Protein AF-A0AAU5PHR9-F1 (afdb_monomer_lite)

Sequence (501 aa):
MTDQPFQPVAAPGARDQDAPATDAELRQAVRATLTLKANAIPLWARATAKPASLDGHLQHVPEGPRRALWRGLVKSWLEARAAELIAALRPQFDSSTEAAMGCFVDVKHGLVHQDLLPVLTEDALERLEQFVYDTDFAKNAVACLASLKVDFLAYCSRAAELEAYLEERRDSLVQAHAELKTAMQQASAQKQRVTQAGLTLFLEPRVQALDGLLTAAQKVVIDQTPDLLITQVDTAWTQAPTATAADQKAAITSSLGSAAAHCDIARGNLKLPVLRIGDPVLVQFQPLSALPANDAGKIGCTAMRKAFGEPWIRALSALPQPKLSRIVSLCGLKMVRDTLVKRLTAERIHEMDAAVALLTAPGDADVACGKVASMGYTRIALPSGVTAAGWQIIGQWLLPNSFADGNYETDEACLKHLHQELHPQVSKATVEAYFADLVTACRRARTAWGHQANKTVPLDHPAVTLTHGAQWNISIKAYLSTSLVFHVDGGYEKSPWHAIQ

Radius of gyration: 54.16 Å; chains: 1; bounding box: 101×78×160 Å

Foldseek 3Di:
DDDDDDDDDDDDDDDDQQAADDLVLLLVVLLVLLVVLLVVLVVVLVVCLDLVNVCVLQVLFDPDPLSVLLSLLLSVQSNVLSVVLSVVLVVQRVVLSVQLSVVCVVVVLSDGNNCSPPDNDPVSSVSSCVSSCPGPSSVSSVVSSVVSVVVSSVSSVLSNVLVVLLVVLLVLLVVLLVLLVVLLVLLVVLLVVCVVLQNCLQCVVLNVLLVVLSVVSVCLSVVQHSVVLVVVLSVVCSVCSPDDSVVSSVSSCVRSVVSSVSSVVSSVSSVVSSVCSDDVNSLLQSQVSPADPDPLLSQLSNLVCVLQNPLLSNLLSPDHNVLNNQLSNLSSDPLLVVLQSVQCDPVNSVCNNVLSVLSSDDDDSVSSSLSSNCPQAAEQDAPPQKDAPAWDDAQSHIYRLWIDGPAETEDSAACVCVNLLADNDDDSVLVNLVNVQVVVVVVVVSVVLVPDPDNADFDQDPFPCDPQRFRKRWGWHDDPPHIYGYYIDSPSVPGSNNVDD

Secondary structure (DSSP, 8-state):
----PPPPPPPPPPPPTTSBPPHHHHHHHHHHHHHHHHHHHHHHHHHHTSHHHHHHHTTTSPTTHHHHHHHHHHHHHHHHHHHHHHHHHGGGHHHHHHHHHHHHHHTT---BGGGGSSS--HHHHHHHHHHHTTSHHHHHHHHHHHHHHHHHHHHHHHHHHHHHHHHHHHHHHHHHHHHHHHHHHHHHHHHHHHHHTT-HHHHHHHHHHHHHHHHHHHHHHHHT-HHHHHHHHHHHHHH-TT--HHHHHHHHIIIIIHHHHHHHHHHHHHHHHHHTTSHHHHHHHGGGGG----HHHHHHHHHHHHHH-HHHHHHHHTS-HHHHHHHHHHHHSHHHHHHHHHHS-GGGGGGHHHHHHHHHSSS-HHHHHHHHHTTTSEEPPPPTTEEEEEEEEETTEEEEEEEEETTEEE-TTTTTTHHHHS-TT--HHHHHHHHHHHHHHHHHHHHHHHT-SSTTS-B--S----TT----EEEEEEETTEEEEEEEE--GGG-GGGS--

pLDDT: mean 82.48, std 13.33, range [36.94, 98.0]

Structure (mmCIF, N/CA/C/O backbone):
data_AF-A0AAU5PHR9-F1
#
_entry.id   AF-A0AAU5PHR9-F1
#
loop_
_atom_site.group_PDB
_atom_site.id
_atom_site.type_symbol
_atom_site.label_atom_id
_atom_site.label_alt_id
_atom_site.label_comp_id
_atom_site.label_asym_id
_atom_site.label_entity_id
_atom_site.label_seq_id
_atom_site.pdbx_PDB_ins_code
_atom_site.Cartn_x
_atom_site.Cartn_y
_atom_site.Cartn_z
_atom_site.occupancy
_atom_site.B_iso_or_equiv
_atom_site.auth_seq_id
_atom_site.auth_comp_id
_atom_site.auth_asym_id
_atom_site.auth_atom_id
_atom_site.pdbx_PDB_model_num
ATOM 1 N N . MET A 1 1 ? 50.338 65.793 -75.375 1.00 43.44 1 MET A N 1
ATOM 2 C CA . MET A 1 1 ? 49.665 64.552 -75.802 1.00 43.44 1 MET A CA 1
ATOM 3 C C . MET A 1 1 ? 50.759 63.538 -76.055 1.00 43.44 1 MET A C 1
ATOM 5 O O . MET A 1 1 ? 51.460 63.653 -77.046 1.00 43.44 1 MET A O 1
ATOM 9 N N . THR A 1 2 ? 51.020 62.685 -75.071 1.00 40.81 2 THR A N 1
ATOM 10 C CA . THR A 1 2 ? 52.085 61.678 -75.100 1.00 40.81 2 THR A CA 1
ATOM 11 C C . THR A 1 2 ? 51.443 60.317 -75.302 1.00 40.81 2 THR A C 1
ATOM 13 O O . THR A 1 2 ? 50.758 59.831 -74.404 1.00 40.81 2 THR A O 1
ATOM 16 N N . ASP A 1 3 ? 51.663 59.743 -76.481 1.00 41.59 3 ASP A N 1
ATOM 17 C CA . ASP A 1 3 ? 51.389 58.345 -76.786 1.00 41.59 3 ASP A CA 1
ATOM 18 C C . ASP A 1 3 ? 52.335 57.454 -75.972 1.00 41.59 3 ASP A C 1
ATOM 20 O O . ASP A 1 3 ? 53.556 57.500 -76.140 1.00 41.59 3 ASP A O 1
ATOM 24 N N . GLN A 1 4 ? 51.768 56.635 -75.088 1.00 37.72 4 GLN A N 1
ATOM 25 C CA . GLN A 1 4 ? 52.426 55.449 -74.545 1.00 37.72 4 GLN A CA 1
ATOM 26 C C . GLN A 1 4 ? 51.693 54.207 -75.069 1.00 37.72 4 GLN A C 1
ATOM 28 O O . GLN A 1 4 ? 50.464 54.149 -74.981 1.00 37.72 4 GLN A O 1
ATOM 33 N N . PRO A 1 5 ? 52.415 53.207 -75.604 1.00 44.31 5 PRO A N 1
ATOM 34 C CA . PRO A 1 5 ? 51.816 51.958 -76.040 1.00 44.31 5 PRO A CA 1
ATOM 35 C C . PRO A 1 5 ? 51.397 51.114 -74.830 1.00 44.31 5 PRO A C 1
ATOM 37 O O . PRO A 1 5 ? 52.137 50.978 -73.854 1.00 44.31 5 PRO A O 1
ATOM 40 N N . PHE A 1 6 ? 50.205 50.526 -74.926 1.00 38.91 6 PHE A N 1
ATOM 41 C CA . PHE A 1 6 ? 49.694 49.524 -73.997 1.00 38.91 6 PHE A CA 1
ATOM 42 C C . PHE A 1 6 ? 50.675 48.348 -73.875 1.00 38.91 6 PHE A C 1
ATOM 44 O O . PHE A 1 6 ? 50.966 47.664 -74.857 1.00 38.91 6 PHE A O 1
ATOM 51 N N . GLN A 1 7 ? 51.149 48.086 -72.656 1.00 36.94 7 GLN A N 1
ATOM 52 C CA . GLN A 1 7 ? 51.731 46.796 -72.294 1.00 36.94 7 GLN A CA 1
ATOM 53 C C . GLN A 1 7 ? 50.618 45.736 -72.236 1.00 36.94 7 GLN A C 1
ATOM 55 O O . GLN A 1 7 ? 49.572 45.995 -71.632 1.00 36.94 7 GLN A O 1
ATOM 60 N N . PRO A 1 8 ? 50.818 44.533 -72.800 1.00 40.78 8 PRO A N 1
ATOM 61 C CA . PRO A 1 8 ? 49.934 43.413 -72.536 1.00 40.78 8 PRO A CA 1
ATOM 62 C C . PRO A 1 8 ? 50.141 42.920 -71.100 1.00 40.78 8 PRO A C 1
ATOM 64 O O . PRO A 1 8 ? 51.255 42.615 -70.674 1.00 40.78 8 PRO A O 1
ATOM 67 N N . VAL A 1 9 ? 49.034 42.842 -70.363 1.00 42.00 9 VAL A N 1
ATOM 68 C CA . VAL A 1 9 ? 48.931 42.173 -69.065 1.00 42.00 9 VAL A CA 1
ATOM 69 C C . VAL A 1 9 ? 49.245 40.691 -69.274 1.00 42.00 9 VAL A C 1
ATOM 71 O O . VAL A 1 9 ? 48.586 40.023 -70.070 1.00 42.00 9 VAL A O 1
ATOM 74 N N . ALA A 1 10 ? 50.261 40.180 -68.578 1.00 37.25 10 ALA A N 1
ATOM 75 C CA . ALA A 1 10 ? 50.581 38.759 -68.569 1.00 37.25 10 ALA A CA 1
ATOM 76 C C . ALA A 1 10 ? 49.385 37.958 -68.029 1.00 37.25 10 ALA A C 1
ATOM 78 O O . ALA A 1 10 ? 48.925 38.188 -66.909 1.00 37.25 10 ALA A O 1
ATOM 79 N N . ALA A 1 11 ? 48.884 37.018 -68.831 1.00 41.75 11 ALA A N 1
ATOM 80 C CA . ALA A 1 11 ? 47.954 36.001 -68.366 1.00 41.75 11 ALA A CA 1
ATOM 81 C C . ALA A 1 11 ? 48.649 35.114 -67.309 1.00 41.75 11 ALA A C 1
ATOM 83 O O . ALA A 1 11 ? 49.837 34.813 -67.466 1.00 41.75 11 ALA A O 1
ATOM 84 N N . PRO A 1 12 ? 47.952 34.683 -66.241 1.00 41.50 12 PRO A N 1
ATOM 85 C CA . PRO A 1 12 ? 48.499 33.709 -65.304 1.00 41.50 12 PRO A CA 1
ATOM 86 C C . PRO A 1 12 ? 48.815 32.420 -66.072 1.00 41.50 12 PRO A C 1
ATOM 88 O O . PRO A 1 12 ? 47.966 31.898 -66.792 1.00 41.50 12 PRO A O 1
ATOM 91 N N . GLY A 1 13 ? 50.065 31.962 -65.973 1.00 43.12 13 GLY A N 1
ATOM 92 C CA . GLY A 1 13 ? 50.589 30.853 -66.765 1.00 43.12 13 GLY A CA 1
ATOM 93 C C . GLY A 1 13 ? 49.743 29.587 -66.637 1.00 43.12 13 GLY A C 1
ATOM 94 O O . GLY A 1 13 ? 49.521 29.089 -65.533 1.00 43.12 13 GLY A O 1
ATOM 95 N N . ALA A 1 14 ? 49.300 29.057 -67.776 1.00 48.97 14 ALA A N 1
ATOM 96 C CA . ALA A 1 14 ? 48.788 27.700 -67.871 1.00 48.97 14 ALA A CA 1
ATOM 97 C C . ALA A 1 14 ? 49.941 26.735 -67.555 1.00 48.97 14 ALA A C 1
ATOM 99 O O . ALA A 1 14 ? 50.957 26.738 -68.251 1.00 48.97 14 ALA A O 1
ATOM 100 N N . ARG A 1 15 ? 49.819 25.958 -66.473 1.00 56.59 15 ARG A N 1
ATOM 101 C CA . ARG A 1 15 ? 50.734 24.841 -66.212 1.00 56.59 15 ARG A CA 1
ATOM 102 C C . ARG A 1 15 ? 50.533 23.770 -67.282 1.00 56.59 15 ARG A C 1
ATOM 104 O O . ARG A 1 15 ? 49.406 23.535 -67.716 1.00 56.59 15 ARG A O 1
ATOM 111 N N . ASP A 1 16 ? 51.634 23.145 -67.678 1.00 60.59 16 ASP A N 1
ATOM 112 C CA . ASP A 1 16 ? 51.635 21.993 -68.573 1.00 60.59 16 ASP A CA 1
ATOM 113 C C . ASP A 1 16 ? 50.898 20.825 -67.895 1.00 60.59 16 ASP A C 1
ATOM 115 O O . ASP A 1 16 ? 51.185 20.504 -66.739 1.00 60.59 16 ASP A O 1
ATOM 119 N N . GLN A 1 17 ? 49.896 20.249 -68.561 1.00 60.75 17 GLN A N 1
ATOM 120 C CA . GLN A 1 17 ? 48.996 19.251 -67.956 1.00 60.75 17 GLN A CA 1
ATOM 121 C C . GLN A 1 17 ? 49.725 17.931 -67.654 1.00 60.75 17 GLN A C 1
ATOM 123 O O . GLN A 1 17 ? 49.392 17.257 -66.679 1.00 60.75 17 GLN A O 1
ATOM 128 N N . ASP A 1 18 ? 50.789 17.652 -68.409 1.00 65.62 18 ASP A N 1
ATOM 129 C CA . ASP A 1 18 ? 51.643 16.468 -68.284 1.00 65.62 18 ASP A CA 1
ATOM 130 C C . ASP A 1 18 ? 52.830 16.673 -67.316 1.00 65.62 18 ASP A C 1
ATOM 132 O O . ASP A 1 18 ? 53.712 15.819 -67.201 1.00 65.62 18 ASP A O 1
ATOM 136 N N . ALA A 1 19 ? 52.896 17.809 -66.610 1.00 74.19 19 ALA A N 1
ATOM 137 C CA . ALA A 1 19 ? 53.944 18.051 -65.620 1.00 74.19 19 ALA A CA 1
ATOM 138 C C . ALA A 1 19 ? 53.759 17.159 -64.375 1.00 74.19 19 ALA A C 1
ATOM 140 O O . ALA A 1 19 ? 52.621 16.960 -63.944 1.00 74.19 19 ALA A O 1
ATOM 141 N N . PRO A 1 20 ? 54.844 16.677 -63.732 1.00 74.81 20 PRO A N 1
ATOM 142 C CA . PRO A 1 20 ? 54.752 15.930 -62.479 1.00 74.81 20 PRO A CA 1
ATOM 143 C C . PRO A 1 20 ? 53.965 16.697 -61.414 1.00 74.81 20 PRO A C 1
ATOM 145 O O . PRO A 1 20 ? 54.151 17.907 -61.248 1.00 74.81 20 PRO A O 1
ATOM 148 N N . ALA A 1 21 ? 53.113 15.988 -60.676 1.00 76.69 21 ALA A N 1
ATOM 149 C CA . ALA A 1 21 ? 52.377 16.575 -59.569 1.00 76.69 21 ALA A CA 1
ATOM 150 C C . ALA A 1 21 ? 53.325 17.125 -58.490 1.00 76.69 21 ALA A C 1
ATOM 152 O O . ALA A 1 21 ? 54.340 16.515 -58.151 1.00 76.69 21 ALA A O 1
ATOM 153 N N . THR A 1 22 ? 52.983 18.280 -57.925 1.00 81.44 22 THR A N 1
ATOM 154 C CA . THR A 1 22 ? 53.746 18.868 -56.817 1.00 81.44 22 THR A CA 1
ATOM 155 C C . THR A 1 22 ? 53.442 18.161 -55.493 1.00 81.44 22 THR A C 1
ATOM 157 O O . THR A 1 22 ? 52.335 17.665 -55.284 1.00 81.44 22 THR A O 1
ATOM 160 N N . ASP A 1 23 ? 54.381 18.197 -54.541 1.00 80.56 23 ASP A N 1
ATOM 161 C CA . ASP A 1 23 ? 54.189 17.638 -53.190 1.00 80.56 23 ASP A CA 1
ATOM 162 C C . ASP A 1 23 ? 52.922 18.158 -52.494 1.00 80.56 23 ASP A C 1
ATOM 164 O O . ASP A 1 23 ? 52.264 17.426 -51.754 1.00 80.56 23 ASP A O 1
ATOM 168 N N . ALA A 1 24 ? 52.561 19.424 -52.730 1.00 81.38 24 ALA A N 1
ATOM 169 C CA . ALA A 1 24 ? 51.352 20.027 -52.178 1.00 81.38 24 ALA A CA 1
ATOM 170 C C . ALA A 1 24 ? 50.074 19.419 -52.783 1.00 81.38 24 ALA A C 1
ATOM 172 O O . ALA A 1 24 ? 49.131 19.127 -52.047 1.00 81.38 24 ALA A O 1
ATOM 173 N N . GLU A 1 25 ? 50.057 19.195 -54.100 1.00 82.12 25 GLU A N 1
ATOM 174 C CA . GLU A 1 25 ? 48.932 18.576 -54.815 1.00 82.12 25 GLU A CA 1
ATOM 175 C C . GLU A 1 25 ? 48.774 17.102 -54.416 1.00 82.12 25 GLU A C 1
ATOM 177 O O . GLU A 1 25 ? 47.668 16.662 -54.099 1.00 82.12 25 GLU A O 1
ATOM 182 N N . LEU A 1 26 ? 49.881 16.360 -54.318 1.00 80.94 26 LEU A N 1
ATOM 183 C CA . LEU A 1 26 ? 49.890 14.964 -53.866 1.00 80.94 26 LEU A CA 1
ATOM 184 C C . LEU A 1 26 ? 49.411 14.831 -52.421 1.00 80.94 26 LEU A C 1
ATOM 186 O O . LEU A 1 26 ? 48.533 14.023 -52.122 1.00 80.94 26 LEU A O 1
ATOM 190 N N . ARG A 1 27 ? 49.907 15.682 -51.520 1.00 85.94 27 ARG A N 1
ATOM 191 C CA . ARG A 1 27 ? 49.468 15.712 -50.121 1.00 85.94 27 ARG A CA 1
ATOM 192 C C . ARG A 1 27 ? 47.980 16.027 -50.003 1.00 85.94 27 ARG A C 1
ATOM 194 O O . ARG A 1 27 ? 47.291 15.431 -49.175 1.00 85.94 27 ARG A O 1
ATOM 201 N N . GLN A 1 28 ? 47.467 16.944 -50.820 1.00 85.31 28 GLN A N 1
ATOM 202 C CA . GLN A 1 28 ? 46.039 17.243 -50.869 1.00 85.31 28 GLN A CA 1
ATOM 203 C C . GLN A 1 28 ? 45.224 16.036 -51.361 1.00 85.31 28 GLN A C 1
ATOM 205 O O . GLN A 1 28 ? 44.205 15.713 -50.748 1.00 85.31 28 GLN A O 1
ATOM 210 N N . ALA A 1 29 ? 45.686 15.334 -52.397 1.00 81.69 29 ALA A N 1
ATOM 211 C CA . ALA A 1 29 ? 45.031 14.142 -52.933 1.00 81.69 29 ALA A CA 1
ATOM 212 C C . ALA A 1 29 ? 45.048 12.953 -51.950 1.00 81.69 29 ALA A C 1
ATOM 214 O O . ALA A 1 29 ? 44.031 12.280 -51.762 1.00 81.69 29 ALA A O 1
ATOM 215 N N . VAL A 1 30 ? 46.157 12.742 -51.234 1.00 85.50 30 VAL A N 1
ATOM 216 C CA . VAL A 1 30 ? 46.278 11.747 -50.154 1.00 85.50 30 VAL A CA 1
ATOM 217 C C . VAL A 1 30 ? 45.317 12.058 -49.010 1.00 85.50 30 VAL A C 1
ATOM 219 O O . VAL A 1 30 ? 44.559 11.185 -48.582 1.00 85.50 30 VAL A O 1
ATOM 222 N N . ARG A 1 31 ? 45.276 13.315 -48.547 1.00 88.75 31 ARG A N 1
ATOM 223 C CA . ARG A 1 31 ? 44.325 13.752 -47.510 1.00 88.75 31 ARG A CA 1
ATOM 224 C C . ARG A 1 31 ? 42.879 13.567 -47.968 1.00 88.75 31 ARG A C 1
ATOM 226 O O . ARG A 1 31 ? 42.047 13.133 -47.171 1.00 88.75 31 ARG A O 1
ATOM 233 N N . ALA A 1 32 ? 42.567 13.863 -49.229 1.00 84.56 32 ALA A N 1
ATOM 234 C CA . ALA A 1 32 ? 41.238 13.639 -49.792 1.00 84.56 32 ALA A CA 1
ATOM 235 C C . ALA A 1 32 ? 40.875 12.144 -49.797 1.00 84.56 32 ALA A C 1
ATOM 237 O O . ALA A 1 32 ? 39.799 11.778 -49.329 1.00 84.56 32 ALA A O 1
ATOM 238 N N . THR A 1 33 ? 41.799 11.276 -50.211 1.00 85.31 33 THR A N 1
ATOM 239 C CA . THR A 1 33 ? 41.616 9.813 -50.247 1.00 85.31 33 THR A CA 1
ATOM 240 C C . THR A 1 33 ? 41.418 9.224 -48.844 1.00 85.31 33 THR A C 1
ATOM 242 O O . THR A 1 33 ? 40.462 8.486 -48.606 1.00 85.31 33 THR A O 1
ATOM 245 N N . LEU A 1 34 ? 42.243 9.619 -47.867 1.00 87.38 34 LEU A N 1
ATOM 246 C CA . LEU A 1 34 ? 42.061 9.258 -46.453 1.00 87.38 34 LEU A CA 1
ATOM 247 C C . LEU A 1 34 ? 40.702 9.741 -45.915 1.00 87.38 34 LEU A C 1
ATOM 249 O O . LEU A 1 34 ? 39.994 9.001 -45.230 1.00 87.38 34 LEU A O 1
ATOM 253 N N . THR A 1 35 ? 40.292 10.962 -46.271 1.00 88.12 35 THR A N 1
ATOM 254 C CA . THR A 1 35 ? 38.983 11.516 -45.887 1.00 88.12 35 THR A CA 1
ATOM 255 C C . THR A 1 35 ? 37.830 10.705 -46.483 1.00 88.12 35 THR A C 1
ATOM 257 O O . THR A 1 35 ? 36.849 10.444 -45.788 1.00 88.12 35 THR A O 1
ATOM 260 N N . LEU A 1 36 ? 37.945 10.247 -47.735 1.00 85.62 36 LEU A N 1
ATOM 261 C CA . LEU A 1 36 ? 36.960 9.361 -48.363 1.00 85.62 36 LEU A CA 1
ATOM 262 C C . LEU A 1 36 ? 36.830 8.029 -47.608 1.00 85.62 36 LEU A C 1
ATOM 264 O O . LEU A 1 36 ? 35.706 7.592 -47.353 1.00 85.62 36 LEU A O 1
ATOM 268 N N . LYS A 1 37 ? 37.946 7.427 -47.167 1.00 86.25 37 LYS A N 1
ATOM 269 C CA . LYS A 1 37 ? 37.915 6.198 -46.352 1.00 86.25 37 LYS A CA 1
ATOM 270 C C . LYS A 1 37 ? 37.186 6.413 -45.019 1.00 86.25 37 LYS A C 1
ATOM 272 O O . LYS A 1 37 ? 36.347 5.594 -44.650 1.00 86.25 37 LYS A O 1
ATOM 277 N N . ALA A 1 38 ? 37.420 7.532 -44.330 1.00 88.12 38 ALA A N 1
ATOM 278 C CA . ALA A 1 38 ? 36.680 7.863 -43.107 1.00 88.12 38 ALA A CA 1
ATOM 279 C C . ALA A 1 38 ? 35.194 8.173 -43.365 1.00 88.12 38 ALA A C 1
ATOM 281 O O . ALA A 1 38 ? 34.337 7.790 -42.567 1.00 88.12 38 ALA A O 1
ATOM 282 N N . ASN A 1 39 ? 34.868 8.810 -44.496 1.00 90.25 39 ASN A N 1
ATOM 283 C CA . ASN A 1 39 ? 33.494 9.138 -44.888 1.00 90.25 39 ASN A CA 1
ATOM 284 C C . ASN A 1 39 ? 32.621 7.904 -45.164 1.00 90.25 39 ASN A C 1
ATOM 286 O O . ASN A 1 39 ? 31.393 8.012 -45.116 1.00 90.25 39 ASN A O 1
ATOM 290 N N . ALA A 1 40 ? 33.212 6.725 -45.376 1.00 90.94 40 ALA A N 1
ATOM 291 C CA . ALA A 1 40 ? 32.464 5.475 -45.483 1.00 90.94 40 ALA A CA 1
ATOM 292 C C . ALA A 1 40 ? 31.632 5.173 -44.219 1.00 90.94 40 ALA A C 1
ATOM 294 O O . ALA A 1 40 ? 30.521 4.655 -44.329 1.00 90.94 40 ALA A O 1
ATOM 295 N N . ILE A 1 41 ? 32.121 5.550 -43.029 1.00 93.75 41 ILE A N 1
ATOM 296 C CA . ILE A 1 41 ? 31.431 5.357 -41.741 1.00 93.75 41 ILE A CA 1
ATOM 297 C C . ILE A 1 41 ? 30.102 6.139 -41.676 1.00 93.75 41 ILE A C 1
ATOM 299 O O . ILE A 1 41 ? 29.048 5.509 -41.542 1.00 93.75 41 ILE A O 1
ATOM 303 N N . PRO A 1 42 ? 30.081 7.483 -41.802 1.00 94.19 42 PRO A N 1
ATOM 304 C CA . PRO A 1 42 ? 28.841 8.253 -41.740 1.00 94.19 42 PRO A CA 1
ATOM 305 C C . PRO A 1 42 ? 27.928 8.009 -42.951 1.00 94.19 42 PRO A C 1
ATOM 307 O O . PRO A 1 42 ? 26.707 8.086 -42.804 1.00 94.19 42 PRO A O 1
ATOM 310 N N . LEU A 1 43 ? 28.475 7.693 -44.134 1.00 93.50 43 LEU A N 1
ATOM 311 C CA . LEU A 1 43 ? 27.668 7.314 -45.301 1.00 93.50 43 LEU A CA 1
ATOM 312 C C . LEU A 1 43 ? 26.909 6.010 -45.054 1.00 93.50 43 LEU A C 1
ATOM 314 O O . LEU A 1 43 ? 25.698 5.958 -45.280 1.00 93.50 43 LEU A O 1
ATOM 318 N N . TRP A 1 44 ? 27.597 4.987 -44.540 1.00 95.56 44 TRP A N 1
ATOM 319 C CA . TRP A 1 44 ? 26.965 3.726 -44.172 1.00 95.56 44 TRP A CA 1
ATOM 320 C C . TRP A 1 44 ? 25.912 3.936 -43.078 1.00 95.56 44 TRP A C 1
ATOM 322 O O . TRP A 1 44 ? 24.774 3.512 -43.253 1.00 95.56 44 TRP A O 1
ATOM 332 N N . ALA A 1 45 ? 26.236 4.669 -42.007 1.00 94.50 45 ALA A N 1
ATOM 333 C CA . ALA A 1 45 ? 25.295 4.936 -40.916 1.00 94.50 45 ALA A CA 1
ATOM 334 C C . ALA A 1 45 ? 24.005 5.620 -41.409 1.00 94.50 45 ALA A C 1
ATOM 336 O O . ALA A 1 45 ? 22.906 5.186 -41.067 1.00 94.50 45 ALA A O 1
ATOM 337 N N . ARG A 1 46 ? 24.114 6.639 -42.276 1.00 94.06 46 ARG A N 1
ATOM 338 C CA . ARG A 1 46 ? 22.952 7.329 -42.871 1.00 94.06 46 ARG A CA 1
ATOM 339 C C . ARG A 1 46 ? 22.132 6.430 -43.793 1.00 94.06 46 ARG A C 1
ATOM 341 O O . ARG A 1 46 ? 20.909 6.553 -43.825 1.00 94.06 46 ARG A O 1
ATOM 348 N N . ALA A 1 47 ? 22.783 5.557 -44.562 1.00 93.44 47 ALA A N 1
ATOM 349 C CA . ALA A 1 47 ? 22.093 4.608 -45.430 1.00 93.44 47 ALA A CA 1
ATOM 350 C C . ALA A 1 47 ? 21.309 3.571 -44.608 1.00 93.44 47 ALA A C 1
ATOM 352 O O . ALA A 1 47 ? 20.131 3.347 -44.885 1.00 93.44 47 ALA A O 1
ATOM 353 N N . THR A 1 48 ? 21.935 3.020 -43.566 1.00 93.19 48 THR A N 1
ATOM 354 C CA . THR A 1 48 ? 21.340 2.040 -42.646 1.00 93.19 48 THR A CA 1
ATOM 355 C C . THR A 1 48 ? 20.230 2.642 -41.782 1.00 93.19 48 THR A C 1
ATOM 357 O O . THR A 1 48 ? 19.247 1.969 -41.494 1.00 93.19 48 THR A O 1
ATOM 360 N N . ALA A 1 49 ? 20.322 3.924 -41.411 1.00 92.81 49 ALA A N 1
ATOM 361 C CA . ALA A 1 49 ? 19.310 4.608 -40.602 1.00 92.81 49 ALA A CA 1
ATOM 362 C C . ALA A 1 49 ? 17.987 4.901 -41.345 1.00 92.81 49 ALA A C 1
ATOM 364 O O . ALA A 1 49 ? 17.056 5.465 -40.762 1.00 92.81 49 ALA A O 1
ATOM 365 N N . LYS A 1 50 ? 17.879 4.554 -42.636 1.00 92.31 50 LYS A N 1
ATOM 366 C CA . LYS A 1 50 ? 16.632 4.699 -43.399 1.00 92.31 50 LYS A CA 1
ATOM 367 C C . LYS A 1 50 ? 15.562 3.735 -42.861 1.00 92.31 50 LYS A C 1
ATOM 369 O O . LYS A 1 50 ? 15.875 2.566 -42.642 1.00 92.31 50 LYS A O 1
ATOM 374 N N . PRO A 1 51 ? 14.287 4.161 -42.744 1.00 88.56 51 PRO A N 1
ATOM 375 C CA . PRO A 1 51 ? 13.216 3.329 -42.187 1.00 88.56 51 PRO A CA 1
ATOM 376 C C . PRO A 1 51 ? 13.116 1.930 -42.809 1.00 88.56 51 PRO A C 1
ATOM 378 O O . PRO A 1 51 ? 13.158 0.950 -42.078 1.00 88.56 51 PRO A O 1
ATOM 381 N N . ALA A 1 52 ? 13.115 1.837 -44.144 1.00 87.19 52 ALA A N 1
ATOM 382 C CA . ALA A 1 52 ? 13.028 0.559 -44.856 1.00 87.19 52 ALA A CA 1
ATOM 383 C C . ALA A 1 52 ? 14.189 -0.405 -44.540 1.00 87.19 52 ALA A C 1
ATOM 385 O O . ALA A 1 52 ? 13.998 -1.616 -44.546 1.00 87.19 52 ALA A O 1
ATOM 386 N N . SER A 1 53 ? 15.384 0.123 -44.245 1.00 87.94 53 SER A N 1
ATOM 387 C CA . SER A 1 53 ? 16.532 -0.692 -43.830 1.00 87.94 53 SER A CA 1
ATOM 388 C C . SER A 1 53 ? 16.367 -1.179 -42.390 1.00 87.94 53 SER A C 1
ATOM 390 O O . SER A 1 53 ? 16.672 -2.329 -42.090 1.00 87.94 53 SER A O 1
ATOM 392 N N . LEU A 1 54 ? 15.875 -0.324 -41.490 1.00 92.81 54 LEU A N 1
ATOM 393 C CA . LEU A 1 54 ? 15.697 -0.674 -40.080 1.00 92.81 54 LEU A CA 1
ATOM 394 C C . LEU A 1 54 ? 14.523 -1.630 -39.840 1.00 92.81 54 LEU A C 1
ATOM 396 O O . LEU A 1 54 ? 14.592 -2.434 -38.915 1.00 92.81 54 LEU A O 1
ATOM 400 N N . ASP A 1 55 ? 13.469 -1.577 -40.657 1.00 89.06 55 ASP A N 1
ATOM 401 C CA . ASP A 1 55 ? 12.270 -2.400 -40.460 1.00 89.06 55 ASP A CA 1
ATOM 402 C C . ASP A 1 55 ? 12.582 -3.908 -40.522 1.00 89.06 55 ASP A C 1
ATOM 404 O O . ASP A 1 55 ? 12.055 -4.670 -39.714 1.00 89.06 55 ASP A O 1
ATOM 408 N N . GLY A 1 56 ? 13.502 -4.337 -41.397 1.00 88.06 56 GLY A N 1
ATOM 409 C CA . GLY A 1 56 ? 13.958 -5.733 -41.445 1.00 88.06 56 GLY A CA 1
ATOM 410 C C . GLY A 1 56 ? 14.732 -6.159 -40.191 1.00 88.06 56 GLY A C 1
ATOM 411 O O . GLY A 1 56 ? 14.539 -7.261 -39.683 1.00 88.06 56 GLY A O 1
ATOM 412 N N . HIS A 1 57 ? 15.561 -5.268 -39.641 1.00 90.94 57 HIS A N 1
ATOM 413 C CA . HIS A 1 57 ? 16.335 -5.534 -38.422 1.00 90.94 57 HIS A CA 1
ATOM 414 C C . HIS A 1 57 ? 15.498 -5.459 -37.136 1.00 90.94 57 HIS A C 1
ATOM 416 O O . HIS A 1 57 ? 15.868 -6.056 -36.129 1.00 90.94 57 HIS A O 1
ATOM 422 N N . LEU A 1 58 ? 14.367 -4.749 -37.167 1.00 94.56 58 LEU A N 1
ATOM 423 C CA . LEU A 1 58 ? 13.458 -4.551 -36.034 1.00 94.56 58 LEU A CA 1
ATOM 424 C C . LEU A 1 58 ? 12.128 -5.303 -36.197 1.00 94.56 58 LEU A C 1
ATOM 426 O O . LEU A 1 58 ? 11.155 -4.984 -35.515 1.00 94.56 58 LEU A O 1
ATOM 430 N N . GLN A 1 59 ? 12.065 -6.311 -37.071 1.00 91.69 59 GLN A N 1
ATOM 431 C CA . GLN A 1 59 ? 10.839 -7.077 -37.337 1.00 91.69 59 GLN A CA 1
ATOM 432 C C . GLN A 1 59 ? 10.236 -7.730 -36.080 1.00 91.69 59 GLN A C 1
ATOM 434 O O . GLN A 1 59 ? 9.025 -7.920 -36.002 1.00 91.69 59 GLN A O 1
ATOM 439 N N . HIS A 1 60 ? 11.075 -8.035 -35.085 1.00 88.94 60 HIS A N 1
ATOM 440 C CA . HIS A 1 60 ? 10.677 -8.622 -33.803 1.00 88.94 60 HIS A CA 1
ATOM 441 C C . HIS A 1 60 ? 10.004 -7.617 -32.858 1.00 88.94 60 HIS A C 1
ATOM 443 O O . HIS A 1 60 ? 9.319 -8.023 -31.926 1.00 88.94 60 HIS A O 1
ATOM 449 N N . VAL A 1 61 ? 10.180 -6.313 -33.093 1.00 92.88 61 VAL A N 1
ATOM 450 C CA . VAL A 1 61 ? 9.495 -5.257 -32.343 1.00 92.88 61 VAL A CA 1
ATOM 451 C C . VAL A 1 61 ? 8.100 -5.055 -32.946 1.00 92.88 61 VAL A C 1
ATOM 453 O O . VAL A 1 61 ? 8.001 -4.917 -34.175 1.00 92.88 61 VAL A O 1
ATOM 456 N N . PRO A 1 62 ? 7.028 -4.978 -32.133 1.00 89.94 62 PRO A N 1
ATOM 457 C CA . PRO A 1 62 ? 5.670 -4.751 -32.620 1.00 89.94 62 PRO A CA 1
ATOM 458 C C . PRO A 1 62 ? 5.556 -3.524 -33.530 1.00 89.94 62 PRO A C 1
ATOM 460 O O . PRO A 1 62 ? 6.119 -2.460 -33.246 1.00 89.94 62 PRO A O 1
ATOM 463 N N . GLU A 1 63 ? 4.817 -3.669 -34.631 1.00 89.88 63 GLU A N 1
ATOM 464 C CA . GLU A 1 63 ? 4.572 -2.571 -35.565 1.00 89.88 63 GLU A CA 1
ATOM 465 C C . GLU A 1 63 ? 3.803 -1.419 -34.893 1.00 89.88 63 GLU A C 1
ATOM 467 O O . GLU A 1 63 ? 3.064 -1.607 -33.928 1.00 89.88 63 GLU A O 1
ATOM 472 N N . GLY A 1 64 ? 3.995 -0.199 -35.403 1.00 90.56 64 GLY A N 1
ATOM 473 C CA . GLY A 1 64 ? 3.353 1.005 -34.887 1.00 90.56 64 GLY A CA 1
ATOM 474 C C . GLY A 1 64 ? 4.275 1.807 -33.957 1.00 90.56 64 GLY A C 1
ATOM 475 O O . GLY A 1 64 ? 5.455 1.986 -34.285 1.00 90.56 64 GLY A O 1
ATOM 476 N N . PRO A 1 65 ? 3.770 2.334 -32.822 1.00 91.38 65 PRO A N 1
ATOM 477 C CA . PRO A 1 65 ? 4.522 3.259 -31.969 1.00 91.38 65 PRO A CA 1
ATOM 478 C C . PRO A 1 65 ? 5.830 2.683 -31.406 1.00 91.38 65 PRO A C 1
ATOM 480 O O . PRO A 1 65 ? 6.838 3.387 -31.395 1.00 91.38 65 PRO A O 1
ATOM 483 N N . ARG A 1 66 ? 5.852 1.399 -31.009 1.00 92.56 66 ARG A N 1
ATOM 484 C CA . ARG A 1 66 ? 7.056 0.737 -30.464 1.00 92.56 66 ARG A CA 1
ATOM 485 C C . ARG A 1 66 ? 8.186 0.675 -31.492 1.00 92.56 66 ARG A C 1
ATOM 487 O O . ARG A 1 66 ? 9.284 1.163 -31.232 1.00 92.56 66 ARG A O 1
ATOM 494 N N . ARG A 1 67 ? 7.922 0.146 -32.696 1.00 93.62 67 ARG A N 1
ATOM 495 C CA . ARG A 1 67 ? 8.924 0.099 -33.780 1.00 93.62 67 ARG A CA 1
ATOM 496 C C . ARG A 1 67 ? 9.344 1.497 -34.235 1.00 93.62 67 ARG A C 1
ATOM 498 O O . ARG A 1 67 ? 10.507 1.708 -34.569 1.00 93.62 67 ARG A O 1
ATOM 505 N N . ALA A 1 68 ? 8.438 2.478 -34.228 1.00 93.50 68 ALA A N 1
ATOM 506 C CA . ALA A 1 68 ? 8.789 3.870 -34.512 1.00 93.50 68 ALA A CA 1
ATOM 507 C C . ALA A 1 68 ? 9.782 4.450 -33.488 1.00 93.50 68 ALA A C 1
ATOM 509 O O . ALA A 1 68 ? 10.768 5.064 -33.898 1.00 93.50 68 ALA A O 1
ATOM 510 N N . LEU A 1 69 ? 9.572 4.195 -32.193 1.00 94.38 69 LEU A N 1
ATOM 511 C CA . LEU A 1 69 ? 10.492 4.589 -31.125 1.00 94.38 69 LEU A CA 1
ATOM 512 C C . LEU A 1 69 ? 11.875 3.949 -31.312 1.00 94.38 69 LEU A C 1
ATOM 514 O O . LEU A 1 69 ? 12.877 4.662 -31.360 1.00 94.38 69 LEU A O 1
ATOM 518 N N . TRP A 1 70 ? 11.936 2.631 -31.521 1.00 95.38 70 TRP A N 1
ATOM 519 C CA . TRP A 1 70 ? 13.204 1.929 -31.747 1.00 95.38 70 TRP A CA 1
ATOM 520 C C . TRP A 1 70 ? 13.956 2.414 -32.985 1.00 95.38 70 TRP A C 1
ATOM 522 O O . TRP A 1 70 ? 15.173 2.563 -32.928 1.00 95.38 70 TRP A O 1
ATOM 532 N N . ARG A 1 71 ? 13.260 2.747 -34.080 1.00 94.81 71 ARG A N 1
ATOM 533 C CA . ARG A 1 71 ? 13.898 3.386 -35.244 1.00 94.81 71 ARG A CA 1
ATOM 534 C C . ARG A 1 71 ? 14.555 4.714 -34.874 1.00 94.81 71 ARG A C 1
ATOM 536 O O . ARG A 1 71 ? 15.681 4.967 -35.295 1.00 94.81 71 ARG A O 1
ATOM 543 N N . GLY A 1 72 ? 13.874 5.536 -34.076 1.00 94.25 72 GLY A N 1
ATOM 544 C CA . GLY A 1 72 ? 14.426 6.786 -33.552 1.00 94.25 72 GLY A CA 1
ATOM 545 C C . GLY A 1 72 ? 15.675 6.555 -32.698 1.00 94.25 72 GLY A C 1
ATOM 546 O O . GLY A 1 72 ? 16.698 7.191 -32.934 1.00 94.25 72 GLY A O 1
ATOM 547 N N . LEU A 1 73 ? 15.621 5.599 -31.765 1.00 95.12 73 LEU A N 1
ATOM 548 C CA . LEU A 1 73 ? 16.747 5.249 -30.892 1.00 95.12 73 LEU A CA 1
ATOM 549 C C . LEU A 1 73 ? 17.958 4.735 -31.677 1.00 95.12 73 LEU A C 1
ATOM 551 O O . LEU A 1 73 ? 19.062 5.241 -31.490 1.00 95.12 73 LEU A O 1
ATOM 555 N N . VAL A 1 74 ? 17.748 3.777 -32.587 1.00 95.50 74 VAL A N 1
ATOM 556 C CA . VAL A 1 74 ? 18.810 3.196 -33.424 1.00 95.50 74 VAL A CA 1
ATOM 557 C C . VAL A 1 74 ? 19.450 4.266 -34.301 1.00 95.50 74 VAL A C 1
ATOM 559 O O . VAL A 1 74 ? 20.672 4.308 -34.411 1.00 95.50 74 VAL A O 1
ATOM 562 N N . LYS A 1 75 ? 18.649 5.162 -34.890 1.00 95.12 75 LYS A N 1
ATOM 563 C CA . LYS A 1 75 ? 19.162 6.287 -35.677 1.00 95.12 75 LYS A CA 1
ATOM 564 C C . LYS A 1 75 ? 20.038 7.214 -34.830 1.00 95.12 75 LYS A C 1
ATOM 566 O O . LYS A 1 75 ? 21.175 7.472 -35.215 1.00 95.12 75 LYS A O 1
ATOM 571 N N . SER A 1 76 ? 19.536 7.682 -33.686 1.00 94.31 76 SER A N 1
ATOM 572 C CA . SER A 1 76 ? 20.284 8.582 -32.797 1.00 94.31 76 SER A CA 1
ATOM 573 C C . SER A 1 76 ? 21.571 7.936 -32.281 1.00 94.31 76 SER A C 1
ATOM 575 O O . SER A 1 76 ? 22.617 8.581 -32.224 1.00 94.31 76 SER A O 1
ATOM 577 N N . TRP A 1 77 ? 21.518 6.644 -31.948 1.00 95.44 77 TRP A N 1
ATOM 578 C CA . TRP A 1 77 ? 22.689 5.877 -31.542 1.00 95.44 77 TRP A CA 1
ATOM 579 C C . TRP A 1 77 ? 23.708 5.723 -32.682 1.00 95.44 77 TRP A C 1
ATOM 581 O O . TRP A 1 77 ? 24.891 5.972 -32.462 1.00 95.44 77 TRP A O 1
ATOM 591 N N . LEU A 1 78 ? 23.267 5.382 -33.901 1.00 95.06 78 LEU A N 1
ATOM 592 C CA . LEU A 1 78 ? 24.136 5.257 -35.079 1.00 95.06 78 LEU A CA 1
ATOM 593 C C . LEU A 1 78 ? 24.857 6.570 -35.398 1.00 95.06 78 LEU A C 1
ATOM 595 O O . LEU A 1 78 ? 26.052 6.557 -35.684 1.00 95.06 78 LEU A O 1
ATOM 599 N N . GLU A 1 79 ? 24.146 7.699 -35.345 1.00 93.00 79 GLU A N 1
ATOM 600 C CA . GLU A 1 79 ? 24.721 9.026 -35.588 1.00 93.00 79 GLU A CA 1
ATOM 601 C C . GLU A 1 79 ? 25.779 9.381 -34.532 1.00 93.00 79 GLU A C 1
ATOM 603 O O . GLU A 1 79 ? 26.887 9.792 -34.889 1.00 93.00 79 GLU A O 1
ATOM 608 N N . ALA A 1 80 ? 25.478 9.158 -33.248 1.00 93.00 80 ALA A N 1
ATOM 609 C CA . ALA A 1 80 ? 26.417 9.394 -32.154 1.00 93.00 80 ALA A CA 1
ATOM 610 C C . ALA A 1 80 ? 27.658 8.491 -32.254 1.00 93.00 80 ALA A C 1
ATOM 612 O O . ALA A 1 80 ? 28.788 8.975 -32.167 1.00 93.00 80 ALA A O 1
ATOM 613 N N . ARG A 1 81 ? 27.460 7.192 -32.505 1.00 94.56 81 ARG A N 1
ATOM 614 C CA . ARG A 1 81 ? 28.543 6.208 -32.602 1.00 94.56 81 ARG A CA 1
ATOM 615 C C . ARG A 1 81 ? 29.435 6.458 -33.817 1.00 94.56 81 ARG A C 1
ATOM 617 O O . ARG A 1 81 ? 30.654 6.382 -33.708 1.00 94.56 81 ARG A O 1
ATOM 624 N N . ALA A 1 82 ? 28.853 6.806 -34.965 1.00 94.00 82 ALA A N 1
ATOM 625 C CA . ALA A 1 82 ? 29.621 7.182 -36.150 1.00 94.00 82 ALA A CA 1
ATOM 626 C C . ALA A 1 82 ? 30.485 8.427 -35.890 1.00 94.00 82 ALA A C 1
ATOM 628 O O . ALA A 1 82 ? 31.660 8.439 -36.255 1.00 94.00 82 ALA A O 1
ATOM 629 N N . ALA A 1 83 ? 29.934 9.454 -35.235 1.00 93.44 83 ALA A N 1
ATOM 630 C CA . ALA A 1 83 ? 30.685 10.658 -34.882 1.00 93.44 83 ALA A CA 1
ATOM 631 C C . ALA A 1 83 ? 31.840 10.364 -33.907 1.00 93.44 83 ALA A C 1
ATOM 633 O O . ALA A 1 83 ? 32.943 10.875 -34.102 1.00 93.44 83 ALA A O 1
ATOM 634 N N . GLU A 1 84 ? 31.608 9.513 -32.904 1.00 94.12 84 GLU A N 1
ATOM 635 C CA . GLU A 1 84 ? 32.628 9.062 -31.949 1.00 94.12 84 GLU A CA 1
ATOM 636 C C . GLU A 1 84 ? 33.792 8.349 -32.655 1.00 94.12 84 GLU A C 1
ATOM 638 O O . GLU A 1 84 ? 34.954 8.695 -32.442 1.00 94.12 84 GLU A O 1
ATOM 643 N N . LEU A 1 85 ? 33.490 7.407 -33.556 1.00 93.88 85 LEU A N 1
ATOM 644 C CA . LEU A 1 85 ? 34.508 6.672 -34.311 1.00 93.88 85 LEU A CA 1
ATOM 645 C C . LEU A 1 85 ? 35.332 7.602 -35.215 1.00 93.88 85 LEU A C 1
ATOM 647 O O . LEU A 1 85 ? 36.554 7.492 -35.259 1.00 93.88 85 LEU A O 1
ATOM 651 N N . ILE A 1 86 ? 34.696 8.565 -35.892 1.00 93.19 86 ILE A N 1
ATOM 652 C CA . ILE A 1 86 ? 35.413 9.565 -36.705 1.00 93.19 86 ILE A CA 1
ATOM 653 C C . ILE A 1 86 ? 36.326 10.430 -35.826 1.00 93.19 86 ILE A C 1
ATOM 655 O O . ILE A 1 86 ? 37.461 10.726 -36.208 1.00 93.19 86 ILE A O 1
ATOM 659 N N . ALA A 1 87 ? 35.851 10.841 -34.648 1.00 93.38 87 ALA A N 1
ATOM 660 C CA . ALA A 1 87 ? 36.655 11.612 -33.708 1.00 93.38 87 ALA A CA 1
ATOM 661 C C . ALA A 1 87 ? 37.877 10.817 -33.218 1.00 93.38 87 ALA A C 1
ATOM 663 O O . ALA A 1 87 ? 38.958 11.392 -33.108 1.00 93.38 87 ALA A O 1
ATOM 664 N N . ALA A 1 88 ? 37.733 9.505 -33.005 1.00 92.81 88 ALA A N 1
ATOM 665 C CA . ALA A 1 88 ? 38.829 8.619 -32.615 1.00 92.81 88 ALA A CA 1
ATOM 666 C C . ALA A 1 88 ? 39.894 8.434 -33.714 1.00 92.81 88 ALA A C 1
ATOM 668 O O . ALA A 1 88 ? 41.064 8.224 -33.399 1.00 92.81 88 ALA A O 1
ATOM 669 N N . LEU A 1 89 ? 39.521 8.551 -34.994 1.00 92.69 89 LEU A N 1
ATOM 670 C CA . LEU A 1 89 ? 40.453 8.435 -36.125 1.00 92.69 89 LEU A CA 1
ATOM 671 C C . LEU A 1 89 ? 41.290 9.706 -36.355 1.00 92.69 89 LEU A C 1
ATOM 673 O O . LEU A 1 89 ? 42.422 9.622 -36.832 1.00 92.69 89 LEU A O 1
ATOM 677 N N . ARG A 1 90 ? 40.766 10.891 -36.005 1.00 91.56 90 ARG A N 1
ATOM 678 C CA . ARG A 1 90 ? 41.411 12.198 -36.266 1.00 91.56 90 ARG A CA 1
ATOM 679 C C . ARG A 1 90 ? 42.894 12.293 -35.870 1.00 91.56 90 ARG A C 1
ATOM 681 O O . ARG A 1 90 ? 43.654 12.810 -36.685 1.00 91.56 90 ARG A O 1
ATOM 688 N N . PRO A 1 91 ? 43.337 11.820 -34.688 1.00 93.31 91 PRO A N 1
ATOM 689 C CA . PRO A 1 91 ? 44.735 11.947 -34.268 1.00 93.31 91 PRO A CA 1
ATOM 690 C C . PRO A 1 91 ? 45.747 11.255 -35.194 1.00 93.31 91 PRO A C 1
ATOM 692 O O . PRO A 1 91 ? 46.913 11.629 -35.201 1.00 93.31 91 PRO A O 1
ATOM 695 N N . GLN A 1 92 ? 45.317 10.260 -35.976 1.00 90.75 92 GLN A N 1
ATOM 696 C CA . GLN A 1 92 ? 46.185 9.475 -36.865 1.00 90.75 92 GLN A CA 1
ATOM 697 C C . GLN A 1 92 ? 46.274 10.056 -38.284 1.00 90.75 92 GLN A C 1
ATOM 699 O O . GLN A 1 92 ? 47.007 9.537 -39.127 1.00 90.75 92 GLN A O 1
ATOM 704 N N . PHE A 1 93 ? 45.487 11.094 -38.580 1.00 91.50 93 PHE A N 1
ATOM 705 C CA . PHE A 1 93 ? 45.282 11.574 -39.944 1.00 91.50 93 PHE A CA 1
ATOM 706 C C . PHE A 1 93 ? 46.547 12.198 -40.544 1.00 91.50 93 PHE A C 1
ATOM 708 O O . PHE A 1 93 ? 46.949 11.845 -41.653 1.00 91.50 93 PHE A O 1
ATOM 715 N N . ASP A 1 94 ? 47.198 13.100 -39.807 1.00 89.75 94 ASP A N 1
ATOM 716 C CA . ASP A 1 94 ? 48.387 13.797 -40.304 1.00 89.75 94 ASP A CA 1
ATOM 717 C C . ASP A 1 94 ? 49.595 12.851 -40.399 1.00 89.75 94 ASP A C 1
ATOM 719 O O . ASP A 1 94 ? 50.269 12.839 -41.424 1.00 89.75 94 ASP A O 1
ATOM 723 N N . SER A 1 95 ? 49.818 11.975 -39.410 1.00 91.31 95 SER A N 1
ATOM 724 C CA . SER A 1 95 ? 50.912 10.989 -39.462 1.00 91.31 95 SER A CA 1
ATOM 725 C C . SER A 1 95 ? 50.742 9.973 -40.596 1.00 91.31 95 SER A C 1
ATOM 727 O O . SER A 1 95 ? 51.713 9.638 -41.270 1.00 91.31 95 SER A O 1
ATOM 729 N N . SER A 1 96 ? 49.511 9.526 -40.861 1.00 91.44 96 SER A N 1
ATOM 730 C CA . SER A 1 96 ? 49.213 8.631 -41.988 1.00 91.44 96 SER A CA 1
ATOM 731 C C . SER A 1 96 ? 49.351 9.331 -43.341 1.00 91.44 96 SER A C 1
ATOM 733 O O . SER A 1 96 ? 49.733 8.697 -44.321 1.00 91.44 96 SER A O 1
ATOM 735 N N . THR A 1 97 ? 49.090 10.643 -43.393 1.00 89.75 97 THR A N 1
ATOM 736 C CA . THR A 1 97 ? 49.366 11.460 -44.582 1.00 89.75 97 THR A CA 1
ATOM 737 C C . THR A 1 97 ? 50.869 11.498 -44.867 1.00 89.75 97 THR A C 1
ATOM 739 O O . THR A 1 97 ? 51.265 11.262 -46.003 1.00 89.75 97 THR A O 1
ATOM 742 N N . GLU A 1 98 ? 51.712 11.739 -43.855 1.00 89.88 98 GLU A N 1
ATOM 743 C CA . GLU A 1 98 ? 53.175 11.720 -44.030 1.00 89.88 98 GLU A CA 1
ATOM 744 C C . GLU A 1 98 ? 53.696 10.343 -44.445 1.00 89.88 98 GLU A C 1
ATOM 746 O O . GLU A 1 98 ? 54.534 10.249 -45.339 1.00 89.88 98 GLU A O 1
ATOM 751 N N . ALA A 1 99 ? 53.182 9.274 -43.831 1.00 87.38 99 ALA A N 1
ATOM 752 C CA . ALA A 1 99 ? 53.581 7.908 -44.158 1.00 87.38 99 ALA A CA 1
ATOM 753 C C . ALA A 1 99 ? 53.282 7.563 -45.627 1.00 87.38 99 ALA A C 1
ATOM 755 O O . ALA A 1 99 ? 54.161 7.073 -46.333 1.00 87.38 99 ALA A O 1
ATOM 756 N N . ALA A 1 100 ? 52.077 7.888 -46.110 1.00 86.56 100 ALA A N 1
ATOM 757 C CA . ALA A 1 100 ? 51.721 7.704 -47.516 1.00 86.56 100 ALA A CA 1
ATOM 758 C C . ALA A 1 100 ? 52.609 8.551 -48.442 1.00 86.56 100 ALA A C 1
ATOM 760 O O . ALA A 1 100 ? 53.106 8.040 -49.445 1.00 86.56 100 ALA A O 1
ATOM 761 N N . MET A 1 101 ? 52.864 9.821 -48.094 1.00 86.44 101 MET A N 1
ATOM 762 C CA . MET A 1 101 ? 53.750 10.705 -48.866 1.00 86.44 101 MET A CA 1
ATOM 763 C C . MET A 1 101 ? 55.184 10.164 -48.966 1.00 86.44 101 MET A C 1
ATOM 765 O O . MET A 1 101 ? 55.776 10.246 -50.039 1.00 86.44 101 MET A O 1
ATOM 769 N N . GLY A 1 102 ? 55.725 9.565 -47.899 1.00 83.19 102 GLY A N 1
ATOM 770 C CA . GLY A 1 102 ? 57.030 8.897 -47.934 1.00 83.19 102 GLY A CA 1
ATOM 771 C C . GLY A 1 102 ? 57.077 7.772 -48.973 1.00 83.19 102 GLY A C 1
ATOM 772 O O . GLY A 1 102 ? 57.971 7.739 -49.815 1.00 83.19 102 GLY A O 1
ATOM 773 N N . CYS A 1 103 ? 56.047 6.922 -49.005 1.00 79.75 103 CYS A N 1
ATOM 774 C CA . CYS A 1 103 ? 55.939 5.855 -50.001 1.00 79.75 103 CYS A CA 1
ATOM 775 C C . CYS A 1 103 ? 55.797 6.384 -51.442 1.00 79.75 103 CYS A C 1
ATOM 777 O O . CYS A 1 103 ? 56.364 5.801 -52.367 1.00 79.75 103 CYS A O 1
ATOM 779 N N . PHE A 1 104 ? 55.081 7.495 -51.655 1.00 78.12 104 PHE A N 1
ATOM 780 C CA . PHE A 1 104 ? 54.966 8.127 -52.980 1.00 78.12 104 PHE A CA 1
ATOM 781 C C . PHE A 1 104 ? 56.314 8.604 -53.537 1.00 78.12 104 PHE A C 1
ATOM 783 O O . PHE A 1 104 ? 56.552 8.511 -54.750 1.00 78.12 104 PHE A O 1
ATOM 790 N N . VAL A 1 105 ? 57.184 9.116 -52.663 1.00 74.25 105 VAL A N 1
ATOM 791 C CA . VAL A 1 105 ? 58.526 9.594 -53.021 1.00 74.25 105 VAL A CA 1
ATOM 792 C C . VAL A 1 105 ? 59.444 8.420 -53.367 1.00 74.25 105 VAL A C 1
ATOM 794 O O . VAL A 1 105 ? 60.131 8.465 -54.390 1.00 74.25 105 VAL A O 1
ATOM 797 N N . ASP A 1 106 ? 59.398 7.343 -52.582 1.00 72.19 106 ASP A N 1
ATOM 798 C CA . ASP A 1 106 ? 60.268 6.175 -52.763 1.00 72.19 106 ASP A CA 1
ATOM 799 C C . ASP A 1 106 ? 60.008 5.422 -54.082 1.00 72.19 106 ASP A C 1
ATOM 801 O O . ASP A 1 106 ? 60.938 4.898 -54.700 1.00 72.19 106 ASP A O 1
ATOM 805 N N . VAL A 1 107 ? 58.758 5.403 -54.559 1.00 71.12 107 VAL A N 1
ATOM 806 C CA . VAL A 1 107 ? 58.337 4.614 -55.735 1.00 71.12 107 VAL A CA 1
ATOM 807 C C . VAL A 1 107 ? 58.430 5.396 -57.061 1.00 71.12 107 VAL A C 1
ATOM 809 O O . VAL A 1 107 ? 58.257 4.811 -58.127 1.00 71.12 107 VAL A O 1
ATOM 812 N N . LYS A 1 108 ? 58.745 6.705 -57.044 1.00 66.19 108 LYS A N 1
ATOM 813 C CA . LYS A 1 108 ? 58.789 7.578 -58.250 1.00 66.19 108 LYS A CA 1
ATOM 814 C C . LYS A 1 108 ? 57.553 7.413 -59.152 1.00 66.19 108 LYS A C 1
ATOM 816 O O . LYS A 1 108 ? 57.648 7.269 -60.367 1.00 66.19 108 LYS A O 1
ATOM 821 N N . HIS A 1 109 ? 56.394 7.438 -58.512 1.00 62.38 109 HIS A N 1
ATOM 822 C CA . HIS A 1 109 ? 55.085 6.981 -58.981 1.00 62.38 109 HIS A CA 1
ATOM 823 C C . HIS A 1 109 ? 54.498 7.629 -60.261 1.00 62.38 109 HIS A C 1
ATOM 825 O O . HIS A 1 109 ? 53.460 7.176 -60.735 1.00 62.38 109 HIS A O 1
ATOM 831 N N . GLY A 1 110 ? 55.131 8.657 -60.836 1.00 65.19 110 GLY A N 1
ATOM 832 C CA . GLY A 1 110 ? 54.786 9.185 -62.162 1.00 65.19 110 GLY A CA 1
ATOM 833 C C . GLY A 1 110 ? 53.416 9.863 -62.306 1.00 65.19 110 GLY A C 1
ATOM 834 O O . GLY A 1 110 ? 53.015 10.080 -63.445 1.00 65.19 110 GLY A O 1
ATOM 835 N N . LEU A 1 111 ? 52.704 10.198 -61.215 1.00 72.62 111 LEU A N 1
ATOM 836 C CA . LEU A 1 111 ? 51.457 10.973 -61.317 1.00 72.62 111 LEU A CA 1
ATOM 837 C C . LEU A 1 111 ? 51.759 12.402 -61.779 1.00 72.62 111 LEU A C 1
ATOM 839 O O . LEU A 1 111 ? 52.674 13.066 -61.274 1.00 72.62 111 LEU A O 1
ATOM 843 N N . VAL A 1 112 ? 50.960 12.873 -62.728 1.00 72.12 112 VAL A N 1
ATOM 844 C CA . VAL A 1 112 ? 51.049 14.222 -63.291 1.00 72.12 112 VAL A CA 1
ATOM 845 C C . VAL A 1 112 ? 49.934 15.110 -62.747 1.00 72.12 112 VAL A C 1
ATOM 847 O O . VAL A 1 112 ? 48.962 14.640 -62.157 1.00 72.12 112 VAL A O 1
ATOM 850 N N . HIS A 1 113 ? 50.066 16.421 -62.927 1.00 69.00 113 HIS A N 1
ATOM 851 C CA . HIS A 1 113 ? 49.093 17.413 -62.474 1.00 69.00 113 HIS A CA 1
ATOM 852 C C . HIS A 1 113 ? 47.665 17.097 -62.955 1.00 69.00 113 HIS A C 1
ATOM 854 O O . HIS A 1 113 ? 46.707 17.265 -62.198 1.00 69.00 113 HIS A O 1
ATOM 860 N N . GLN A 1 114 ? 47.518 16.588 -64.183 1.00 71.12 114 GLN A N 1
ATOM 861 C CA . GLN A 1 114 ? 46.225 16.196 -64.743 1.00 71.12 114 GLN A CA 1
ATOM 862 C C . GLN A 1 114 ? 45.527 15.072 -63.960 1.00 71.12 114 GLN A C 1
ATOM 864 O O . GLN A 1 114 ? 44.302 15.103 -63.847 1.00 71.12 114 GLN A O 1
ATOM 869 N N . ASP A 1 115 ? 46.277 14.138 -63.366 1.00 65.50 115 ASP A N 1
ATOM 870 C CA . ASP A 1 115 ? 45.718 13.031 -62.577 1.00 65.50 115 ASP A CA 1
ATOM 871 C C . ASP A 1 115 ? 45.080 13.513 -61.260 1.00 65.50 115 ASP A C 1
ATOM 873 O O . ASP A 1 115 ? 44.276 12.802 -60.659 1.00 65.50 115 ASP A O 1
ATOM 877 N N . LEU A 1 116 ? 45.438 14.721 -60.803 1.00 67.50 116 LEU A N 1
ATOM 878 C CA . LEU A 1 116 ? 45.027 15.303 -59.519 1.00 67.50 116 LEU A CA 1
ATOM 879 C C . LEU A 1 116 ? 44.036 16.474 -59.657 1.00 67.50 116 LEU A C 1
ATOM 881 O O . LEU A 1 116 ? 43.681 17.108 -58.659 1.00 67.50 116 LEU A O 1
ATOM 885 N N . LEU A 1 117 ? 43.590 16.779 -60.882 1.00 62.22 117 LEU A N 1
ATOM 886 C CA . LEU A 1 117 ? 42.538 17.763 -61.159 1.00 62.22 117 LEU A CA 1
ATOM 887 C C . LEU A 1 117 ? 41.216 17.365 -60.460 1.00 62.22 117 LEU A C 1
ATOM 889 O O . LEU A 1 117 ? 41.035 16.204 -60.104 1.00 62.22 117 LEU A O 1
ATOM 893 N N . PRO A 1 118 ? 40.269 18.301 -60.222 1.00 54.03 118 PRO A N 1
ATOM 894 C CA . PRO A 1 118 ? 39.214 18.167 -59.198 1.00 54.03 118 PRO A CA 1
ATOM 895 C C . PRO A 1 118 ? 38.219 17.004 -59.370 1.00 54.03 118 PRO A C 1
ATOM 897 O O . PRO A 1 118 ? 37.362 16.804 -58.509 1.00 54.03 118 PRO A O 1
ATOM 900 N N . VAL A 1 119 ? 38.333 16.232 -60.448 1.00 51.09 119 VAL A N 1
ATOM 901 C CA . VAL A 1 119 ? 37.700 14.928 -60.618 1.00 51.09 119 VAL A CA 1
ATOM 902 C C . VAL A 1 119 ? 38.835 13.917 -60.741 1.00 51.09 119 VAL A C 1
ATOM 904 O O . VAL A 1 119 ? 39.340 13.705 -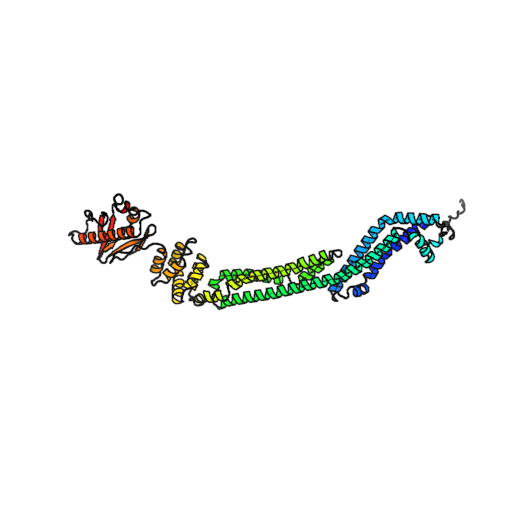61.840 1.00 51.09 119 VAL A O 1
ATOM 907 N N . LEU A 1 120 ? 39.264 13.323 -59.623 1.00 59.75 120 LEU A N 1
ATOM 908 C CA . LEU A 1 120 ? 40.148 12.159 -59.684 1.00 59.75 120 LEU A CA 1
ATOM 909 C C . LEU A 1 120 ? 39.450 11.126 -60.576 1.00 59.75 120 LEU A C 1
ATOM 911 O O . LEU A 1 120 ? 38.322 10.720 -60.280 1.00 59.75 120 LEU A O 1
ATOM 915 N N . THR A 1 121 ? 40.073 10.755 -61.690 1.00 64.25 121 THR A N 1
ATOM 916 C CA . THR A 1 121 ? 39.592 9.631 -62.497 1.00 64.25 121 THR A CA 1
ATOM 917 C C . THR A 1 121 ? 39.588 8.372 -61.626 1.00 64.25 121 THR A C 1
ATOM 919 O O . THR A 1 121 ? 40.326 8.290 -60.640 1.00 64.25 121 THR A O 1
ATOM 922 N N . GLU A 1 122 ? 38.745 7.392 -61.949 1.00 65.75 122 GLU A N 1
ATOM 923 C CA . GLU A 1 122 ? 38.671 6.131 -61.193 1.00 65.75 122 GLU A CA 1
ATOM 924 C C . GLU A 1 122 ? 40.063 5.471 -61.095 1.00 65.75 122 GLU A C 1
ATOM 926 O O . GLU A 1 122 ? 40.499 5.114 -60.003 1.00 65.75 122 GLU A O 1
ATOM 931 N N . ASP A 1 123 ? 40.832 5.508 -62.188 1.00 68.38 123 ASP A N 1
ATOM 932 C CA . ASP A 1 123 ? 42.227 5.055 -62.257 1.00 68.38 123 ASP A CA 1
ATOM 933 C C . ASP A 1 123 ? 43.184 5.830 -61.326 1.00 68.38 123 ASP A C 1
ATOM 935 O O . ASP A 1 123 ? 44.082 5.241 -60.718 1.00 68.38 123 ASP A O 1
ATOM 939 N N . ALA A 1 124 ? 43.032 7.155 -61.198 1.00 67.50 124 ALA A N 1
ATOM 940 C CA . ALA A 1 124 ? 43.863 7.969 -60.307 1.00 67.50 124 ALA A CA 1
ATOM 941 C C . ALA A 1 124 ? 43.533 7.699 -58.830 1.00 67.50 124 ALA A C 1
ATOM 943 O O . ALA A 1 124 ? 44.438 7.618 -57.999 1.00 67.50 124 ALA A O 1
ATOM 944 N N . LEU A 1 125 ? 42.253 7.497 -58.506 1.00 72.25 125 LEU A N 1
ATOM 945 C CA . LEU A 1 125 ? 41.809 7.057 -57.183 1.00 72.25 125 LEU A CA 1
ATOM 946 C C . LEU A 1 125 ? 42.363 5.675 -56.839 1.00 72.25 125 LEU A C 1
ATOM 948 O O . LE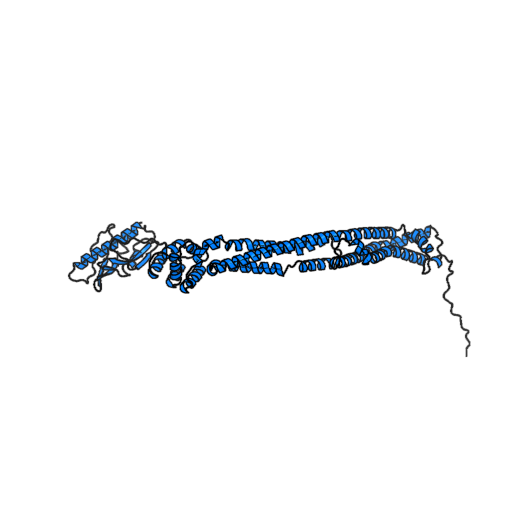U A 1 125 ? 42.949 5.525 -55.772 1.00 72.25 125 LEU A O 1
ATOM 952 N N . GLU A 1 126 ? 42.253 4.692 -57.735 1.00 74.75 126 GLU A N 1
ATOM 953 C CA . GLU A 1 126 ? 42.802 3.348 -57.513 1.00 74.75 126 GLU A CA 1
ATOM 954 C C . GLU A 1 126 ? 44.312 3.377 -57.255 1.00 74.75 126 GLU A C 1
ATOM 956 O O . GLU A 1 126 ? 44.802 2.712 -56.338 1.00 74.75 126 GLU A O 1
ATOM 961 N N . ARG A 1 127 ? 45.058 4.193 -58.009 1.00 74.94 127 ARG A N 1
ATOM 962 C CA . ARG A 1 127 ? 46.498 4.386 -57.785 1.00 74.94 127 ARG A CA 1
ATOM 963 C C . ARG A 1 127 ? 46.781 5.038 -56.438 1.00 74.94 127 ARG A C 1
ATOM 965 O O . ARG A 1 127 ? 47.633 4.544 -55.709 1.00 74.94 127 ARG A O 1
ATOM 972 N N . LEU A 1 128 ? 46.073 6.112 -56.081 1.00 77.75 128 LEU A N 1
ATOM 973 C CA . LEU A 1 128 ? 46.244 6.788 -54.790 1.00 77.75 128 LEU A CA 1
ATOM 974 C C . LEU A 1 128 ? 45.883 5.874 -53.610 1.00 77.75 128 LEU A C 1
ATOM 976 O O . LEU A 1 128 ? 46.534 5.914 -52.564 1.00 77.75 128 LEU A O 1
ATOM 980 N N . GLU A 1 129 ? 44.874 5.021 -53.781 1.00 80.75 129 GLU A N 1
ATOM 981 C CA . GLU A 1 129 ? 44.447 4.069 -52.765 1.00 80.75 129 GLU A CA 1
ATOM 982 C C . GLU A 1 129 ? 45.538 3.053 -52.417 1.00 80.75 129 GLU A C 1
ATOM 984 O O . GLU A 1 129 ? 45.663 2.725 -51.240 1.00 80.75 129 GLU A O 1
ATOM 989 N N . GLN A 1 130 ? 46.375 2.617 -53.365 1.00 81.50 130 GLN A N 1
ATOM 990 C CA . GLN A 1 130 ? 47.460 1.658 -53.097 1.00 81.50 130 GLN A CA 1
ATOM 991 C C . GLN A 1 130 ? 48.465 2.167 -52.052 1.00 81.50 130 GLN A C 1
ATOM 993 O O . GLN A 1 130 ? 48.945 1.390 -51.230 1.00 81.50 130 GLN A O 1
ATOM 998 N N . PHE A 1 131 ? 48.743 3.471 -52.032 1.00 81.50 131 PHE A N 1
ATOM 999 C CA . PHE A 1 131 ? 49.687 4.082 -51.087 1.00 81.50 131 PHE A CA 1
ATOM 1000 C C . PHE A 1 131 ? 49.047 4.412 -49.737 1.00 81.50 131 PHE A C 1
ATOM 1002 O O . PHE A 1 131 ? 49.725 4.509 -48.716 1.00 81.50 131 PHE A O 1
ATOM 1009 N N . VAL A 1 132 ? 47.728 4.596 -49.725 1.00 85.00 132 VAL A N 1
ATOM 1010 C CA . VAL A 1 132 ? 46.968 4.941 -48.523 1.00 85.00 132 VAL A CA 1
ATOM 1011 C C . VAL A 1 132 ? 46.482 3.694 -47.783 1.00 85.00 132 VAL A C 1
ATOM 1013 O O . VAL A 1 132 ? 46.359 3.726 -46.559 1.00 85.00 132 VAL A O 1
ATOM 1016 N N . TYR A 1 133 ? 46.227 2.597 -48.498 1.00 82.06 133 TYR A N 1
ATOM 1017 C CA . TYR A 1 133 ? 45.603 1.377 -47.980 1.00 82.06 133 TYR A CA 1
ATOM 1018 C C . TYR A 1 133 ? 46.324 0.795 -46.761 1.00 82.06 133 TYR A C 1
ATOM 1020 O O . TYR A 1 133 ? 45.674 0.366 -45.808 1.00 82.06 133 TYR A O 1
ATOM 1028 N N . ASP A 1 134 ? 47.659 0.830 -46.763 1.00 81.81 134 ASP A N 1
ATOM 1029 C CA . ASP A 1 134 ? 48.467 0.253 -45.691 1.00 81.81 134 ASP A CA 1
ATOM 1030 C C . ASP A 1 134 ? 48.738 1.182 -44.504 1.00 81.81 134 ASP A C 1
ATOM 1032 O O . ASP A 1 134 ? 49.321 0.735 -43.510 1.00 81.81 134 ASP A O 1
ATOM 1036 N N . THR A 1 135 ? 48.276 2.432 -44.561 1.00 89.88 135 THR A N 1
ATOM 1037 C CA . THR A 1 135 ? 48.410 3.386 -43.453 1.00 89.88 135 THR A CA 1
ATOM 1038 C C . THR A 1 135 ? 47.540 3.006 -42.254 1.00 89.88 135 THR A C 1
ATOM 1040 O O . THR A 1 135 ? 46.454 2.434 -42.400 1.00 89.88 135 THR A O 1
ATOM 1043 N N . ASP A 1 136 ? 47.988 3.382 -41.053 1.00 88.88 136 ASP A N 1
ATOM 1044 C CA . ASP A 1 136 ? 47.256 3.122 -39.808 1.00 88.88 136 ASP A CA 1
ATOM 1045 C C . ASP A 1 136 ? 45.843 3.715 -39.843 1.00 88.88 136 ASP A C 1
ATOM 1047 O O . ASP A 1 136 ? 44.883 3.047 -39.453 1.00 88.88 136 ASP A O 1
ATOM 1051 N N . PHE A 1 137 ? 45.682 4.931 -40.381 1.00 92.25 137 PHE A N 1
ATOM 1052 C CA . PHE A 1 137 ? 44.370 5.563 -40.505 1.00 92.25 137 PHE A CA 1
ATOM 1053 C C . PHE A 1 137 ? 43.417 4.755 -41.396 1.00 92.25 137 PHE A C 1
ATOM 1055 O O . PHE A 1 137 ? 42.264 4.545 -41.019 1.00 92.25 137 PHE A O 1
ATOM 1062 N N . ALA A 1 138 ? 43.868 4.289 -42.567 1.00 88.25 138 ALA A N 1
ATOM 1063 C CA . ALA A 1 138 ? 43.018 3.535 -43.490 1.00 88.25 138 ALA A CA 1
ATOM 1064 C C . ALA A 1 138 ? 42.619 2.169 -42.910 1.00 88.25 138 ALA A C 1
ATOM 1066 O O . ALA A 1 138 ? 41.435 1.816 -42.928 1.00 88.25 138 ALA A O 1
ATOM 1067 N N . LYS A 1 139 ? 43.577 1.442 -42.319 1.00 91.12 139 LYS A N 1
ATOM 1068 C CA . LYS A 1 139 ? 43.328 0.170 -41.622 1.00 91.12 139 LYS A CA 1
ATOM 1069 C C . LYS A 1 139 ? 42.335 0.344 -40.473 1.00 91.12 139 LYS A C 1
ATOM 1071 O O . LYS A 1 139 ? 41.359 -0.404 -40.381 1.00 91.12 139 LYS A O 1
ATOM 1076 N N . ASN A 1 140 ? 42.525 1.371 -39.646 1.00 92.56 140 ASN A N 1
ATOM 1077 C CA . ASN A 1 140 ? 41.634 1.653 -38.524 1.00 92.56 140 ASN A CA 1
ATOM 1078 C C . ASN A 1 140 ? 40.254 2.138 -38.980 1.00 92.56 140 ASN A C 1
ATOM 1080 O O . ASN A 1 140 ? 39.262 1.748 -38.375 1.00 92.56 140 ASN A O 1
ATOM 1084 N N . ALA A 1 141 ? 40.138 2.900 -40.071 1.00 92.44 141 ALA A N 1
ATOM 1085 C CA . ALA A 1 141 ? 38.840 3.293 -40.623 1.00 92.44 141 ALA A CA 1
ATOM 1086 C C . ALA A 1 141 ? 38.013 2.077 -41.082 1.00 92.44 141 ALA A C 1
ATOM 1088 O O . ALA A 1 141 ? 36.816 1.992 -40.789 1.00 92.44 141 ALA A O 1
ATOM 1089 N N . VAL A 1 142 ? 38.651 1.100 -41.741 1.00 91.44 142 VAL A N 1
ATOM 1090 C CA . VAL A 1 142 ? 38.010 -0.171 -42.125 1.00 91.44 142 VAL A CA 1
ATOM 1091 C C . VAL A 1 142 ? 37.597 -0.970 -40.887 1.00 91.44 142 VAL A C 1
ATOM 1093 O O . VAL A 1 142 ? 36.457 -1.437 -40.814 1.00 91.44 142 VAL A O 1
ATOM 1096 N N . ALA A 1 143 ? 38.481 -1.082 -39.891 1.00 92.56 143 ALA A N 1
ATOM 1097 C CA . ALA A 1 143 ? 38.186 -1.768 -38.634 1.00 92.56 143 ALA A CA 1
ATOM 1098 C C . ALA A 1 143 ? 37.031 -1.099 -37.863 1.00 92.56 143 ALA A C 1
ATOM 1100 O O . ALA A 1 143 ? 36.122 -1.787 -37.400 1.00 92.56 143 ALA A O 1
ATOM 1101 N N . CYS A 1 144 ? 37.001 0.235 -37.789 1.00 94.31 144 CYS A N 1
ATOM 1102 C CA . CYS A 1 144 ? 35.915 1.001 -37.178 1.00 94.31 144 CYS A CA 1
ATOM 1103 C C . CYS A 1 144 ? 34.578 0.767 -37.891 1.00 94.31 144 CYS A C 1
ATOM 1105 O O . CYS A 1 144 ? 33.566 0.569 -37.223 1.00 94.31 144 CYS A O 1
ATOM 1107 N N . LEU A 1 145 ? 34.550 0.745 -39.230 1.00 94.31 145 LEU A N 1
ATOM 1108 C CA . LEU A 1 145 ? 33.328 0.443 -39.983 1.00 94.31 145 LEU A CA 1
ATOM 1109 C C . LEU A 1 145 ? 32.844 -0.996 -39.740 1.00 94.31 145 LEU A C 1
ATOM 1111 O O . LEU A 1 145 ? 31.643 -1.221 -39.594 1.00 94.31 145 LEU A O 1
ATOM 1115 N N . ALA A 1 146 ? 33.757 -1.969 -39.688 1.00 94.19 146 ALA A N 1
ATOM 1116 C CA . ALA A 1 146 ? 33.417 -3.351 -39.356 1.00 94.19 146 ALA A CA 1
ATOM 1117 C C . ALA A 1 146 ? 32.858 -3.463 -37.926 1.00 94.19 146 ALA A C 1
ATOM 1119 O O . ALA A 1 146 ? 31.801 -4.062 -37.731 1.00 94.19 146 ALA A O 1
ATOM 1120 N N . SER A 1 147 ? 33.506 -2.814 -36.954 1.00 93.06 147 SER A N 1
ATOM 1121 C CA . SER A 1 147 ? 33.039 -2.747 -35.565 1.00 93.06 147 SER A CA 1
ATOM 1122 C C . SER A 1 147 ? 31.659 -2.102 -35.463 1.00 93.06 147 SER A C 1
ATOM 1124 O O . SER A 1 147 ? 30.787 -2.641 -34.794 1.00 93.06 147 SER A O 1
ATOM 1126 N N . LEU A 1 148 ? 31.416 -0.995 -36.173 1.00 95.31 148 LEU A N 1
ATOM 1127 C CA . LEU A 1 148 ? 30.121 -0.313 -36.172 1.00 95.31 148 LEU A CA 1
ATOM 1128 C C . LEU A 1 148 ? 28.991 -1.214 -36.689 1.00 95.31 148 LEU A C 1
ATOM 1130 O O . LEU A 1 148 ? 27.891 -1.195 -36.142 1.00 95.31 148 LEU A O 1
ATOM 1134 N N . LYS A 1 149 ? 29.253 -2.018 -37.727 1.00 95.38 149 LYS A N 1
ATOM 1135 C CA . LYS A 1 149 ? 28.282 -2.991 -38.255 1.00 95.38 149 LYS A CA 1
ATOM 1136 C C . LYS A 1 149 ? 27.933 -4.063 -37.220 1.00 95.38 149 LYS A C 1
ATOM 1138 O O . LYS A 1 149 ? 26.763 -4.414 -37.091 1.00 95.38 149 LYS A O 1
ATOM 1143 N N . VAL A 1 150 ? 28.928 -4.559 -36.482 1.00 94.38 150 VAL A N 1
ATOM 1144 C CA . VAL A 1 150 ? 28.723 -5.534 -35.397 1.00 94.38 150 VAL A CA 1
ATOM 1145 C C . VAL A 1 150 ? 27.935 -4.903 -34.248 1.00 94.38 150 VAL A C 1
ATOM 1147 O O . VAL A 1 150 ? 26.907 -5.450 -33.847 1.00 94.38 150 VAL A O 1
ATOM 1150 N N . ASP A 1 151 ? 28.354 -3.722 -33.786 1.00 93.69 151 ASP A N 1
ATOM 1151 C CA . ASP A 1 151 ? 27.681 -2.966 -32.725 1.00 93.69 151 ASP A CA 1
ATOM 1152 C C . ASP A 1 151 ? 26.212 -2.682 -33.098 1.00 93.69 151 ASP A C 1
ATOM 1154 O O . ASP A 1 151 ? 25.318 -2.804 -32.263 1.00 93.69 151 ASP A O 1
ATOM 1158 N N . PHE A 1 152 ? 25.938 -2.355 -34.366 1.00 95.31 152 PHE A N 1
ATOM 1159 C CA . PHE A 1 152 ? 24.589 -2.101 -34.875 1.00 95.31 152 PHE A CA 1
ATOM 1160 C C . PHE A 1 152 ? 23.681 -3.330 -34.788 1.00 95.31 152 PHE A C 1
ATOM 1162 O O . PHE A 1 152 ? 22.546 -3.226 -34.318 1.00 95.31 152 PHE A O 1
ATOM 1169 N N . LEU A 1 153 ? 24.167 -4.496 -35.221 1.00 93.19 153 LEU A N 1
ATOM 1170 C CA . LEU A 1 153 ? 23.397 -5.737 -35.138 1.00 93.19 153 LEU A CA 1
ATOM 1171 C C . LEU A 1 153 ? 23.135 -6.127 -33.680 1.00 93.19 153 LEU A C 1
ATOM 1173 O O . LEU A 1 153 ? 22.023 -6.550 -33.352 1.00 93.19 153 LEU A O 1
ATOM 1177 N N . ALA A 1 154 ? 24.119 -5.929 -32.798 1.00 91.69 154 ALA A N 1
ATOM 1178 C CA . ALA A 1 154 ? 23.953 -6.139 -31.363 1.00 91.69 154 ALA A CA 1
ATOM 1179 C C . ALA A 1 154 ? 22.902 -5.182 -30.772 1.00 91.69 154 ALA A C 1
ATOM 1181 O O . ALA A 1 154 ? 22.013 -5.617 -30.039 1.00 91.69 154 ALA A O 1
ATOM 1182 N N . TYR A 1 155 ? 22.938 -3.900 -31.146 1.00 93.25 155 TYR A N 1
ATOM 1183 C CA . TYR A 1 155 ? 21.964 -2.903 -30.703 1.00 93.25 155 TYR A CA 1
ATOM 1184 C C . TYR A 1 155 ? 20.541 -3.234 -31.181 1.00 93.25 155 TYR A C 1
ATOM 1186 O O . TYR A 1 155 ? 19.594 -3.127 -30.402 1.00 93.25 155 TYR A O 1
ATOM 1194 N N . CYS A 1 156 ? 20.372 -3.672 -32.434 1.00 92.75 156 CYS A N 1
ATOM 1195 C CA . CYS A 1 156 ? 19.065 -4.090 -32.953 1.00 92.75 156 CYS A CA 1
ATOM 1196 C C . CYS A 1 156 ? 18.553 -5.357 -32.256 1.00 92.75 156 CYS A C 1
ATOM 1198 O O . CYS A 1 156 ? 17.383 -5.425 -31.895 1.00 92.75 156 CYS A O 1
ATOM 1200 N N . SER A 1 157 ? 19.428 -6.335 -32.008 1.00 90.56 157 SER A N 1
ATOM 1201 C CA . SER A 1 157 ? 19.061 -7.578 -31.309 1.00 90.56 157 SER A CA 1
ATOM 1202 C C . SER A 1 157 ? 18.621 -7.311 -29.867 1.00 90.56 157 SER A C 1
ATOM 1204 O O . SER A 1 157 ? 17.657 -7.903 -29.384 1.00 90.56 157 SER A O 1
ATOM 1206 N N . ARG A 1 158 ? 19.271 -6.350 -29.200 1.00 92.44 158 ARG A N 1
ATOM 1207 C CA . ARG A 1 158 ? 18.905 -5.882 -27.858 1.00 92.44 158 ARG A CA 1
ATOM 1208 C C . ARG A 1 158 ? 17.482 -5.313 -27.787 1.00 92.44 158 ARG A C 1
ATOM 1210 O O . ARG A 1 158 ? 16.856 -5.403 -26.735 1.00 92.44 158 ARG A O 1
ATOM 1217 N N . ALA A 1 159 ? 16.954 -4.743 -28.874 1.00 92.69 159 ALA A N 1
ATOM 1218 C CA . ALA A 1 159 ? 15.590 -4.211 -28.892 1.00 92.69 159 ALA A CA 1
ATOM 1219 C C . ALA A 1 159 ? 14.554 -5.294 -28.553 1.00 92.69 159 ALA A C 1
ATOM 1221 O O . ALA A 1 159 ? 13.666 -5.057 -27.741 1.00 92.69 159 ALA A O 1
ATOM 1222 N N . ALA A 1 160 ? 14.709 -6.502 -29.104 1.00 90.56 160 ALA A N 1
ATOM 1223 C CA . ALA A 1 160 ? 13.817 -7.623 -28.810 1.00 90.56 160 ALA A CA 1
ATOM 1224 C C . ALA A 1 160 ? 13.892 -8.050 -27.333 1.00 90.56 160 ALA A C 1
ATOM 1226 O O . ALA A 1 160 ? 12.866 -8.279 -26.701 1.00 90.56 160 ALA A O 1
ATOM 1227 N N . GLU A 1 161 ? 15.101 -8.105 -26.769 1.00 93.00 161 GLU A N 1
ATOM 1228 C CA . GLU A 1 161 ? 15.319 -8.430 -25.355 1.00 93.00 161 GLU A CA 1
ATOM 1229 C C . GLU A 1 161 ? 14.653 -7.408 -24.420 1.00 93.00 161 GLU A C 1
ATOM 1231 O O . GLU A 1 161 ? 14.019 -7.778 -23.432 1.00 93.00 161 GLU A O 1
ATOM 1236 N N . LEU A 1 162 ? 14.792 -6.116 -24.726 1.00 95.38 162 LEU A N 1
ATOM 1237 C CA . LEU A 1 162 ? 14.234 -5.041 -23.910 1.00 95.38 162 LEU A CA 1
ATOM 1238 C C . LEU A 1 162 ? 12.717 -4.924 -24.040 1.00 95.38 162 LEU A C 1
ATOM 1240 O O . LEU A 1 162 ? 12.065 -4.655 -23.036 1.00 95.38 162 LEU A O 1
ATOM 1244 N N . GLU A 1 163 ? 12.151 -5.158 -25.226 1.00 94.69 163 GLU A N 1
ATOM 1245 C CA . GLU A 1 163 ? 10.695 -5.219 -25.398 1.00 94.69 163 GLU A CA 1
ATOM 1246 C C . GLU A 1 163 ? 10.095 -6.415 -24.653 1.00 94.69 163 GLU A C 1
ATOM 1248 O O . GLU A 1 163 ? 9.116 -6.234 -23.936 1.00 94.69 163 GLU A O 1
ATOM 1253 N N . ALA A 1 164 ? 10.716 -7.598 -24.728 1.00 93.44 164 ALA A N 1
ATOM 1254 C CA . ALA A 1 164 ? 10.266 -8.763 -23.965 1.00 93.44 164 ALA A CA 1
ATOM 1255 C C . ALA A 1 164 ? 10.318 -8.502 -22.448 1.00 93.44 164 ALA A C 1
ATOM 1257 O O . ALA A 1 164 ? 9.380 -8.825 -21.722 1.00 93.44 164 ALA A O 1
ATOM 1258 N N . TYR A 1 165 ? 11.386 -7.857 -21.964 1.00 95.81 165 TYR A N 1
ATOM 1259 C CA . TYR A 1 165 ? 11.505 -7.481 -20.553 1.00 95.81 165 TYR A CA 1
ATOM 1260 C C . TYR A 1 165 ? 10.481 -6.414 -20.135 1.00 95.81 165 TYR A C 1
ATOM 1262 O O . TYR A 1 165 ? 9.934 -6.470 -19.033 1.00 95.81 165 TYR A O 1
ATOM 1270 N N . LEU A 1 166 ? 10.209 -5.432 -20.999 1.00 95.44 166 LEU A N 1
ATOM 1271 C CA . LEU A 1 166 ? 9.184 -4.415 -20.766 1.00 95.44 166 LEU A CA 1
ATOM 1272 C C . LEU A 1 166 ? 7.790 -5.046 -20.686 1.00 95.44 166 LEU A C 1
ATOM 1274 O O . LEU A 1 166 ? 7.024 -4.699 -19.788 1.00 95.44 166 LEU A O 1
ATOM 1278 N N . GLU A 1 167 ? 7.479 -5.970 -21.594 1.00 94.31 167 GLU A N 1
ATOM 1279 C CA . GLU A 1 167 ? 6.210 -6.698 -21.638 1.00 94.31 167 GLU A CA 1
ATOM 1280 C C . GLU A 1 167 ? 6.012 -7.555 -20.382 1.00 94.31 167 GLU A C 1
ATOM 1282 O O . GLU A 1 167 ? 5.002 -7.398 -19.701 1.00 94.31 167 GLU A O 1
ATOM 1287 N N . GLU A 1 168 ? 7.017 -8.340 -19.975 1.00 95.44 168 GLU A N 1
ATOM 1288 C CA . GLU A 1 168 ? 6.973 -9.124 -18.730 1.00 95.44 168 GLU A CA 1
ATOM 1289 C C . GLU A 1 168 ? 6.676 -8.235 -17.507 1.00 95.44 168 GLU A C 1
ATOM 1291 O O . GLU A 1 168 ? 5.839 -8.553 -16.655 1.00 95.44 168 GLU A O 1
ATOM 1296 N N . ARG A 1 169 ? 7.344 -7.078 -17.412 1.00 96.19 169 ARG A N 1
ATOM 1297 C CA . ARG A 1 169 ? 7.142 -6.134 -16.302 1.00 96.19 169 ARG A CA 1
ATOM 1298 C C . ARG A 1 169 ? 5.793 -5.431 -16.364 1.00 96.19 169 ARG A C 1
ATOM 1300 O O . ARG A 1 169 ? 5.202 -5.174 -15.314 1.00 96.19 169 ARG A O 1
ATOM 1307 N N . ARG A 1 170 ? 5.291 -5.145 -17.563 1.00 95.69 170 ARG A N 1
ATOM 1308 C CA . ARG A 1 170 ? 3.947 -4.603 -17.775 1.00 95.69 170 ARG A CA 1
ATOM 1309 C C . ARG A 1 170 ? 2.888 -5.595 -17.322 1.00 95.69 170 ARG A C 1
ATOM 1311 O O . ARG A 1 170 ? 1.997 -5.200 -16.575 1.00 95.69 170 ARG A O 1
ATOM 1318 N N . ASP A 1 171 ? 3.006 -6.857 -17.710 1.00 95.25 171 ASP A N 1
ATOM 1319 C CA . ASP A 1 171 ? 2.052 -7.900 -17.337 1.00 95.25 171 ASP A CA 1
ATOM 1320 C C . ASP A 1 171 ? 2.045 -8.130 -15.824 1.00 95.25 171 ASP A C 1
ATOM 1322 O O . ASP A 1 171 ? 0.979 -8.182 -15.207 1.00 95.25 171 ASP A O 1
ATOM 1326 N N . SER A 1 172 ? 3.226 -8.145 -15.198 1.00 94.81 172 SER A N 1
ATOM 1327 C CA . SER A 1 172 ? 3.356 -8.206 -13.740 1.00 94.81 172 SER A CA 1
ATOM 1328 C C . SER A 1 172 ? 2.645 -7.038 -13.040 1.00 94.81 172 SER A C 1
ATOM 1330 O O . SER A 1 172 ? 1.905 -7.254 -12.077 1.00 94.81 172 SER A O 1
ATOM 1332 N N . LEU A 1 173 ? 2.794 -5.808 -13.544 1.00 95.62 173 LEU A N 1
ATOM 1333 C CA . LEU A 1 173 ? 2.087 -4.639 -13.014 1.00 95.62 173 LEU A CA 1
ATOM 1334 C C . LEU A 1 173 ? 0.567 -4.735 -13.223 1.00 95.62 173 LEU A C 1
ATOM 1336 O O . LEU A 1 173 ? -0.199 -4.430 -12.308 1.00 95.62 173 LEU A O 1
ATOM 1340 N N . VAL A 1 174 ? 0.114 -5.169 -14.404 1.00 95.81 174 VAL A N 1
ATOM 1341 C CA . VAL A 1 174 ? -1.315 -5.356 -14.712 1.00 95.81 174 VAL A CA 1
ATOM 1342 C C . VAL A 1 174 ? -1.940 -6.380 -13.765 1.00 95.81 174 VAL A C 1
ATOM 1344 O O . VAL A 1 174 ? -3.021 -6.133 -13.219 1.00 95.81 174 VAL A O 1
ATOM 1347 N N . GLN A 1 175 ? -1.249 -7.492 -13.514 1.00 96.06 175 GLN A N 1
ATOM 1348 C CA . GLN A 1 175 ? -1.682 -8.493 -12.547 1.00 96.06 175 GLN A CA 1
ATOM 1349 C C . GLN A 1 175 ? -1.748 -7.906 -11.130 1.00 96.06 175 GLN A C 1
ATOM 1351 O O . GLN A 1 175 ? -2.784 -8.021 -10.471 1.00 96.06 175 GLN A O 1
ATOM 1356 N N . ALA A 1 176 ? -0.700 -7.213 -10.676 1.00 96.31 176 ALA A N 1
ATOM 1357 C CA . ALA A 1 176 ? -0.677 -6.585 -9.354 1.00 96.31 176 ALA A CA 1
ATOM 1358 C C . ALA A 1 176 ? -1.815 -5.555 -9.180 1.00 96.31 176 ALA A C 1
ATOM 1360 O O . ALA A 1 176 ? -2.465 -5.508 -8.131 1.00 96.31 176 ALA A O 1
ATOM 1361 N N . HIS A 1 177 ? -2.131 -4.784 -10.227 1.00 95.88 177 HIS A N 1
ATOM 1362 C CA . HIS A 1 177 ? -3.285 -3.879 -10.267 1.00 95.88 177 HIS A CA 1
ATOM 1363 C C . HIS A 1 177 ? -4.616 -4.624 -10.117 1.00 95.88 177 HIS A C 1
ATOM 1365 O O . HIS A 1 177 ? -5.491 -4.182 -9.367 1.00 95.88 177 HIS A O 1
ATOM 1371 N N . ALA A 1 178 ? -4.799 -5.733 -10.835 1.00 95.69 178 ALA A N 1
ATOM 1372 C CA . ALA A 1 178 ? -6.020 -6.533 -10.767 1.00 95.69 178 ALA A CA 1
ATOM 1373 C C . ALA A 1 178 ? -6.219 -7.149 -9.371 1.00 95.69 178 ALA A C 1
ATOM 1375 O O . ALA A 1 178 ? -7.319 -7.099 -8.807 1.00 95.69 178 ALA A O 1
ATOM 1376 N N . GLU A 1 179 ? -5.146 -7.666 -8.774 1.00 96.50 179 GLU A N 1
ATOM 1377 C CA . GLU A 1 179 ? -5.165 -8.212 -7.418 1.00 96.50 179 GLU A CA 1
ATOM 1378 C C . GLU A 1 179 ? -5.455 -7.132 -6.367 1.00 96.50 179 GLU A C 1
ATOM 1380 O O . GLU A 1 179 ? -6.280 -7.348 -5.474 1.00 96.50 179 GLU A O 1
ATOM 1385 N N . LEU A 1 180 ? -4.843 -5.948 -6.489 1.00 97.06 180 LEU A N 1
ATOM 1386 C CA . LEU A 1 180 ? -5.123 -4.816 -5.605 1.00 97.06 180 LEU A CA 1
ATOM 1387 C C . LEU A 1 180 ? -6.587 -4.368 -5.715 1.00 97.06 180 LEU A C 1
ATOM 1389 O O . LEU A 1 180 ? -7.253 -4.213 -4.692 1.00 97.06 180 LEU A O 1
ATOM 1393 N N . LYS A 1 181 ? -7.123 -4.224 -6.934 1.00 96.69 181 LYS A N 1
ATOM 1394 C CA . LYS A 1 181 ? -8.540 -3.880 -7.155 1.00 96.69 181 LYS A CA 1
ATOM 1395 C C . LYS A 1 181 ? -9.482 -4.899 -6.514 1.00 96.69 181 LYS A C 1
ATOM 1397 O O . LYS A 1 181 ? -10.458 -4.506 -5.877 1.00 96.69 181 LYS A O 1
ATOM 1402 N N . THR A 1 182 ? -9.173 -6.189 -6.627 1.00 96.38 182 THR A N 1
ATOM 1403 C CA . THR A 1 182 ? -9.951 -7.261 -5.985 1.00 96.38 182 THR A CA 1
ATOM 1404 C C . THR A 1 182 ? -9.926 -7.124 -4.461 1.00 96.38 182 THR A C 1
ATOM 1406 O O . THR A 1 182 ? -10.973 -7.166 -3.815 1.00 96.38 182 THR A O 1
ATOM 1409 N N . ALA A 1 183 ? -8.750 -6.887 -3.869 1.00 96.25 183 ALA A N 1
ATOM 1410 C CA . ALA A 1 183 ? -8.618 -6.669 -2.428 1.00 96.25 183 ALA A CA 1
ATOM 1411 C C . ALA A 1 183 ? -9.376 -5.415 -1.952 1.00 96.25 183 ALA A C 1
ATOM 1413 O O . ALA A 1 183 ? -10.016 -5.439 -0.900 1.00 96.25 183 ALA A O 1
ATOM 1414 N N . MET A 1 184 ? -9.362 -4.335 -2.738 1.00 98.00 184 MET A N 1
ATOM 1415 C CA . MET A 1 184 ? -10.142 -3.127 -2.456 1.00 98.00 184 MET A CA 1
ATOM 1416 C C . MET A 1 184 ? -11.649 -3.403 -2.487 1.00 98.00 184 MET A C 1
ATOM 1418 O O . MET A 1 184 ? -12.361 -2.980 -1.579 1.00 98.00 184 MET A O 1
ATOM 1422 N N . GLN A 1 185 ? -12.141 -4.156 -3.475 1.00 96.62 185 GLN A N 1
ATOM 1423 C CA . GLN A 1 185 ? -13.551 -4.556 -3.546 1.00 96.62 185 GLN A CA 1
ATOM 1424 C C . GLN A 1 185 ? -13.961 -5.407 -2.340 1.00 96.62 185 GLN A C 1
ATOM 1426 O O . GLN A 1 185 ? -15.001 -5.148 -1.737 1.00 96.62 185 GLN A O 1
ATOM 1431 N N . GLN A 1 186 ? -13.129 -6.374 -1.939 1.00 94.81 186 GLN A N 1
ATOM 1432 C CA . GLN A 1 186 ? -13.357 -7.181 -0.735 1.00 94.81 186 GLN A CA 1
ATOM 1433 C C . GLN A 1 186 ? -13.404 -6.313 0.529 1.00 94.81 186 GLN A C 1
ATOM 1435 O O . GLN A 1 186 ? -14.298 -6.472 1.360 1.00 94.81 186 GLN A O 1
ATOM 1440 N N . ALA A 1 187 ? -12.485 -5.355 0.658 1.00 95.69 187 ALA A N 1
ATOM 1441 C CA . ALA A 1 187 ? -12.470 -4.404 1.762 1.00 95.69 187 ALA A CA 1
ATOM 1442 C C . ALA A 1 187 ? -13.735 -3.530 1.803 1.00 95.69 187 ALA A C 1
ATOM 1444 O O . ALA A 1 187 ? -14.356 -3.389 2.859 1.00 95.69 187 ALA A O 1
ATOM 1445 N N . SER A 1 188 ? -14.160 -2.983 0.660 1.00 96.00 188 SER A N 1
ATOM 1446 C CA . SER A 1 188 ? -15.402 -2.211 0.557 1.00 96.00 188 SER A CA 1
ATOM 1447 C C . SER A 1 188 ? -16.638 -3.056 0.874 1.00 96.00 188 SER A C 1
ATOM 1449 O O . SER A 1 188 ? -17.519 -2.593 1.600 1.00 96.00 188 SER A O 1
ATOM 1451 N N . ALA A 1 189 ? -16.694 -4.304 0.402 1.00 95.31 189 ALA A N 1
ATOM 1452 C CA . ALA A 1 189 ? -17.777 -5.231 0.716 1.00 95.31 189 ALA A CA 1
ATOM 1453 C C . ALA A 1 189 ? -17.835 -5.533 2.220 1.00 95.31 189 ALA A C 1
ATOM 1455 O O . ALA A 1 189 ? -18.907 -5.476 2.824 1.00 95.31 189 ALA A O 1
ATOM 1456 N N . GLN A 1 190 ? -16.690 -5.772 2.866 1.00 94.44 190 GLN A N 1
ATOM 1457 C CA . GLN A 1 190 ? -16.662 -6.024 4.306 1.00 94.44 190 GLN A CA 1
ATOM 1458 C C . GLN A 1 190 ? -17.103 -4.796 5.114 1.00 94.44 190 GLN A C 1
ATOM 1460 O O . GLN A 1 190 ? -17.857 -4.932 6.079 1.00 94.44 190 GLN A O 1
ATOM 1465 N N . LYS A 1 191 ? -16.726 -3.584 4.685 1.00 94.81 191 LYS A N 1
ATOM 1466 C CA . LYS A 1 191 ? -17.252 -2.338 5.261 1.00 94.81 191 LYS A CA 1
ATOM 1467 C C . LYS A 1 191 ? -18.777 -2.254 5.131 1.00 94.81 191 LYS A C 1
ATOM 1469 O O . LYS A 1 191 ? -19.451 -1.940 6.110 1.00 94.81 191 LYS A O 1
ATOM 1474 N N . GLN A 1 192 ? -19.333 -2.563 3.960 1.00 94.44 192 GLN A N 1
ATOM 1475 C CA . GLN A 1 192 ? -20.786 -2.577 3.765 1.00 94.44 192 GLN A CA 1
ATOM 1476 C C . GLN A 1 192 ? -21.476 -3.588 4.685 1.00 94.44 192 GLN A C 1
ATOM 1478 O O . GLN A 1 192 ? -22.515 -3.266 5.256 1.00 94.44 192 GLN A O 1
ATOM 1483 N N . ARG A 1 193 ? -20.879 -4.765 4.909 1.00 94.25 193 ARG A N 1
ATOM 1484 C CA . ARG A 1 193 ? -21.407 -5.767 5.850 1.00 94.25 193 ARG A CA 1
ATOM 1485 C C . ARG A 1 193 ? -21.434 -5.265 7.293 1.00 94.25 193 ARG A C 1
ATOM 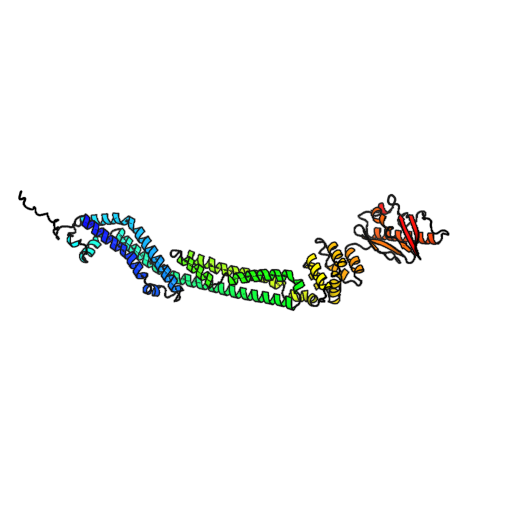1487 O O . ARG A 1 193 ? -22.420 -5.502 7.983 1.00 94.25 193 ARG A O 1
ATOM 1494 N N . VAL A 1 194 ? -20.417 -4.519 7.739 1.00 92.69 194 VAL A N 1
ATOM 1495 C CA . VAL A 1 194 ? -20.433 -3.849 9.059 1.00 92.69 194 VAL A CA 1
ATOM 1496 C C . VAL A 1 194 ? -21.625 -2.892 9.173 1.00 92.69 194 VAL A C 1
ATOM 1498 O O . VAL A 1 194 ? -22.307 -2.876 10.199 1.00 92.69 194 VAL A O 1
ATOM 1501 N N . THR A 1 195 ? -21.888 -2.105 8.127 1.00 90.31 195 THR A N 1
ATOM 1502 C CA . THR A 1 195 ? -23.024 -1.174 8.085 1.00 90.31 195 THR A CA 1
ATOM 1503 C C . THR A 1 195 ? -24.366 -1.900 8.059 1.00 90.31 195 THR A C 1
ATOM 1505 O O . THR A 1 195 ? -25.250 -1.551 8.835 1.00 90.31 195 THR A O 1
ATOM 1508 N N . GLN A 1 196 ? -24.512 -2.937 7.232 1.00 90.94 196 GLN A N 1
ATOM 1509 C CA . GLN A 1 196 ? -25.725 -3.762 7.162 1.00 90.94 196 GLN A CA 1
ATOM 1510 C C . GLN A 1 196 ? -26.019 -4.473 8.488 1.00 90.94 196 GLN A C 1
ATOM 1512 O O . GLN A 1 196 ? -27.177 -4.605 8.868 1.00 90.94 196 GLN A O 1
ATOM 1517 N N . ALA A 1 197 ? -24.980 -4.874 9.221 1.00 88.88 197 ALA A N 1
ATOM 1518 C CA . ALA A 1 197 ? -25.109 -5.446 10.557 1.00 88.88 197 ALA A CA 1
ATOM 1519 C C . ALA A 1 197 ? -25.443 -4.404 11.646 1.00 88.88 197 ALA A C 1
ATOM 1521 O O . ALA A 1 197 ? -25.591 -4.773 12.806 1.00 88.88 197 ALA A O 1
ATOM 1522 N N . GLY A 1 198 ? -25.522 -3.105 11.325 1.00 86.31 198 GLY A N 1
ATOM 1523 C CA . GLY A 1 198 ? -25.787 -2.046 12.306 1.00 86.31 198 GLY A CA 1
ATOM 1524 C C . GLY A 1 198 ? -24.632 -1.795 13.285 1.00 86.31 198 GLY A C 1
ATOM 1525 O O . GLY A 1 198 ? -24.825 -1.179 14.330 1.00 86.31 198 GLY A O 1
ATOM 1526 N N . LEU A 1 199 ? -23.416 -2.255 12.968 1.00 87.62 199 LEU A N 1
ATOM 1527 C CA . LEU A 1 199 ? -22.269 -2.236 13.886 1.00 87.62 199 LEU A CA 1
ATOM 1528 C C . LEU A 1 199 ? -21.327 -1.043 13.681 1.00 87.62 199 LEU A C 1
ATOM 1530 O O . LEU A 1 199 ? -20.304 -0.944 14.363 1.00 87.62 199 LEU A O 1
ATOM 1534 N N . THR A 1 200 ? -21.654 -0.115 12.775 1.00 86.06 200 THR A N 1
ATOM 1535 C CA . THR A 1 200 ? -20.788 1.023 12.421 1.00 86.06 200 THR A CA 1
ATOM 1536 C C . THR A 1 200 ? -20.363 1.843 13.637 1.00 86.06 200 THR A C 1
ATOM 1538 O O . THR A 1 200 ? -19.190 2.181 13.746 1.00 86.06 200 THR A O 1
ATOM 1541 N N . LEU A 1 201 ? -21.263 2.102 14.593 1.00 80.94 201 LEU A N 1
ATOM 1542 C CA . LEU A 1 201 ? -20.931 2.861 15.804 1.00 80.94 201 LEU A CA 1
ATOM 1543 C C . LEU A 1 201 ? -19.878 2.153 16.675 1.00 80.94 201 LEU A C 1
ATOM 1545 O O . LEU A 1 201 ? -19.077 2.805 17.337 1.00 80.94 201 LEU A O 1
ATOM 1549 N N . PHE A 1 202 ? -19.850 0.824 16.693 1.00 81.12 202 PHE A N 1
ATOM 1550 C CA . PHE A 1 202 ? -18.917 0.068 17.530 1.00 81.12 202 PHE A CA 1
ATOM 1551 C C . PHE A 1 202 ? -17.579 -0.139 16.826 1.00 81.12 202 PHE A C 1
ATOM 1553 O O . PHE A 1 202 ? -16.523 0.003 17.436 1.00 81.12 202 PHE A O 1
ATOM 1560 N N . LEU A 1 203 ? -17.607 -0.396 15.521 1.00 87.25 203 LEU A N 1
ATOM 1561 C CA . LEU A 1 203 ? -16.404 -0.672 14.738 1.00 87.25 203 LEU A CA 1
ATOM 1562 C C . LEU A 1 203 ? -15.831 0.569 14.037 1.00 87.25 203 LEU A C 1
ATOM 1564 O O . LEU A 1 203 ? -14.882 0.430 13.269 1.00 87.25 203 LEU A O 1
ATOM 1568 N N . GLU A 1 204 ? -16.347 1.771 14.316 1.00 87.00 204 GLU A N 1
ATOM 1569 C CA . GLU A 1 204 ? -15.956 3.022 13.645 1.00 87.00 204 GLU A CA 1
ATOM 1570 C C . GLU A 1 204 ? -14.437 3.227 13.555 1.00 87.00 204 GLU A C 1
ATOM 1572 O O . GLU A 1 204 ? -13.968 3.457 12.442 1.00 87.00 204 GLU A O 1
ATOM 1577 N N . PRO A 1 205 ? -13.629 3.071 14.630 1.00 86.88 205 PRO A N 1
ATOM 1578 C CA . PRO A 1 205 ? -12.184 3.286 14.518 1.00 86.88 205 PRO A CA 1
ATOM 1579 C C . PRO A 1 205 ? -11.517 2.309 13.540 1.00 86.88 205 PRO A C 1
ATOM 1581 O O . PRO A 1 205 ? -10.558 2.657 12.855 1.00 86.88 205 PRO A O 1
ATOM 1584 N N . ARG A 1 206 ? -12.040 1.078 13.442 1.00 89.94 206 ARG A N 1
ATOM 1585 C CA . ARG A 1 206 ? -11.540 0.060 12.508 1.00 89.94 206 ARG A CA 1
ATOM 1586 C C . ARG A 1 206 ? -11.970 0.363 11.075 1.00 89.94 206 ARG A C 1
ATOM 1588 O O . ARG A 1 206 ? -11.169 0.200 10.160 1.00 89.94 206 ARG A O 1
ATOM 1595 N N . VAL A 1 207 ? -13.207 0.826 10.889 1.00 91.75 207 VAL A N 1
ATOM 1596 C CA . VAL A 1 207 ? -13.738 1.235 9.580 1.00 91.75 207 VAL A CA 1
ATOM 1597 C C . VAL A 1 207 ? -12.996 2.466 9.051 1.00 91.75 207 VAL A C 1
ATOM 1599 O O . VAL A 1 207 ? -12.571 2.457 7.903 1.00 91.75 207 VAL A O 1
ATOM 1602 N N . GLN A 1 208 ? -12.756 3.480 9.886 1.00 91.06 208 GLN A N 1
ATOM 1603 C CA . GLN A 1 208 ? -11.999 4.679 9.505 1.00 91.06 208 GLN A CA 1
ATOM 1604 C C . GLN A 1 208 ? -10.552 4.349 9.117 1.00 91.06 208 GLN A C 1
ATOM 1606 O O . GLN A 1 208 ? -10.049 4.857 8.115 1.00 91.06 208 GLN A O 1
ATOM 1611 N N . ALA A 1 209 ? -9.886 3.465 9.868 1.00 90.56 209 ALA A N 1
ATOM 1612 C CA . ALA A 1 209 ? -8.547 3.000 9.508 1.00 90.56 209 ALA A CA 1
ATOM 1613 C C . ALA A 1 209 ? -8.536 2.294 8.139 1.00 90.56 209 ALA A C 1
ATOM 1615 O O . ALA A 1 209 ? -7.627 2.515 7.338 1.00 90.56 209 ALA A O 1
ATOM 1616 N N . LEU A 1 210 ? -9.559 1.483 7.845 1.00 94.88 210 LEU A N 1
ATOM 1617 C CA . LEU A 1 210 ? -9.709 0.841 6.539 1.00 94.88 210 LEU A CA 1
ATOM 1618 C C . LEU A 1 210 ? -9.976 1.857 5.416 1.00 94.88 210 LEU A C 1
ATOM 1620 O O . LEU A 1 210 ? -9.411 1.713 4.336 1.00 94.88 210 LEU A O 1
ATOM 1624 N N . ASP A 1 211 ? -10.774 2.898 5.664 1.00 94.75 211 ASP A N 1
ATOM 1625 C CA . ASP A 1 211 ? -11.061 3.957 4.684 1.00 94.75 211 ASP A CA 1
ATOM 1626 C C . ASP A 1 211 ? -9.803 4.730 4.269 1.00 94.75 211 ASP A C 1
ATOM 1628 O O . ASP A 1 211 ? -9.602 5.007 3.081 1.00 94.75 211 ASP A O 1
ATOM 1632 N N . GLY A 1 212 ? -8.919 5.025 5.226 1.00 94.44 212 GLY A N 1
ATOM 1633 C CA . GLY A 1 212 ? -7.620 5.635 4.935 1.00 94.44 212 GLY A CA 1
ATOM 1634 C C . GLY A 1 212 ? -6.765 4.762 4.010 1.00 94.44 212 GLY A C 1
ATOM 1635 O O . GLY A 1 212 ? -6.179 5.256 3.046 1.00 94.44 212 GLY A O 1
ATOM 1636 N N . LEU A 1 213 ? -6.751 3.448 4.247 1.00 95.62 213 LEU A N 1
ATOM 1637 C CA . LEU A 1 213 ? -5.999 2.495 3.427 1.00 95.62 213 LEU A CA 1
ATOM 1638 C C . LEU A 1 213 ? -6.624 2.273 2.046 1.00 95.62 213 LEU A C 1
ATOM 1640 O O . LEU A 1 213 ? -5.894 2.173 1.064 1.00 95.62 213 LEU A O 1
ATOM 1644 N N . LEU A 1 214 ? -7.955 2.245 1.948 1.00 96.06 214 LEU A N 1
ATOM 1645 C CA . LEU A 1 214 ? -8.673 2.191 0.672 1.00 96.06 214 LEU A CA 1
ATOM 1646 C C . LEU A 1 214 ? -8.370 3.418 -0.190 1.00 96.06 214 LEU A C 1
ATOM 1648 O O . LEU A 1 214 ? -8.122 3.281 -1.385 1.00 96.06 214 LEU A O 1
ATOM 1652 N N . THR A 1 215 ? -8.335 4.604 0.419 1.00 96.19 215 THR A N 1
ATOM 1653 C CA . THR A 1 215 ? -7.988 5.852 -0.273 1.00 96.19 215 THR A CA 1
ATOM 1654 C C . THR A 1 215 ? -6.547 5.814 -0.787 1.00 96.19 215 THR A C 1
ATOM 1656 O O . THR A 1 215 ? -6.292 6.150 -1.943 1.00 96.19 215 THR A O 1
ATOM 1659 N N . ALA A 1 216 ? -5.603 5.347 0.037 1.00 94.44 216 ALA A N 1
ATOM 1660 C CA . ALA A 1 216 ? -4.209 5.184 -0.369 1.00 94.44 216 ALA A CA 1
ATOM 1661 C C . ALA A 1 216 ? -4.046 4.152 -1.501 1.00 94.44 216 ALA A C 1
ATOM 1663 O O . ALA A 1 216 ? -3.351 4.420 -2.478 1.00 94.44 216 ALA A O 1
ATOM 1664 N N . ALA A 1 217 ? -4.728 3.006 -1.417 1.00 95.69 217 ALA A N 1
ATOM 1665 C CA . ALA A 1 217 ? -4.727 1.984 -2.464 1.00 95.69 217 ALA A CA 1
ATOM 1666 C C . ALA A 1 217 ? -5.333 2.501 -3.781 1.00 95.69 217 ALA A C 1
ATOM 1668 O O . ALA A 1 217 ? -4.775 2.275 -4.853 1.00 95.69 217 ALA A O 1
ATOM 1669 N N . GLN A 1 218 ? -6.433 3.256 -3.708 1.00 95.75 218 GLN A N 1
ATOM 1670 C CA . GLN A 1 218 ? -7.053 3.879 -4.877 1.00 95.75 218 GLN A CA 1
ATOM 1671 C C . GLN A 1 218 ? -6.108 4.865 -5.565 1.00 95.75 218 GLN A C 1
ATOM 1673 O O . GLN A 1 218 ? -6.060 4.906 -6.795 1.00 95.75 218 GLN A O 1
ATOM 1678 N N . LYS A 1 219 ? -5.339 5.628 -4.781 1.00 94.25 219 LYS A N 1
ATOM 1679 C CA . LYS A 1 219 ? -4.323 6.538 -5.306 1.00 94.25 219 LYS A CA 1
ATOM 1680 C C . LYS A 1 219 ? -3.234 5.786 -6.073 1.00 94.25 219 LYS A C 1
ATOM 1682 O O . LYS A 1 219 ? -2.909 6.197 -7.177 1.00 94.25 219 LYS A O 1
ATOM 1687 N N . VAL A 1 220 ? -2.738 4.659 -5.553 1.00 91.44 220 VAL A N 1
ATOM 1688 C CA . VAL A 1 220 ? -1.761 3.809 -6.267 1.00 91.44 220 VAL A CA 1
ATOM 1689 C C . VAL A 1 220 ? -2.298 3.394 -7.641 1.00 91.44 220 VAL A C 1
ATOM 1691 O O . VAL A 1 220 ? -1.626 3.596 -8.646 1.00 91.44 220 VAL A O 1
ATOM 1694 N N . VAL A 1 221 ? -3.538 2.900 -7.704 1.00 89.94 221 VAL A N 1
ATOM 1695 C CA . VAL A 1 221 ? -4.161 2.453 -8.964 1.00 89.94 221 VAL A CA 1
ATOM 1696 C C . VAL A 1 221 ? -4.320 3.587 -9.986 1.00 89.94 221 VAL A C 1
ATOM 1698 O O . VAL A 1 221 ? -4.198 3.338 -11.186 1.00 89.94 221 VAL A O 1
ATOM 1701 N N . ILE A 1 222 ? -4.627 4.806 -9.531 1.00 89.69 222 ILE A N 1
ATOM 1702 C CA . ILE A 1 222 ? -4.818 5.978 -10.401 1.00 89.69 222 ILE A CA 1
ATOM 1703 C C . ILE A 1 222 ? -3.475 6.542 -10.869 1.00 89.69 222 ILE A C 1
ATOM 1705 O O . ILE A 1 222 ? -3.303 6.804 -12.057 1.00 89.69 222 ILE A O 1
ATOM 1709 N N . ASP A 1 223 ? -2.527 6.714 -9.951 1.00 89.31 223 ASP A N 1
ATOM 1710 C CA . ASP A 1 223 ? -1.271 7.416 -10.221 1.00 89.31 223 ASP A CA 1
ATOM 1711 C C . ASP A 1 223 ? -0.262 6.540 -10.984 1.00 89.31 223 ASP A C 1
ATOM 1713 O O . ASP A 1 223 ? 0.636 7.067 -11.637 1.00 89.31 223 ASP A O 1
ATOM 1717 N N . GLN A 1 224 ? -0.384 5.208 -10.918 1.00 89.19 224 GLN A N 1
ATOM 1718 C CA . GLN A 1 224 ? 0.605 4.260 -11.453 1.00 89.19 224 GLN A CA 1
ATOM 1719 C C . GLN A 1 224 ? 0.053 3.410 -12.602 1.00 89.19 224 GLN A C 1
ATOM 1721 O O . GLN A 1 224 ? 0.255 2.200 -12.656 1.00 89.19 224 GLN A O 1
ATOM 1726 N N . THR A 1 225 ? -0.671 4.020 -13.544 1.00 91.38 225 THR A N 1
ATOM 1727 C CA . THR A 1 225 ? -1.189 3.265 -14.697 1.00 91.38 225 THR A CA 1
ATOM 1728 C C . THR A 1 225 ? -0.053 2.712 -15.575 1.00 91.38 225 THR A C 1
ATOM 1730 O O . THR A 1 225 ? 0.935 3.417 -15.805 1.00 91.38 225 THR A O 1
ATOM 1733 N N . PRO A 1 226 ? -0.183 1.479 -16.111 1.00 91.81 226 PRO A N 1
ATOM 1734 C CA . PRO A 1 226 ? 0.843 0.889 -16.971 1.00 91.81 226 PRO A CA 1
ATOM 1735 C C . PRO A 1 226 ? 1.236 1.785 -18.151 1.00 91.81 226 PRO A C 1
ATOM 1737 O O . PRO A 1 226 ? 2.421 1.963 -18.411 1.00 91.81 226 PRO A O 1
ATOM 1740 N N . ASP A 1 227 ? 0.262 2.407 -18.817 1.00 90.81 227 ASP A N 1
ATOM 1741 C CA . ASP A 1 227 ? 0.510 3.240 -19.999 1.00 90.81 227 ASP A CA 1
ATOM 1742 C C . ASP A 1 227 ? 1.305 4.515 -19.662 1.00 90.81 227 ASP A C 1
ATOM 1744 O O . ASP A 1 227 ? 2.204 4.912 -20.410 1.00 90.81 227 ASP A O 1
ATOM 1748 N N . LEU A 1 228 ? 1.037 5.131 -18.503 1.00 93.19 228 LEU A N 1
ATOM 1749 C CA . LEU A 1 228 ? 1.799 6.286 -18.025 1.00 93.19 228 LEU A CA 1
ATOM 1750 C C . LEU A 1 228 ? 3.254 5.903 -17.737 1.00 93.19 228 LEU A C 1
ATOM 1752 O O . LEU A 1 228 ? 4.173 6.615 -18.138 1.00 93.19 228 LEU A O 1
ATOM 1756 N N . LEU A 1 229 ? 3.469 4.776 -17.056 1.00 94.69 229 LEU A N 1
ATOM 1757 C CA . LEU A 1 229 ? 4.809 4.323 -16.685 1.00 94.69 229 LEU A CA 1
ATOM 1758 C C . LEU A 1 229 ? 5.621 3.867 -17.902 1.00 94.69 229 LEU A C 1
ATOM 1760 O O . LEU A 1 229 ? 6.814 4.150 -17.970 1.00 94.69 229 LEU A O 1
ATOM 1764 N N . ILE A 1 230 ? 4.986 3.241 -18.896 1.00 94.25 230 ILE A N 1
ATOM 1765 C CA . ILE A 1 230 ? 5.629 2.927 -20.182 1.00 94.25 230 ILE A CA 1
ATOM 1766 C C . ILE A 1 230 ? 6.064 4.214 -20.886 1.00 94.25 230 ILE A C 1
ATOM 1768 O O . ILE A 1 230 ? 7.205 4.312 -21.325 1.00 94.25 230 ILE A O 1
ATOM 1772 N N . THR A 1 231 ? 5.209 5.240 -20.908 1.00 93.44 231 THR A N 1
ATOM 1773 C CA . THR A 1 231 ? 5.563 6.547 -21.489 1.00 93.44 231 THR A CA 1
ATOM 1774 C C . THR A 1 231 ? 6.787 7.177 -20.802 1.00 93.44 231 THR A C 1
ATOM 1776 O O . THR A 1 231 ? 7.626 7.805 -21.455 1.00 93.44 231 THR A O 1
ATOM 1779 N N . GLN A 1 232 ? 6.928 6.999 -19.484 1.00 93.94 232 GLN A N 1
ATOM 1780 C CA . GLN A 1 232 ? 8.107 7.458 -18.739 1.00 93.94 232 GLN A CA 1
ATOM 1781 C C . GLN A 1 232 ? 9.374 6.681 -19.120 1.00 93.94 232 GLN A C 1
ATOM 1783 O O . GLN A 1 232 ? 10.418 7.300 -19.330 1.00 93.94 232 GLN A O 1
ATOM 1788 N N . VAL A 1 233 ? 9.281 5.353 -19.260 1.00 95.38 233 VAL A N 1
ATOM 1789 C CA . VAL A 1 233 ? 10.391 4.514 -19.743 1.00 95.38 233 VAL A CA 1
ATOM 1790 C C . VAL A 1 233 ? 10.822 4.949 -21.145 1.00 95.38 233 VAL A C 1
ATOM 1792 O O . VAL A 1 233 ? 12.007 5.170 -21.383 1.00 95.38 233 VAL A O 1
ATOM 1795 N N . ASP A 1 234 ? 9.865 5.164 -22.046 1.00 94.31 234 ASP A N 1
ATOM 1796 C CA . ASP A 1 234 ? 10.117 5.602 -23.422 1.00 94.31 234 ASP A CA 1
ATOM 1797 C C . ASP A 1 234 ? 10.819 6.957 -23.489 1.00 94.31 234 ASP A C 1
ATOM 1799 O O . ASP A 1 234 ? 11.753 7.161 -24.272 1.00 94.31 234 ASP A O 1
ATOM 1803 N N . THR A 1 235 ? 10.395 7.885 -22.631 1.00 93.31 235 THR A N 1
ATOM 1804 C CA . THR A 1 235 ? 11.020 9.203 -22.502 1.00 93.31 235 THR A CA 1
ATOM 1805 C C . THR A 1 235 ? 12.465 9.069 -22.025 1.00 93.31 235 THR A C 1
ATOM 1807 O O . THR A 1 235 ? 13.361 9.669 -22.621 1.00 93.31 235 THR A O 1
ATOM 1810 N N . ALA A 1 236 ? 12.715 8.240 -21.007 1.00 93.31 236 ALA A N 1
ATOM 1811 C CA . ALA A 1 236 ? 14.059 7.995 -20.488 1.00 93.31 236 ALA A CA 1
ATOM 1812 C C . ALA A 1 236 ? 14.977 7.361 -21.547 1.00 93.31 236 ALA A C 1
ATOM 1814 O O . ALA A 1 236 ? 16.118 7.789 -21.716 1.00 93.31 236 ALA A O 1
ATOM 1815 N N . TRP A 1 237 ? 14.474 6.392 -22.315 1.00 93.12 237 TRP A N 1
ATOM 1816 C CA . TRP A 1 237 ? 15.229 5.781 -23.411 1.00 93.12 237 TRP A CA 1
ATOM 1817 C C . TRP A 1 237 ? 15.565 6.784 -24.512 1.00 93.12 237 TRP A C 1
ATOM 1819 O O . TRP A 1 237 ? 16.693 6.801 -25.000 1.00 93.12 237 TRP A O 1
ATOM 1829 N N . THR A 1 238 ? 14.616 7.651 -24.867 1.00 92.50 238 THR A N 1
ATOM 1830 C CA . THR A 1 238 ? 14.813 8.679 -25.901 1.00 92.50 238 THR A CA 1
ATOM 1831 C C . THR A 1 238 ? 15.840 9.732 -25.481 1.00 92.50 238 THR A C 1
ATOM 1833 O O . THR A 1 238 ? 16.583 10.233 -26.322 1.00 92.50 238 THR A O 1
ATOM 1836 N N . GLN A 1 239 ? 15.925 10.046 -24.185 1.00 92.75 239 GLN A N 1
ATOM 1837 C CA . GLN A 1 239 ? 16.911 10.983 -23.636 1.00 92.75 239 GLN A CA 1
ATOM 1838 C C . GLN A 1 239 ? 18.325 10.391 -23.540 1.00 92.75 239 GLN A C 1
ATOM 1840 O O . GLN A 1 239 ? 19.297 11.146 -23.537 1.00 92.75 239 GLN A O 1
ATOM 1845 N N . ALA A 1 240 ? 18.456 9.063 -23.491 1.00 91.31 240 ALA A N 1
ATOM 1846 C CA . ALA A 1 240 ? 19.734 8.367 -23.358 1.00 91.31 240 ALA A CA 1
ATOM 1847 C C . ALA A 1 240 ? 19.875 7.206 -24.370 1.00 91.31 240 ALA A C 1
ATOM 1849 O O . ALA A 1 240 ? 19.985 6.043 -23.975 1.00 91.31 240 ALA A O 1
ATOM 1850 N N . PRO A 1 241 ? 19.921 7.484 -25.690 1.00 88.75 241 PRO A N 1
ATOM 1851 C CA . PRO A 1 241 ? 19.953 6.442 -26.724 1.00 88.75 241 PRO A CA 1
ATOM 1852 C C . PRO A 1 241 ? 21.239 5.595 -26.711 1.00 88.75 241 PRO A C 1
ATOM 1854 O O . PRO A 1 241 ? 21.258 4.487 -27.251 1.00 88.75 241 PRO A O 1
ATOM 1857 N N . THR A 1 242 ? 22.311 6.089 -26.088 1.00 89.19 242 THR A N 1
ATOM 1858 C CA . THR A 1 242 ? 23.594 5.391 -25.910 1.00 89.19 242 THR A CA 1
ATOM 1859 C C . THR A 1 242 ? 23.681 4.576 -24.618 1.00 89.19 242 THR A C 1
ATOM 1861 O O . THR A 1 242 ? 24.703 3.934 -24.385 1.00 89.19 242 THR A O 1
ATOM 1864 N N . ALA A 1 243 ? 22.627 4.566 -23.794 1.00 90.94 243 ALA A N 1
ATOM 1865 C CA . ALA A 1 243 ? 22.581 3.794 -22.558 1.00 90.94 243 ALA A CA 1
ATOM 1866 C C . ALA A 1 243 ? 22.769 2.289 -22.808 1.00 90.94 243 ALA A C 1
ATOM 1868 O O . ALA A 1 243 ? 22.380 1.747 -23.855 1.00 90.94 243 ALA A O 1
ATOM 1869 N N . THR A 1 244 ? 23.356 1.595 -21.831 1.00 91.75 244 THR A N 1
ATOM 1870 C CA . THR A 1 244 ? 23.574 0.148 -21.919 1.00 91.75 244 THR A CA 1
ATOM 1871 C C . THR A 1 244 ? 22.260 -0.622 -21.749 1.00 91.75 244 THR A C 1
ATOM 1873 O O . THR A 1 244 ? 21.258 -0.089 -21.270 1.00 91.75 244 THR A O 1
ATOM 1876 N N . ALA A 1 245 ? 22.253 -1.911 -22.116 1.00 91.56 245 ALA A N 1
ATOM 1877 C CA . ALA A 1 245 ? 21.095 -2.778 -21.868 1.00 91.56 245 ALA A CA 1
ATOM 1878 C C . ALA A 1 245 ? 20.737 -2.830 -20.372 1.00 91.56 245 ALA A C 1
ATOM 1880 O O . ALA A 1 245 ? 19.562 -2.831 -20.008 1.00 91.56 245 ALA A O 1
ATOM 1881 N N . ALA A 1 246 ? 21.758 -2.847 -19.508 1.00 93.94 246 ALA A N 1
ATOM 1882 C CA . ALA A 1 246 ? 21.590 -2.865 -18.062 1.00 93.94 246 ALA A CA 1
ATOM 1883 C C . ALA A 1 246 ? 20.903 -1.587 -17.561 1.00 93.94 246 ALA A C 1
ATOM 1885 O O . ALA A 1 246 ? 19.938 -1.683 -16.807 1.00 93.94 246 ALA A O 1
ATOM 1886 N N . ASP A 1 247 ? 21.326 -0.415 -18.042 1.00 94.50 247 ASP A N 1
ATOM 1887 C CA . ASP A 1 247 ? 20.719 0.870 -17.668 1.00 94.50 247 ASP A CA 1
ATOM 1888 C C . ASP A 1 247 ? 19.258 0.958 -18.129 1.00 94.50 247 ASP A C 1
ATOM 1890 O O . ASP A 1 247 ? 18.379 1.385 -17.381 1.00 94.50 247 ASP A O 1
ATOM 1894 N N . GLN A 1 248 ? 18.966 0.488 -19.345 1.00 94.31 248 GLN A N 1
ATOM 1895 C CA . GLN A 1 248 ? 17.604 0.475 -19.883 1.00 94.31 248 GLN A CA 1
ATOM 1896 C C . GLN A 1 248 ? 16.687 -0.488 -19.111 1.00 94.31 248 GLN A C 1
ATOM 1898 O O . GLN A 1 248 ? 15.544 -0.131 -18.818 1.00 94.31 248 GLN A O 1
ATOM 1903 N N . LYS A 1 249 ? 17.180 -1.669 -18.706 1.00 95.94 249 LYS A N 1
ATOM 1904 C CA . LYS A 1 249 ? 16.450 -2.591 -17.814 1.00 95.94 249 LYS A CA 1
ATOM 1905 C C . LYS A 1 249 ? 16.267 -2.023 -16.408 1.00 95.94 249 LYS A C 1
ATOM 1907 O O . LYS A 1 249 ? 15.216 -2.232 -15.795 1.00 95.94 249 LYS A O 1
ATOM 1912 N N . ALA A 1 250 ? 17.265 -1.308 -15.891 1.00 94.44 250 ALA A N 1
ATOM 1913 C CA . ALA A 1 250 ? 17.170 -0.626 -14.607 1.00 94.44 250 ALA A CA 1
ATOM 1914 C C . ALA A 1 250 ? 16.081 0.455 -14.644 1.00 94.44 250 ALA A C 1
ATOM 1916 O O . ALA A 1 250 ? 15.284 0.527 -13.712 1.00 94.44 250 ALA A O 1
ATOM 1917 N N . ALA A 1 251 ? 15.965 1.211 -15.742 1.00 94.06 251 ALA A N 1
ATOM 1918 C CA . ALA A 1 251 ? 14.876 2.166 -15.948 1.00 94.06 251 ALA A CA 1
ATOM 1919 C C . ALA A 1 251 ? 13.494 1.481 -15.961 1.00 94.06 251 ALA A C 1
ATOM 1921 O O . ALA A 1 251 ? 12.603 1.909 -15.229 1.00 94.06 251 ALA A O 1
ATOM 1922 N N . ILE A 1 252 ? 13.329 0.367 -16.696 1.00 96.31 252 ILE A N 1
ATOM 1923 C CA . ILE A 1 252 ? 12.082 -0.428 -16.668 1.00 96.31 252 ILE A CA 1
ATOM 1924 C C . ILE A 1 252 ? 11.748 -0.859 -15.233 1.00 96.31 252 ILE A C 1
ATOM 1926 O O . ILE A 1 252 ? 10.615 -0.703 -14.779 1.00 96.31 252 ILE A O 1
ATOM 1930 N N . THR A 1 253 ? 12.729 -1.404 -14.511 1.00 94.81 253 THR A N 1
ATOM 1931 C CA . THR A 1 253 ? 12.536 -1.914 -13.144 1.00 94.81 253 THR A CA 1
ATOM 1932 C C . THR A 1 253 ? 12.182 -0.791 -12.174 1.00 94.81 253 THR A C 1
ATOM 1934 O O . THR A 1 253 ? 11.271 -0.943 -11.363 1.00 94.81 253 THR A O 1
ATOM 1937 N N . SER A 1 254 ? 12.870 0.345 -12.279 1.00 93.12 254 SER A N 1
ATOM 1938 C CA . SER A 1 254 ? 12.633 1.522 -11.449 1.00 93.12 254 SER A CA 1
ATOM 1939 C C . SER A 1 254 ? 11.213 2.058 -11.625 1.00 93.12 254 SER A C 1
ATOM 1941 O O . SER A 1 254 ? 10.575 2.386 -10.626 1.00 93.12 254 SER A O 1
ATOM 1943 N N . SER A 1 255 ? 10.687 2.067 -12.852 1.00 94.25 255 SER A N 1
ATOM 1944 C CA . SER A 1 255 ? 9.320 2.509 -13.137 1.00 94.25 255 SER A CA 1
ATOM 1945 C C . SER A 1 255 ? 8.278 1.416 -12.862 1.00 94.25 255 SER A C 1
ATOM 1947 O O . SER A 1 255 ? 7.518 1.510 -11.899 1.00 94.25 255 SER A O 1
ATOM 1949 N N . LEU A 1 256 ? 8.229 0.364 -13.686 1.00 95.50 256 LEU A N 1
ATOM 1950 C CA . LEU A 1 256 ? 7.165 -0.647 -13.639 1.00 95.50 256 LEU A CA 1
ATOM 1951 C C . LEU A 1 256 ? 7.331 -1.605 -12.453 1.00 95.50 256 LEU A C 1
ATOM 1953 O O . LEU A 1 256 ? 6.354 -1.931 -11.782 1.00 95.50 256 LEU A O 1
ATOM 1957 N N . GLY A 1 257 ? 8.563 -2.036 -12.167 1.00 88.31 257 GLY A N 1
ATOM 1958 C CA . GLY A 1 257 ? 8.847 -2.956 -11.060 1.00 88.31 257 GLY A CA 1
ATOM 1959 C C . GLY A 1 257 ? 8.517 -2.348 -9.694 1.00 88.31 257 GLY A C 1
ATOM 1960 O O . GLY A 1 257 ? 7.837 -2.977 -8.883 1.00 88.31 257 GLY A O 1
ATOM 1961 N N . SER A 1 258 ? 8.923 -1.098 -9.457 1.00 92.25 258 SER A N 1
ATOM 1962 C CA . SER A 1 258 ? 8.577 -0.381 -8.220 1.00 92.25 258 SER A CA 1
ATOM 1963 C C . SER A 1 258 ? 7.069 -0.162 -8.081 1.00 92.25 258 SER A C 1
ATOM 1965 O O . SER A 1 258 ? 6.532 -0.287 -6.983 1.00 92.25 258 SER A O 1
ATOM 1967 N N . ALA A 1 259 ? 6.364 0.135 -9.178 1.00 94.44 259 ALA A N 1
ATOM 1968 C CA . ALA A 1 259 ? 4.910 0.288 -9.160 1.00 94.44 259 ALA A CA 1
ATOM 1969 C C . ALA A 1 259 ? 4.182 -1.023 -8.817 1.00 94.44 259 ALA A C 1
ATOM 1971 O O . ALA A 1 259 ? 3.265 -1.027 -7.992 1.00 94.44 259 ALA A O 1
ATOM 1972 N N . ALA A 1 260 ? 4.638 -2.154 -9.365 1.00 94.88 260 ALA A N 1
ATOM 1973 C CA . ALA A 1 260 ? 4.106 -3.466 -9.003 1.00 94.88 260 ALA A CA 1
ATOM 1974 C C . ALA A 1 260 ? 4.318 -3.750 -7.503 1.00 94.88 260 ALA A C 1
ATOM 1976 O O . ALA A 1 260 ? 3.378 -4.130 -6.802 1.00 94.88 260 ALA A O 1
ATOM 1977 N N . ALA A 1 261 ? 5.508 -3.445 -6.974 1.00 94.44 261 ALA A N 1
ATOM 1978 C CA . ALA A 1 261 ? 5.798 -3.573 -5.547 1.00 94.44 261 ALA A CA 1
ATOM 1979 C C . ALA A 1 261 ? 4.906 -2.668 -4.672 1.00 94.44 261 ALA A C 1
ATOM 1981 O O . ALA A 1 261 ? 4.425 -3.103 -3.625 1.00 94.44 261 ALA A O 1
ATOM 1982 N N . HIS A 1 262 ? 4.623 -1.430 -5.094 1.00 95.25 262 HIS A N 1
ATOM 1983 C CA . HIS A 1 262 ? 3.681 -0.555 -4.387 1.00 95.25 262 HIS A CA 1
ATOM 1984 C C . HIS A 1 262 ? 2.263 -1.135 -4.349 1.00 95.25 262 HIS A C 1
ATOM 1986 O O . HIS A 1 262 ? 1.596 -1.041 -3.314 1.00 95.25 262 HIS A O 1
ATOM 1992 N N . CYS A 1 263 ? 1.815 -1.771 -5.434 1.00 96.56 263 CYS A N 1
ATOM 1993 C CA . CYS A 1 263 ? 0.526 -2.456 -5.468 1.00 96.56 263 CYS A CA 1
ATOM 1994 C C . CYS A 1 263 ? 0.477 -3.622 -4.478 1.00 96.56 263 CYS A C 1
ATOM 1996 O O . CYS A 1 263 ? -0.493 -3.760 -3.730 1.00 96.56 263 CYS A O 1
ATOM 1998 N N . ASP A 1 264 ? 1.546 -4.413 -4.411 1.00 94.94 264 ASP A N 1
ATOM 1999 C CA . ASP A 1 264 ? 1.663 -5.517 -3.461 1.00 94.94 264 ASP A CA 1
ATOM 2000 C C . ASP A 1 264 ? 1.701 -5.055 -2.003 1.00 94.94 264 ASP A C 1
ATOM 2002 O O . ASP A 1 264 ? 1.024 -5.642 -1.153 1.00 94.94 264 ASP A O 1
ATOM 2006 N N . ILE A 1 265 ? 2.429 -3.976 -1.708 1.00 95.62 265 ILE A N 1
ATOM 2007 C CA . ILE A 1 265 ? 2.462 -3.366 -0.373 1.00 95.62 265 ILE A CA 1
ATOM 2008 C C . ILE A 1 265 ? 1.067 -2.860 0.011 1.00 95.62 265 ILE A C 1
ATOM 2010 O O . ILE A 1 265 ? 0.574 -3.169 1.098 1.00 95.62 265 ILE A O 1
ATOM 2014 N N . ALA A 1 266 ? 0.393 -2.126 -0.882 1.00 96.12 266 ALA A N 1
ATOM 2015 C CA . ALA A 1 266 ? -0.962 -1.632 -0.644 1.00 96.12 266 ALA A CA 1
ATOM 2016 C C . ALA A 1 266 ? -1.950 -2.787 -0.407 1.00 96.12 266 ALA A C 1
ATOM 2018 O O . ALA A 1 266 ? -2.731 -2.753 0.546 1.00 96.12 266 ALA A O 1
ATOM 2019 N N . ARG A 1 267 ? -1.860 -3.856 -1.208 1.00 96.00 267 ARG A N 1
ATOM 2020 C CA . ARG A 1 267 ? -2.654 -5.081 -1.049 1.00 96.00 267 ARG A CA 1
ATOM 2021 C C . ARG A 1 267 ? -2.388 -5.746 0.301 1.00 96.00 267 ARG A C 1
ATOM 2023 O O . ARG A 1 267 ? -3.331 -6.121 0.996 1.00 96.00 267 ARG A O 1
ATOM 2030 N N . GLY A 1 268 ? -1.121 -5.878 0.694 1.00 93.25 268 GLY A N 1
ATOM 2031 C CA . GLY A 1 268 ? -0.713 -6.420 1.991 1.00 93.25 268 GLY A CA 1
ATOM 2032 C C . GLY A 1 268 ? -1.296 -5.631 3.165 1.00 93.25 268 GLY A C 1
ATOM 2033 O O . GLY A 1 268 ? -1.846 -6.229 4.093 1.00 93.25 268 GLY A O 1
ATOM 2034 N N . ASN A 1 269 ? -1.271 -4.300 3.077 1.00 93.88 269 ASN A N 1
ATOM 2035 C CA . ASN A 1 269 ? -1.791 -3.402 4.109 1.00 93.88 269 ASN A CA 1
ATOM 2036 C C . ASN A 1 269 ? -3.310 -3.514 4.307 1.00 93.88 269 ASN A C 1
ATOM 2038 O O . ASN A 1 269 ? -3.790 -3.273 5.414 1.00 93.88 269 ASN A O 1
ATOM 2042 N N . LEU A 1 270 ? -4.074 -3.920 3.286 1.00 93.50 270 LEU A N 1
ATOM 2043 C CA . LEU A 1 270 ? -5.524 -4.119 3.403 1.00 93.50 270 LEU A CA 1
ATOM 2044 C C . LEU A 1 270 ? -5.900 -5.413 4.151 1.00 93.50 270 LEU A C 1
ATOM 2046 O O . LEU A 1 270 ? -6.953 -5.458 4.786 1.00 93.50 270 LEU A O 1
ATOM 2050 N N . LYS A 1 271 ? -5.054 -6.455 4.139 1.00 90.31 271 LYS A N 1
ATOM 2051 C CA . LYS A 1 271 ? -5.412 -7.797 4.650 1.00 90.31 271 LYS A CA 1
ATOM 2052 C C . LYS A 1 271 ? -5.822 -7.799 6.125 1.00 90.31 271 LYS A C 1
ATOM 2054 O O . LYS A 1 271 ? -6.907 -8.260 6.474 1.00 90.31 271 LYS A O 1
ATOM 2059 N N . LEU A 1 272 ? -4.957 -7.296 7.006 1.00 87.31 272 LEU A N 1
ATOM 2060 C CA . LEU A 1 272 ? -5.197 -7.340 8.452 1.00 87.31 272 LEU A CA 1
ATOM 2061 C C . LEU A 1 272 ? -6.397 -6.469 8.883 1.00 87.31 272 LEU A C 1
ATOM 2063 O O . LEU A 1 272 ? -7.224 -6.955 9.654 1.00 87.31 272 LEU A O 1
ATOM 2067 N N . PRO A 1 273 ? -6.550 -5.220 8.405 1.00 89.94 273 PRO A N 1
ATOM 2068 C CA . PRO A 1 273 ? -7.739 -4.411 8.665 1.00 89.94 273 PRO A CA 1
ATOM 2069 C C . PRO A 1 273 ? -9.046 -5.075 8.225 1.00 89.94 273 PRO A C 1
ATOM 2071 O O . PRO A 1 273 ? -10.002 -5.060 8.997 1.00 89.94 273 PRO A O 1
ATOM 2074 N N . VAL A 1 274 ? -9.080 -5.717 7.050 1.00 91.56 274 VAL A N 1
ATOM 2075 C CA . VAL A 1 274 ? -10.260 -6.468 6.586 1.00 91.56 274 VAL A CA 1
ATOM 2076 C C . VAL A 1 274 ? -10.585 -7.622 7.532 1.00 91.56 274 VAL A C 1
ATOM 2078 O O . VAL A 1 274 ? -11.732 -7.757 7.951 1.00 91.56 274 VAL A O 1
ATOM 2081 N N . LEU A 1 275 ? -9.586 -8.400 7.963 1.00 88.69 275 LEU A N 1
ATOM 2082 C CA . LEU A 1 275 ? -9.784 -9.464 8.957 1.00 88.69 275 LEU A CA 1
ATOM 2083 C C . LEU A 1 275 ? -10.309 -8.924 10.297 1.00 88.69 275 LEU A C 1
ATOM 2085 O O . LEU A 1 275 ? -11.152 -9.551 10.935 1.00 88.69 275 LEU A O 1
ATOM 2089 N N . ARG A 1 276 ? -9.865 -7.730 10.711 1.00 87.38 276 ARG A N 1
ATOM 2090 C CA . ARG A 1 276 ? -10.315 -7.061 11.947 1.00 87.38 276 ARG A CA 1
ATOM 2091 C C . ARG A 1 276 ? -11.758 -6.559 11.898 1.00 87.38 276 ARG A C 1
ATOM 2093 O O . ARG A 1 276 ? -12.269 -6.146 12.940 1.00 87.38 276 ARG A O 1
ATOM 2100 N N . ILE A 1 277 ? -12.408 -6.593 10.741 1.00 89.88 277 ILE A N 1
ATOM 2101 C CA . ILE A 1 277 ? -13.851 -6.366 10.585 1.00 89.88 277 ILE A CA 1
ATOM 2102 C C . ILE A 1 277 ? -14.544 -7.552 9.893 1.00 89.88 277 ILE A C 1
ATOM 2104 O O . ILE A 1 277 ? -15.667 -7.420 9.414 1.00 89.88 277 ILE A O 1
ATOM 2108 N N . GLY A 1 278 ? -13.860 -8.698 9.830 1.00 89.31 278 GLY A N 1
ATOM 2109 C CA . GLY A 1 278 ? -14.298 -9.928 9.180 1.00 89.31 278 GLY A CA 1
ATOM 2110 C C . GLY A 1 278 ? -15.448 -10.631 9.903 1.00 89.31 278 GLY A C 1
ATOM 2111 O O . GLY A 1 278 ? -15.893 -10.219 10.972 1.00 89.31 278 GLY A O 1
ATOM 2112 N N . ASP A 1 279 ? -15.892 -11.751 9.348 1.00 88.88 279 ASP A N 1
ATOM 2113 C CA . ASP A 1 279 ? -17.060 -12.496 9.841 1.00 88.88 279 ASP A CA 1
ATOM 2114 C C . ASP A 1 279 ? -16.963 -12.943 11.301 1.00 88.88 279 ASP A C 1
ATOM 2116 O O . ASP A 1 279 ? -17.939 -12.746 12.023 1.00 88.88 279 ASP A O 1
ATOM 2120 N N . PRO A 1 280 ? -15.811 -13.434 11.803 1.00 88.44 280 PRO A N 1
ATOM 2121 C CA . PRO A 1 280 ? -15.675 -13.759 13.222 1.00 88.44 280 PRO A CA 1
ATOM 2122 C C . PRO A 1 280 ? -15.941 -12.553 14.131 1.00 88.44 280 PRO A C 1
ATOM 2124 O O . PRO A 1 280 ? -16.555 -12.686 15.186 1.00 88.44 280 PRO A O 1
ATOM 2127 N N . VAL A 1 281 ? -15.517 -11.363 13.697 1.00 87.00 281 VAL A N 1
ATOM 2128 C CA . VAL A 1 281 ? -15.731 -10.106 14.419 1.00 87.00 281 VAL A CA 1
ATOM 2129 C C . VAL A 1 281 ? -17.202 -9.698 14.349 1.00 87.00 281 VAL A C 1
ATOM 2131 O O . VAL A 1 281 ? -17.777 -9.317 15.365 1.00 87.00 281 VAL A O 1
ATOM 2134 N N . LEU A 1 282 ? -17.838 -9.812 13.180 1.00 89.31 282 LEU A N 1
ATOM 2135 C CA . LEU A 1 282 ? -19.267 -9.522 13.032 1.00 89.31 282 LEU A CA 1
ATOM 2136 C C . LEU A 1 282 ? -20.130 -10.439 13.908 1.00 89.31 282 LEU A C 1
ATOM 2138 O O . LEU A 1 282 ? -21.053 -9.952 14.554 1.00 89.31 282 LEU A O 1
ATOM 2142 N N . VAL A 1 283 ? -19.807 -11.734 13.977 1.00 87.56 283 VAL A N 1
ATOM 2143 C CA . VAL A 1 283 ? -20.490 -12.704 14.849 1.00 87.56 283 VAL A CA 1
ATOM 2144 C C . VAL A 1 283 ? -20.271 -12.356 16.320 1.00 87.56 283 VAL A C 1
ATOM 2146 O O . VAL A 1 283 ? -21.234 -12.286 17.079 1.00 87.56 283 VAL A O 1
ATOM 2149 N N . GLN A 1 284 ? -19.028 -12.064 16.718 1.00 84.62 284 GLN A N 1
ATOM 2150 C CA . GLN A 1 284 ? -18.706 -11.660 18.088 1.00 84.62 284 GLN A CA 1
ATOM 2151 C C . GLN A 1 284 ? -19.524 -10.439 18.532 1.00 84.62 284 GLN A C 1
ATOM 2153 O O . GLN A 1 284 ? -20.022 -10.401 19.653 1.00 84.62 284 GLN A O 1
ATOM 2158 N N . PHE A 1 285 ? -19.674 -9.441 17.660 1.00 85.81 285 PHE A N 1
ATOM 2159 C CA . PHE A 1 285 ? -20.378 -8.199 17.977 1.00 85.81 285 PHE A CA 1
ATOM 2160 C C . PHE A 1 285 ? -21.862 -8.205 17.595 1.00 85.81 285 PHE A C 1
ATOM 2162 O O . PHE A 1 285 ? -22.542 -7.210 17.837 1.00 85.81 285 PHE A O 1
ATOM 2169 N N . GLN A 1 286 ? -22.398 -9.313 17.073 1.00 85.19 286 GLN A N 1
ATOM 2170 C CA . GLN A 1 286 ? -23.805 -9.444 16.689 1.00 85.19 286 GLN A CA 1
ATOM 2171 C C . GLN A 1 286 ? -24.785 -9.022 17.800 1.00 85.19 286 GLN A C 1
ATOM 2173 O O . GLN A 1 286 ? -25.758 -8.340 17.474 1.00 85.19 286 GLN A O 1
ATOM 2178 N N . PRO A 1 287 ? -24.560 -9.308 19.101 1.00 82.00 287 PRO A N 1
ATOM 2179 C CA . PRO A 1 287 ? -25.446 -8.825 20.163 1.00 82.00 287 PRO A CA 1
ATOM 2180 C C . PRO A 1 287 ? -25.579 -7.292 20.217 1.00 82.00 287 PRO A C 1
ATOM 2182 O O . PRO A 1 287 ? -26.591 -6.774 20.673 1.00 82.00 287 PRO A O 1
ATOM 2185 N N . LEU A 1 288 ? -24.612 -6.532 19.704 1.00 80.94 288 LEU A N 1
ATOM 2186 C CA . LEU A 1 288 ? -24.686 -5.069 19.681 1.00 80.94 288 LEU A CA 1
ATOM 2187 C C . LEU A 1 288 ? -25.577 -4.527 18.549 1.00 80.94 288 LEU A C 1
ATOM 2189 O O . LEU A 1 288 ? -25.991 -3.373 18.612 1.00 80.94 288 LEU A O 1
ATOM 2193 N N . SER A 1 289 ? -25.907 -5.350 17.545 1.00 80.06 289 SER A N 1
ATOM 2194 C CA . SER A 1 289 ? -26.734 -4.949 16.392 1.00 80.06 289 SER A CA 1
ATOM 2195 C C . SER A 1 289 ? -28.188 -4.623 16.751 1.00 80.06 289 SER A C 1
ATOM 2197 O O . SER A 1 289 ? -28.821 -3.822 16.069 1.00 80.06 289 SER A O 1
ATOM 2199 N N . ALA A 1 290 ? -28.715 -5.213 17.830 1.00 71.81 290 ALA A N 1
ATOM 2200 C CA . ALA A 1 290 ? -30.112 -5.057 18.246 1.00 71.81 290 ALA A CA 1
ATOM 2201 C C . ALA A 1 290 ? -30.299 -4.067 19.411 1.00 71.81 290 ALA A C 1
ATOM 2203 O O . ALA A 1 290 ? -31.369 -4.023 20.021 1.00 71.81 290 ALA A O 1
ATOM 2204 N N . LEU A 1 291 ? -29.265 -3.283 19.743 1.00 70.88 291 LEU A N 1
ATOM 2205 C CA . LEU A 1 291 ? -29.366 -2.278 20.797 1.00 70.88 291 LEU A CA 1
ATOM 2206 C C . LEU A 1 291 ? -30.441 -1.235 20.441 1.00 70.88 291 LEU A C 1
ATOM 2208 O O . LEU A 1 291 ? -30.482 -0.757 19.304 1.00 70.88 291 LEU A O 1
ATOM 2212 N N . PRO A 1 292 ? -31.306 -0.851 21.395 1.00 60.75 292 PRO A N 1
ATOM 2213 C CA . PRO A 1 292 ? -32.373 0.103 21.136 1.00 60.75 292 PRO A CA 1
ATOM 2214 C C . PRO A 1 292 ? -31.795 1.435 20.652 1.00 60.75 292 PRO A C 1
ATOM 2216 O O . PRO A 1 292 ? -30.947 2.041 21.305 1.00 60.75 292 PRO A O 1
ATOM 2219 N N . ALA A 1 293 ? -32.297 1.920 19.515 1.00 60.47 293 ALA A N 1
ATOM 2220 C CA . ALA A 1 293 ? -31.849 3.152 18.867 1.00 60.47 293 ALA A CA 1
ATOM 2221 C C . ALA A 1 293 ? -32.285 4.443 19.595 1.00 60.47 293 ALA A C 1
ATOM 2223 O O . ALA A 1 293 ? -32.315 5.507 18.971 1.00 60.47 293 ALA A O 1
ATOM 2224 N N . ASN A 1 294 ? -32.636 4.357 20.882 1.00 70.56 294 ASN A N 1
ATOM 2225 C CA . ASN A 1 294 ? -33.005 5.518 21.680 1.00 70.56 294 ASN A CA 1
ATOM 2226 C C . ASN A 1 294 ? -31.775 6.407 21.944 1.00 70.56 294 ASN A C 1
ATOM 2228 O O . ASN A 1 294 ? -30.629 5.943 21.958 1.00 70.56 294 ASN A O 1
ATOM 2232 N N . ASP A 1 295 ? -32.007 7.707 22.123 1.00 72.75 295 ASP A N 1
ATOM 2233 C CA . ASP A 1 295 ? -30.916 8.683 22.206 1.00 72.75 295 ASP A CA 1
ATOM 2234 C C . ASP A 1 295 ? -30.027 8.452 23.431 1.00 72.75 295 ASP A C 1
ATOM 2236 O O . ASP A 1 295 ? -28.804 8.545 23.331 1.00 72.75 295 ASP A O 1
ATOM 2240 N N . ALA A 1 296 ? -30.615 8.054 24.564 1.00 70.81 296 ALA A N 1
ATOM 2241 C CA . ALA A 1 296 ? -29.872 7.736 25.781 1.00 70.81 296 ALA A CA 1
ATOM 2242 C C . ALA A 1 296 ? -28.874 6.587 25.563 1.00 70.81 296 ALA A C 1
ATOM 2244 O O . ALA A 1 296 ? -27.716 6.690 25.970 1.00 70.81 296 ALA A O 1
ATOM 2245 N N . GLY A 1 297 ? -29.287 5.526 24.869 1.00 73.19 297 GLY A N 1
ATOM 2246 C CA . GLY A 1 297 ? -28.434 4.387 24.571 1.00 73.19 297 GLY A CA 1
ATOM 2247 C C . GLY A 1 297 ? -27.323 4.717 23.578 1.00 73.19 297 GLY A C 1
ATOM 2248 O O . GLY A 1 297 ? -26.164 4.364 23.798 1.00 73.19 297 GLY A O 1
ATOM 2249 N N . LYS A 1 298 ? -27.630 5.488 22.528 1.00 75.19 298 LYS A N 1
ATOM 2250 C CA . LYS A 1 298 ? -26.613 5.982 21.584 1.00 75.19 298 LYS A CA 1
ATOM 2251 C C . LYS A 1 298 ? -25.579 6.873 22.272 1.00 75.19 298 LYS A C 1
ATOM 2253 O O . LYS A 1 298 ? -24.378 6.688 22.057 1.00 75.19 298 LYS A O 1
ATOM 2258 N N . ILE A 1 299 ? -26.023 7.807 23.117 1.00 79.31 299 ILE A N 1
ATOM 2259 C CA . ILE A 1 299 ? -25.147 8.692 23.897 1.00 79.31 299 ILE A CA 1
ATOM 2260 C C . ILE A 1 299 ? -24.265 7.867 24.837 1.00 79.31 299 ILE A C 1
ATOM 2262 O O . ILE A 1 299 ? -23.047 8.052 24.840 1.00 79.31 299 ILE A O 1
ATOM 2266 N N . GLY A 1 300 ? -24.857 6.929 25.584 1.00 79.19 300 GLY A N 1
ATOM 2267 C CA . GLY A 1 300 ? -24.137 6.045 26.498 1.00 79.19 300 GLY A CA 1
ATOM 2268 C C . GLY A 1 300 ? -23.066 5.226 25.782 1.00 79.19 300 GLY A C 1
ATOM 2269 O O . GLY A 1 300 ? -21.895 5.283 26.155 1.00 79.19 300 GLY A O 1
ATOM 2270 N N . CYS A 1 301 ? -23.420 4.537 24.695 1.00 80.06 301 CYS A N 1
ATOM 2271 C CA . CYS A 1 301 ? -22.465 3.769 23.894 1.00 80.06 301 CYS A CA 1
ATOM 2272 C C . CYS A 1 301 ? -21.334 4.639 23.335 1.00 80.06 301 CYS A C 1
ATOM 2274 O O . CYS A 1 301 ? -20.167 4.272 23.462 1.00 80.06 301 CYS A O 1
ATOM 2276 N N . THR A 1 302 ? -21.657 5.795 22.749 1.00 80.06 302 THR A N 1
ATOM 2277 C CA . THR A 1 302 ? -20.665 6.678 22.114 1.00 80.06 302 THR A CA 1
ATOM 2278 C C . THR A 1 302 ? -19.696 7.262 23.140 1.00 80.06 302 THR A C 1
ATOM 2280 O O . THR A 1 302 ? -18.480 7.236 22.937 1.00 80.06 302 THR A O 1
ATOM 2283 N N . ALA A 1 303 ? -20.218 7.762 24.263 1.00 84.25 303 ALA A N 1
ATOM 2284 C CA . ALA A 1 303 ? -19.412 8.379 25.309 1.00 84.25 303 ALA A CA 1
ATOM 2285 C C . ALA A 1 303 ? -18.505 7.356 26.007 1.00 84.25 303 ALA A C 1
ATOM 2287 O O . ALA A 1 303 ? -17.318 7.617 26.197 1.00 84.25 303 ALA A O 1
ATOM 2288 N N . MET A 1 304 ? -19.033 6.173 26.326 1.00 87.81 304 MET A N 1
ATOM 2289 C CA . MET A 1 304 ? -18.263 5.109 26.976 1.00 87.81 304 MET A CA 1
ATOM 2290 C C . MET A 1 304 ? -17.213 4.510 26.037 1.00 87.81 304 MET A C 1
ATOM 2292 O O . MET A 1 304 ? -16.077 4.293 26.447 1.00 87.81 304 MET A O 1
ATOM 2296 N N . ARG A 1 305 ? -17.533 4.342 24.746 1.00 86.38 305 ARG A N 1
ATOM 2297 C CA . ARG A 1 305 ? -16.541 3.974 23.725 1.00 86.38 305 ARG A CA 1
ATOM 2298 C C . ARG A 1 305 ? -15.414 5.003 23.646 1.00 86.38 305 ARG A C 1
ATOM 2300 O O . ARG A 1 305 ? -14.259 4.618 23.533 1.00 86.38 305 ARG A O 1
ATOM 2307 N N . LYS A 1 306 ?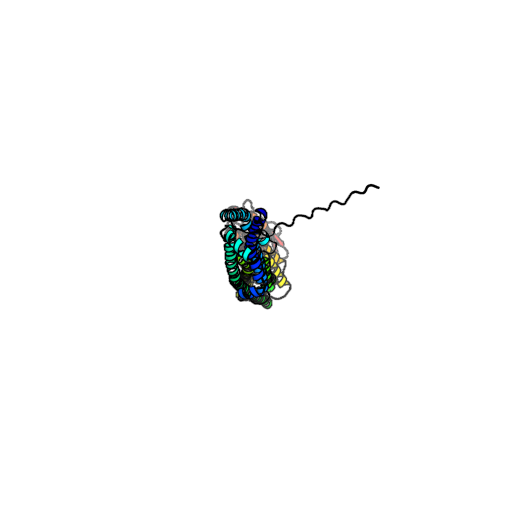 -15.722 6.302 23.705 1.00 85.88 306 LYS A N 1
ATOM 2308 C CA . LYS A 1 306 ? -14.696 7.358 23.700 1.00 85.88 306 LYS A CA 1
ATOM 2309 C C . LYS A 1 306 ? -13.814 7.311 24.951 1.00 85.88 306 LYS A C 1
ATOM 2311 O O . LYS A 1 306 ? -12.617 7.541 24.839 1.00 85.88 306 LYS A O 1
ATOM 2316 N N . ALA A 1 307 ? -14.394 7.020 26.113 1.00 87.50 307 ALA A N 1
ATOM 2317 C CA . ALA A 1 307 ? -13.655 6.948 27.371 1.00 87.50 307 ALA A CA 1
ATOM 2318 C C . ALA A 1 307 ? -12.761 5.701 27.470 1.00 87.50 307 ALA A C 1
ATOM 2320 O O . ALA A 1 307 ? -11.649 5.785 27.981 1.00 87.50 307 ALA A O 1
ATOM 2321 N N . PHE A 1 308 ? -13.239 4.554 26.980 1.00 89.19 308 PHE A N 1
ATOM 2322 C CA . PHE A 1 308 ? -12.643 3.252 27.292 1.00 89.19 308 PHE A CA 1
ATOM 2323 C C . PHE A 1 308 ? -12.197 2.438 26.078 1.00 89.19 308 PHE A C 1
ATOM 2325 O O . PHE A 1 308 ? -11.447 1.483 26.238 1.00 89.19 308 PHE A O 1
ATOM 2332 N N . GLY A 1 309 ? -12.638 2.787 24.871 1.00 86.94 309 GLY A N 1
ATOM 2333 C CA . GLY A 1 309 ? -12.264 2.110 23.633 1.00 86.94 309 GLY A CA 1
ATOM 2334 C C . GLY A 1 309 ? -12.741 0.658 23.549 1.00 86.94 309 GLY A C 1
ATOM 2335 O O . GLY A 1 309 ? -13.867 0.318 23.909 1.00 86.94 309 GLY A O 1
ATOM 2336 N N . GLU A 1 310 ? -11.862 -0.197 23.030 1.00 83.88 310 GLU A N 1
ATOM 2337 C CA . GLU A 1 310 ? -12.110 -1.616 22.753 1.00 83.88 310 GLU A CA 1
ATOM 2338 C C . GLU A 1 310 ? -12.530 -2.453 23.985 1.00 83.88 310 GLU A C 1
ATOM 2340 O O . GLU A 1 310 ? -13.473 -3.236 23.839 1.00 83.88 310 GLU A O 1
ATOM 2345 N N . PRO A 1 311 ? -11.921 -2.306 25.185 1.00 88.12 311 PRO A N 1
ATOM 2346 C CA . PRO A 1 311 ? -12.366 -2.999 26.399 1.00 88.12 311 PRO A CA 1
ATOM 2347 C C . PRO A 1 311 ? -13.870 -2.892 26.672 1.00 88.12 311 PRO A C 1
ATOM 2349 O O . PRO A 1 311 ? -14.517 -3.898 26.952 1.00 88.12 311 PRO A O 1
ATOM 2352 N N . TRP A 1 312 ? -14.449 -1.696 26.520 1.00 87.69 312 TRP A N 1
ATOM 2353 C CA . TRP A 1 312 ? -15.886 -1.477 26.715 1.00 87.69 312 TRP A CA 1
ATOM 2354 C C . TRP A 1 312 ? -16.732 -2.269 25.715 1.00 87.69 312 TRP A C 1
ATOM 2356 O O . TRP A 1 312 ? -17.693 -2.937 26.090 1.00 87.69 312 TRP A O 1
ATOM 2366 N N . ILE A 1 313 ? -16.358 -2.228 24.435 1.00 85.12 313 ILE A N 1
ATOM 2367 C CA . ILE A 1 313 ? -17.103 -2.913 23.373 1.00 85.12 313 ILE A CA 1
ATOM 2368 C C . ILE A 1 313 ? -17.060 -4.432 23.588 1.00 85.12 313 ILE A C 1
ATOM 2370 O O . ILE A 1 313 ? -18.084 -5.103 23.447 1.00 85.12 313 ILE A O 1
ATOM 2374 N N . ARG A 1 314 ? -15.899 -4.978 23.976 1.00 84.12 314 ARG A N 1
ATOM 2375 C CA . ARG A 1 314 ? -15.747 -6.409 24.280 1.00 84.12 314 ARG A CA 1
ATOM 2376 C C . ARG A 1 314 ? -16.613 -6.838 25.458 1.00 84.12 314 ARG A C 1
ATOM 2378 O O . ARG A 1 314 ? -17.341 -7.820 25.321 1.00 84.12 314 ARG A O 1
ATOM 2385 N N . ALA A 1 315 ? -16.594 -6.077 26.550 1.00 86.44 315 ALA A N 1
ATOM 2386 C CA . ALA A 1 315 ? -17.392 -6.376 27.736 1.00 86.44 315 ALA A CA 1
ATOM 2387 C C . ALA A 1 315 ? -18.900 -6.401 27.424 1.00 86.44 315 ALA A C 1
ATOM 2389 O O . ALA A 1 315 ? -19.625 -7.271 27.903 1.00 86.44 315 ALA A O 1
ATOM 2390 N N . LEU A 1 316 ? -19.375 -5.500 26.555 1.00 85.31 316 LEU A N 1
ATOM 2391 C CA . LEU A 1 316 ? -20.764 -5.520 26.091 1.00 85.31 316 LEU A CA 1
ATOM 2392 C C . LEU A 1 316 ? -21.061 -6.721 25.180 1.00 85.31 316 LEU A C 1
ATOM 2394 O O . LEU A 1 316 ? -22.101 -7.354 25.329 1.00 85.31 316 LEU A O 1
ATOM 2398 N N . SER A 1 317 ? -20.162 -7.065 24.255 1.00 83.31 317 SER A N 1
ATOM 2399 C CA . SER A 1 317 ? -20.397 -8.126 23.260 1.00 83.31 317 SER A CA 1
ATOM 2400 C C . SER A 1 317 ? -20.696 -9.508 23.858 1.00 83.31 317 SER A C 1
ATOM 2402 O O . SER A 1 317 ? -21.378 -10.312 23.232 1.00 83.31 317 SER A O 1
ATOM 2404 N N . ALA A 1 318 ? -20.247 -9.767 25.088 1.00 82.56 318 ALA A N 1
ATOM 2405 C CA . ALA A 1 318 ? -20.475 -11.023 25.798 1.00 82.56 318 ALA A CA 1
ATOM 2406 C C . ALA A 1 318 ? -21.854 -11.117 26.486 1.00 82.56 318 ALA A C 1
ATOM 2408 O O . ALA A 1 318 ? -22.175 -12.141 27.094 1.00 82.56 318 ALA A O 1
ATOM 2409 N N . LEU A 1 319 ? -22.667 -10.057 26.445 1.00 83.56 319 LEU A N 1
ATOM 2410 C CA . LEU A 1 319 ? -23.912 -9.978 27.203 1.00 83.56 319 LEU A CA 1
ATOM 2411 C C . LEU A 1 319 ? -25.162 -10.294 26.365 1.00 83.56 319 LEU A C 1
ATOM 2413 O O . LEU A 1 319 ? -25.253 -9.919 25.198 1.00 83.56 319 LEU A O 1
ATOM 2417 N N . PRO A 1 320 ? -26.194 -10.908 26.974 1.00 83.25 320 PRO A N 1
ATOM 2418 C CA . PRO A 1 320 ? -27.498 -11.072 26.342 1.00 83.25 320 PRO A CA 1
ATOM 2419 C C . PRO A 1 320 ? -28.270 -9.740 26.263 1.00 83.25 320 PRO A C 1
ATOM 2421 O O . PRO A 1 320 ? -28.088 -8.842 27.092 1.00 83.25 320 PRO A O 1
ATOM 2424 N N . GLN A 1 321 ? -29.211 -9.647 25.317 1.00 79.31 321 GLN A N 1
ATOM 2425 C CA . GLN A 1 321 ? -29.965 -8.422 24.989 1.00 79.31 321 GLN A CA 1
ATOM 2426 C C . GLN A 1 321 ? -30.596 -7.658 26.171 1.00 79.31 321 GLN A C 1
ATOM 2428 O O . GLN A 1 321 ? -30.459 -6.431 26.222 1.00 79.31 321 GLN A O 1
ATOM 2433 N N . PRO A 1 322 ? -31.255 -8.311 27.152 1.00 82.62 322 PRO A N 1
ATOM 2434 C CA . PRO A 1 322 ? -31.883 -7.581 28.255 1.00 82.62 322 PRO A CA 1
ATOM 2435 C C . PRO A 1 322 ? -30.856 -6.861 29.138 1.00 82.62 322 PRO A C 1
ATOM 2437 O O . PRO A 1 322 ? -31.085 -5.742 29.597 1.00 82.62 322 PRO A O 1
ATOM 2440 N N . LYS A 1 323 ? -29.690 -7.487 29.341 1.00 86.56 323 LYS A N 1
ATOM 2441 C CA . LYS A 1 323 ? -28.583 -6.913 30.113 1.00 86.56 323 LYS A CA 1
ATOM 2442 C C . LYS A 1 323 ? -27.924 -5.772 29.344 1.00 86.56 323 LYS A C 1
ATOM 2444 O O . LYS A 1 323 ? -27.703 -4.708 29.915 1.00 86.56 323 LYS A O 1
ATOM 2449 N N . LEU A 1 324 ? -27.689 -5.970 28.049 1.00 84.81 324 LEU A N 1
ATOM 2450 C CA . LEU A 1 324 ? -27.162 -4.954 27.138 1.00 84.81 324 LEU A CA 1
ATOM 2451 C C . LEU A 1 324 ? -27.999 -3.671 27.144 1.00 84.81 324 LEU A C 1
ATOM 2453 O O . LEU A 1 324 ? -27.476 -2.594 27.428 1.00 84.81 324 LEU A O 1
ATOM 2457 N N . SER A 1 325 ? -29.306 -3.795 26.897 1.00 82.00 325 SER A N 1
ATOM 2458 C CA . SER A 1 325 ? -30.227 -2.653 26.827 1.00 82.00 325 SER A CA 1
ATOM 2459 C C . SER A 1 325 ? -30.244 -1.848 28.126 1.00 82.00 325 SER A C 1
ATOM 2461 O O . SER A 1 325 ? -30.245 -0.615 28.101 1.00 82.00 325 SER A O 1
ATOM 2463 N N . ARG A 1 326 ? -30.198 -2.538 29.271 1.00 85.94 326 ARG A N 1
ATOM 2464 C CA . ARG A 1 326 ? -30.127 -1.910 30.591 1.00 85.94 326 ARG A CA 1
ATOM 2465 C C . ARG A 1 326 ? -28.836 -1.117 30.782 1.00 85.94 326 ARG A C 1
ATOM 2467 O O . ARG A 1 326 ? -28.912 0.054 31.139 1.00 85.94 326 ARG A O 1
ATOM 2474 N N . ILE A 1 327 ? -27.674 -1.731 30.551 1.00 88.81 327 ILE A N 1
ATOM 2475 C CA . ILE A 1 327 ? -26.375 -1.067 30.756 1.00 88.81 327 ILE A CA 1
ATOM 2476 C C . ILE A 1 327 ? -26.267 0.169 29.878 1.00 88.81 327 ILE A C 1
ATOM 2478 O O . ILE A 1 327 ? -25.925 1.245 30.355 1.00 88.81 327 ILE A O 1
ATOM 2482 N N . VAL A 1 328 ? -26.598 0.019 28.599 1.00 85.25 328 VAL A N 1
ATOM 2483 C CA . VAL A 1 328 ? -26.506 1.094 27.617 1.00 85.25 328 VAL A CA 1
ATOM 2484 C C . VAL A 1 328 ? -27.436 2.258 27.980 1.00 85.25 328 VAL A C 1
ATOM 2486 O O . VAL A 1 328 ? -27.017 3.412 27.908 1.00 85.25 328 VAL A O 1
ATOM 2489 N N . SER A 1 329 ? -28.644 1.971 28.479 1.00 84.38 329 SER A N 1
ATOM 2490 C CA . SER A 1 329 ? -29.567 2.999 28.982 1.00 84.38 329 SER A CA 1
ATOM 2491 C C . SER A 1 329 ? -29.043 3.693 30.247 1.00 84.38 329 SER A C 1
ATOM 2493 O O . SER A 1 329 ? -29.083 4.919 30.330 1.00 84.38 329 SER A O 1
ATOM 2495 N N . LEU A 1 330 ? -28.500 2.936 31.211 1.00 88.19 330 LEU A N 1
ATOM 2496 C CA . LEU A 1 330 ? -27.908 3.491 32.436 1.00 88.19 330 LEU A CA 1
ATOM 2497 C C . LEU A 1 330 ? -26.706 4.388 32.124 1.00 88.19 330 LEU A C 1
ATOM 2499 O O . LEU A 1 330 ? -26.614 5.492 32.648 1.00 88.19 330 LEU A O 1
ATOM 2503 N N . CYS A 1 331 ? -25.816 3.964 31.227 1.00 89.06 331 CYS A N 1
ATOM 2504 C CA . CYS A 1 331 ? -24.660 4.753 30.799 1.00 89.06 331 CYS A CA 1
ATOM 2505 C C . CYS A 1 331 ? -25.034 5.998 29.973 1.00 89.06 331 CYS A C 1
ATOM 2507 O O . CYS A 1 331 ? -24.192 6.879 29.789 1.00 89.06 331 CYS A O 1
ATOM 2509 N N . GLY A 1 332 ? -26.279 6.099 29.496 1.00 86.50 332 GLY A N 1
ATOM 2510 C CA . GLY A 1 332 ? -26.832 7.338 28.946 1.00 86.50 332 GLY A CA 1
ATOM 2511 C C . GLY A 1 332 ? -27.004 8.437 30.001 1.00 86.50 332 GLY A C 1
ATOM 2512 O O . GLY A 1 332 ? -26.928 9.624 29.678 1.00 86.50 332 GLY A O 1
ATOM 2513 N N . LEU A 1 333 ? -27.167 8.065 31.276 1.00 88.38 333 LEU A N 1
ATOM 2514 C CA . LEU A 1 333 ? -27.283 9.004 32.388 1.00 88.38 333 LEU A CA 1
ATOM 2515 C C . LEU A 1 333 ? -25.906 9.553 32.771 1.00 88.38 333 LEU A C 1
ATOM 2517 O O . LEU A 1 333 ? -24.963 8.806 33.043 1.00 88.38 333 LEU A O 1
ATOM 2521 N N . LYS A 1 334 ? -25.803 10.886 32.849 1.00 88.94 334 LYS A N 1
ATOM 2522 C CA . LYS A 1 334 ? -24.550 11.584 33.174 1.00 88.94 334 LYS A CA 1
ATOM 2523 C C . LYS A 1 334 ? -23.932 11.099 34.489 1.00 88.94 334 LYS A C 1
ATOM 2525 O O . LYS A 1 334 ? -22.738 10.835 34.507 1.00 88.94 334 LYS A O 1
ATOM 2530 N N . MET A 1 335 ? -24.738 10.914 35.538 1.00 88.56 335 MET A N 1
ATOM 2531 C CA . MET A 1 335 ? -24.251 10.443 36.842 1.00 88.56 335 MET A CA 1
ATOM 2532 C C . MET A 1 335 ? -23.540 9.083 36.752 1.00 88.56 335 MET A C 1
ATOM 2534 O O . MET A 1 335 ? -22.424 8.952 37.242 1.00 88.56 335 MET A O 1
ATOM 2538 N N . VAL A 1 336 ? -24.120 8.100 36.052 1.00 88.88 336 VAL A N 1
ATOM 2539 C CA . VAL A 1 336 ? -23.561 6.742 35.939 1.00 88.88 336 VAL A CA 1
ATOM 2540 C C . VAL A 1 336 ? -22.264 6.771 35.143 1.00 88.88 336 VAL A C 1
ATOM 2542 O O . VAL A 1 336 ? -21.265 6.178 35.553 1.00 88.88 336 VAL A O 1
ATOM 2545 N N . ARG A 1 337 ? -22.260 7.491 34.016 1.00 90.56 337 ARG A N 1
ATOM 2546 C CA . ARG A 1 337 ? -21.068 7.646 33.179 1.00 90.56 337 ARG A CA 1
ATOM 2547 C C . ARG A 1 337 ? -19.933 8.321 33.941 1.00 90.56 337 ARG A C 1
ATOM 2549 O O . ARG A 1 337 ? -18.814 7.819 33.915 1.00 90.56 337 ARG A O 1
ATOM 2556 N N . ASP A 1 338 ? -20.205 9.438 34.606 1.00 90.75 338 ASP A N 1
ATOM 2557 C CA . ASP A 1 338 ? -19.176 10.206 35.303 1.00 90.75 338 ASP A CA 1
ATOM 2558 C C . ASP A 1 338 ? -18.603 9.383 36.480 1.00 90.75 338 ASP A C 1
ATOM 2560 O O . ASP A 1 338 ? -17.388 9.376 36.692 1.00 90.75 338 ASP A O 1
ATOM 2564 N N . THR A 1 339 ? -19.433 8.587 37.173 1.00 89.19 339 THR A N 1
ATOM 2565 C CA . THR A 1 339 ? -18.970 7.614 38.179 1.00 89.19 339 THR A CA 1
ATOM 2566 C C . THR A 1 339 ? -18.087 6.518 37.568 1.00 89.19 339 THR A C 1
ATOM 2568 O O . THR A 1 339 ? -17.031 6.218 38.127 1.00 89.19 339 THR A O 1
ATOM 2571 N N . LEU A 1 340 ? -18.467 5.942 36.420 1.00 90.75 340 LEU A N 1
ATOM 2572 C CA . LEU A 1 340 ? -17.662 4.930 35.720 1.00 90.75 340 LEU A CA 1
ATOM 2573 C C . LEU A 1 340 ? -16.309 5.485 35.278 1.00 90.75 340 LEU A C 1
ATOM 2575 O O . LEU A 1 340 ? -15.293 4.855 35.542 1.00 90.75 340 LEU A O 1
ATOM 2579 N N . VAL A 1 341 ? -16.277 6.666 34.658 1.00 90.75 341 VAL A N 1
ATOM 2580 C CA . VAL A 1 341 ? -15.036 7.320 34.204 1.00 90.75 341 VAL A CA 1
ATOM 2581 C C . VAL A 1 341 ? -14.128 7.662 35.379 1.00 90.75 341 VAL A C 1
ATOM 2583 O O . VAL A 1 341 ? -12.921 7.449 35.304 1.00 90.75 341 VAL A O 1
ATOM 2586 N N . LYS A 1 342 ? -14.697 8.129 36.495 1.00 89.31 342 LYS A N 1
ATOM 2587 C CA . LYS A 1 342 ? -13.930 8.387 37.716 1.00 89.31 342 LYS A CA 1
ATOM 2588 C C . LYS A 1 342 ? -13.348 7.102 38.319 1.00 89.31 342 LYS A C 1
ATOM 2590 O O . LYS A 1 342 ? -12.277 7.155 38.917 1.00 89.31 342 LYS A O 1
ATOM 2595 N N . ARG A 1 343 ? -14.041 5.960 38.202 1.00 87.31 343 ARG A N 1
ATOM 2596 C CA . ARG A 1 343 ? -13.608 4.696 38.823 1.00 87.31 343 ARG A CA 1
ATOM 2597 C C . ARG A 1 343 ? -12.663 3.878 37.941 1.00 87.31 343 ARG A C 1
ATOM 2599 O O . ARG A 1 343 ? -11.675 3.350 38.453 1.00 87.31 343 ARG A O 1
ATOM 2606 N N . LEU A 1 344 ? -12.961 3.759 36.653 1.00 88.81 344 LEU A N 1
ATOM 2607 C CA . LEU A 1 344 ? -12.193 2.995 35.671 1.00 88.81 344 LEU A CA 1
ATOM 2608 C C . LEU A 1 344 ? -11.154 3.895 34.997 1.00 88.81 344 LEU A C 1
ATOM 2610 O O . LEU A 1 344 ? -11.270 4.249 33.830 1.00 88.81 344 LEU A O 1
ATOM 2614 N N . THR A 1 345 ? -10.122 4.286 35.737 1.00 85.25 345 THR A N 1
ATOM 2615 C CA . THR A 1 345 ? -8.969 4.981 35.147 1.00 85.25 345 THR A CA 1
ATOM 2616 C C . THR A 1 345 ? -8.219 4.061 34.172 1.00 85.25 345 THR A C 1
ATOM 2618 O O . THR A 1 345 ? -8.461 2.854 34.129 1.00 85.25 345 THR A O 1
ATOM 2621 N N . ALA A 1 346 ? -7.272 4.605 33.398 1.00 81.69 346 ALA A N 1
ATOM 2622 C CA . ALA A 1 346 ? -6.473 3.813 32.455 1.00 81.69 346 ALA A CA 1
ATOM 2623 C C . ALA A 1 346 ? -5.775 2.608 33.124 1.00 81.69 346 ALA A C 1
ATOM 2625 O O . ALA A 1 346 ? -5.739 1.520 32.558 1.00 81.69 346 ALA A O 1
ATOM 2626 N N . GLU A 1 347 ? -5.301 2.775 34.361 1.00 83.12 347 GLU A N 1
ATOM 2627 C CA . GLU A 1 347 ? -4.661 1.722 35.166 1.00 83.12 347 GLU A CA 1
ATOM 2628 C C . GLU A 1 347 ? -5.636 0.606 35.578 1.00 83.12 347 GLU A C 1
ATOM 2630 O O . GLU A 1 347 ? -5.243 -0.544 35.766 1.00 83.12 347 GLU A O 1
ATOM 2635 N N . ARG A 1 348 ? -6.929 0.925 35.681 1.00 85.38 348 ARG A N 1
ATOM 2636 C CA . ARG A 1 348 ? -7.983 0.029 36.180 1.00 85.38 348 ARG A CA 1
ATOM 2637 C C . ARG A 1 348 ? -8.933 -0.443 35.088 1.00 85.38 348 ARG A C 1
ATOM 2639 O O . ARG A 1 348 ? -9.963 -1.043 35.374 1.00 85.38 348 ARG A O 1
ATOM 2646 N N . ILE A 1 349 ? -8.578 -0.219 33.823 1.00 85.62 349 ILE A N 1
ATOM 2647 C CA . ILE A 1 349 ? -9.401 -0.604 32.671 1.00 85.62 349 ILE A CA 1
ATOM 2648 C C . ILE A 1 349 ? -9.634 -2.120 32.586 1.00 85.62 349 ILE A C 1
ATOM 2650 O O . ILE A 1 349 ? -10.641 -2.565 32.042 1.00 85.62 349 ILE A O 1
ATOM 2654 N N . HIS A 1 350 ? -8.731 -2.915 33.162 1.00 85.62 350 HIS A N 1
ATOM 2655 C CA . HIS A 1 350 ? -8.861 -4.367 33.263 1.00 85.62 350 HIS A CA 1
ATOM 2656 C C . HIS A 1 350 ? -10.042 -4.804 34.153 1.00 85.62 350 HIS A C 1
ATOM 2658 O O . HIS A 1 350 ? -10.511 -5.929 34.028 1.00 85.62 350 HIS A O 1
ATOM 2664 N N . GLU A 1 351 ? -10.573 -3.917 35.002 1.00 88.06 351 GLU A N 1
ATOM 2665 C CA . GLU A 1 351 ? -11.764 -4.166 35.826 1.00 88.06 351 GLU A CA 1
ATOM 2666 C C . GLU A 1 351 ? -13.088 -3.912 35.072 1.00 88.06 351 GLU A C 1
ATOM 2668 O O . GLU A 1 351 ? -14.163 -3.949 35.675 1.00 88.06 351 GLU A O 1
ATOM 2673 N N . MET A 1 352 ? -13.043 -3.647 33.759 1.00 90.44 352 MET A N 1
ATOM 2674 C CA . MET A 1 352 ? -14.228 -3.318 32.958 1.00 90.44 352 MET A CA 1
ATOM 2675 C C . MET A 1 352 ? -15.337 -4.372 33.071 1.00 90.44 352 MET A C 1
ATOM 2677 O O . MET A 1 352 ? -16.500 -4.021 33.269 1.00 90.44 352 MET A O 1
ATOM 2681 N N . ASP A 1 353 ? -14.988 -5.657 33.004 1.00 87.94 353 ASP A N 1
ATOM 2682 C CA . ASP A 1 353 ? -15.967 -6.745 33.088 1.00 87.94 353 ASP A CA 1
ATOM 2683 C C . ASP A 1 353 ? -16.671 -6.774 34.454 1.00 87.94 353 ASP A C 1
ATOM 2685 O O . ASP A 1 353 ? -17.879 -7.013 34.533 1.00 87.94 353 ASP A O 1
ATOM 2689 N N . ALA A 1 354 ? -15.948 -6.451 35.533 1.00 87.12 354 ALA A N 1
ATOM 2690 C CA . ALA A 1 354 ? -16.518 -6.344 36.873 1.00 87.12 354 ALA A CA 1
ATOM 2691 C C . ALA A 1 354 ? -17.483 -5.152 36.977 1.00 87.12 354 ALA A C 1
ATOM 2693 O O . ALA A 1 354 ? -18.586 -5.291 37.511 1.00 87.12 354 ALA A O 1
ATOM 2694 N N . ALA A 1 355 ? -17.116 -3.999 36.410 1.00 89.50 355 ALA A N 1
ATOM 2695 C CA . ALA A 1 355 ? -17.990 -2.828 36.363 1.00 89.50 355 ALA A CA 1
ATOM 2696 C C . ALA A 1 355 ? -19.278 -3.116 35.581 1.00 89.50 355 ALA A C 1
ATOM 2698 O O . ALA A 1 355 ? -20.380 -2.810 36.038 1.00 89.50 355 ALA A O 1
ATOM 2699 N N . VAL A 1 356 ? -19.146 -3.762 34.423 1.00 90.31 356 VAL A N 1
ATOM 2700 C CA . VAL A 1 356 ? -20.267 -4.195 33.586 1.00 90.31 356 VAL A CA 1
ATOM 2701 C C . VAL A 1 356 ? -21.161 -5.172 34.352 1.00 90.31 356 VAL A C 1
ATOM 2703 O O . VAL A 1 356 ? -22.377 -4.981 34.380 1.00 90.31 356 VAL A O 1
ATOM 2706 N N . ALA A 1 357 ? -20.594 -6.148 35.067 1.00 87.69 357 ALA A N 1
ATOM 2707 C CA . ALA A 1 357 ? -21.362 -7.062 35.912 1.00 87.69 357 ALA A CA 1
ATOM 2708 C C . ALA A 1 357 ? -22.174 -6.320 36.992 1.00 87.69 357 ALA A C 1
ATOM 2710 O O . ALA A 1 357 ? -23.361 -6.613 37.171 1.00 87.69 357 ALA A O 1
ATOM 2711 N N . LEU A 1 358 ? -21.597 -5.309 37.651 1.00 87.94 358 LEU A N 1
ATOM 2712 C CA . LEU A 1 358 ? -22.306 -4.485 38.639 1.00 87.94 358 LEU A CA 1
ATOM 2713 C C . LEU A 1 358 ? -23.488 -3.720 38.027 1.00 87.94 358 LEU A C 1
ATOM 2715 O O . LEU A 1 358 ? -24.552 -3.650 38.645 1.00 87.94 358 LEU A O 1
ATOM 2719 N N . LEU A 1 359 ? -23.340 -3.205 36.803 1.00 89.44 359 LEU A N 1
ATOM 2720 C CA . LEU A 1 359 ? -24.408 -2.505 36.077 1.00 89.44 359 LEU A CA 1
ATOM 2721 C C . LEU A 1 359 ? -25.526 -3.448 35.598 1.00 89.44 359 LEU A C 1
ATOM 2723 O O . LEU A 1 359 ? -26.678 -3.027 35.462 1.00 89.44 359 LEU A O 1
ATOM 2727 N N . THR A 1 360 ? -25.227 -4.735 35.381 1.00 88.00 360 THR A N 1
ATOM 2728 C CA . THR A 1 360 ? -26.265 -5.735 35.063 1.00 88.00 360 THR A CA 1
ATOM 2729 C C . THR A 1 360 ? -27.144 -6.102 36.250 1.00 88.00 360 THR A C 1
ATOM 2731 O O . THR A 1 360 ? -28.221 -6.666 36.049 1.00 88.00 360 THR A O 1
ATOM 2734 N N . ALA A 1 361 ? -26.712 -5.801 37.477 1.00 84.25 361 ALA A N 1
ATOM 2735 C CA . ALA A 1 361 ? -27.470 -6.143 38.666 1.00 84.25 361 ALA A CA 1
ATOM 2736 C C . ALA A 1 361 ? -28.805 -5.370 38.712 1.00 84.25 361 ALA A C 1
ATOM 2738 O O . ALA A 1 361 ? -28.860 -4.211 38.283 1.00 84.25 361 ALA A O 1
ATOM 2739 N N . PRO A 1 362 ? -29.876 -5.973 39.259 1.00 79.56 362 PRO A N 1
ATOM 2740 C CA . PRO A 1 362 ? -31.152 -5.289 39.440 1.00 79.56 362 PRO A CA 1
ATOM 2741 C C . PRO A 1 362 ? -31.005 -4.053 40.349 1.00 79.56 362 PRO A C 1
ATOM 2743 O O . PRO A 1 362 ? -30.147 -4.022 41.242 1.00 79.56 362 PRO A O 1
ATOM 2746 N N . GLY A 1 363 ? -31.826 -3.032 40.083 1.00 81.31 363 GLY A N 1
ATOM 2747 C CA . GLY A 1 363 ? -31.825 -1.730 40.765 1.00 81.31 363 GLY A CA 1
ATOM 2748 C C . GLY A 1 363 ? -32.150 -0.562 39.825 1.00 81.31 363 GLY A C 1
ATOM 2749 O O . GLY A 1 363 ? -32.271 -0.748 38.611 1.00 81.31 363 GLY A O 1
ATOM 2750 N N . ASP A 1 364 ? -32.267 0.640 40.369 1.00 84.06 364 ASP A N 1
ATOM 2751 C CA . ASP A 1 364 ? -32.339 1.892 39.610 1.00 84.06 364 ASP A CA 1
ATOM 2752 C C . ASP A 1 364 ? -30.930 2.456 39.321 1.00 84.06 364 ASP A C 1
ATOM 2754 O O . ASP A 1 364 ? -29.914 1.768 39.489 1.00 84.06 364 ASP A O 1
ATOM 2758 N N . ALA A 1 365 ? -30.871 3.690 38.814 1.00 82.88 365 ALA A N 1
ATOM 2759 C CA . ALA A 1 365 ? -29.617 4.362 38.491 1.00 82.88 365 ALA A CA 1
ATOM 2760 C C . ALA A 1 365 ? -28.765 4.659 39.734 1.00 82.88 365 ALA A C 1
ATOM 2762 O O . ALA A 1 365 ? -27.548 4.483 39.674 1.00 82.88 365 ALA A O 1
ATOM 2763 N N . ASP A 1 366 ? -29.386 5.026 40.856 1.00 77.75 366 ASP A N 1
ATOM 2764 C CA . ASP A 1 366 ? -28.687 5.366 42.097 1.00 77.75 366 ASP A CA 1
ATOM 2765 C C . ASP A 1 366 ? -28.011 4.132 42.702 1.00 77.75 366 ASP A C 1
ATOM 2767 O O . ASP A 1 366 ? -26.827 4.163 43.053 1.00 77.75 366 ASP A O 1
ATOM 2771 N N . VAL A 1 367 ? -28.713 2.993 42.716 1.00 81.69 367 VAL A N 1
ATOM 2772 C CA . VAL A 1 367 ? -28.144 1.706 43.141 1.00 81.69 367 VAL A CA 1
ATOM 2773 C C . VAL A 1 367 ? -26.982 1.289 42.234 1.00 81.69 367 VAL A C 1
ATOM 2775 O O . VAL A 1 367 ? -25.970 0.775 42.720 1.00 81.69 367 VAL A O 1
ATOM 2778 N N . ALA A 1 368 ? -27.097 1.501 40.920 1.00 83.81 368 ALA A N 1
ATOM 2779 C CA . ALA A 1 368 ? -26.027 1.196 39.973 1.00 83.81 368 ALA A CA 1
ATOM 2780 C C . ALA A 1 368 ? -24.795 2.098 40.189 1.00 83.81 368 ALA A C 1
ATOM 2782 O O . ALA A 1 368 ? -23.675 1.589 40.273 1.00 83.81 368 ALA A O 1
ATOM 2783 N N . CYS A 1 369 ? -24.997 3.410 40.352 1.00 84.31 369 CYS A N 1
ATOM 2784 C CA . CYS A 1 369 ? -23.952 4.376 40.697 1.00 84.31 369 CYS A CA 1
ATOM 2785 C C . CYS A 1 369 ? -23.233 3.992 41.991 1.00 84.31 369 CYS A C 1
ATOM 2787 O O . CYS A 1 369 ? -22.003 3.931 42.005 1.00 84.31 369 CYS A O 1
ATOM 2789 N N . GLY A 1 370 ? -23.979 3.677 43.054 1.00 80.75 370 GLY A N 1
ATOM 2790 C CA . GLY A 1 370 ? -23.411 3.258 44.335 1.00 80.75 370 GLY A CA 1
ATOM 2791 C C . GLY A 1 370 ? -22.549 2.001 44.204 1.00 80.75 370 GLY A C 1
ATOM 2792 O O . GLY A 1 370 ? -21.412 1.974 44.679 1.00 80.75 370 GLY A O 1
ATOM 2793 N N . LYS A 1 371 ? -23.037 0.986 43.476 1.00 84.12 371 LYS A N 1
ATOM 2794 C CA . LYS A 1 371 ? -22.281 -0.248 43.210 1.00 84.12 371 LYS A CA 1
ATOM 2795 C C . LYS A 1 371 ? -20.972 0.035 42.473 1.00 84.12 371 LYS A C 1
ATOM 2797 O O . LYS A 1 371 ? -19.926 -0.427 42.926 1.00 84.12 371 LYS A O 1
ATOM 2802 N N . VAL A 1 372 ? -20.999 0.825 41.398 1.00 86.56 372 VAL A N 1
ATOM 2803 C CA . VAL A 1 372 ? -19.783 1.181 40.643 1.00 86.56 372 VAL A CA 1
ATOM 2804 C C . VAL A 1 372 ? -18.818 2.013 41.488 1.00 86.56 372 VAL A C 1
ATOM 2806 O O . VAL A 1 372 ? -17.623 1.726 41.497 1.00 86.56 372 VAL A O 1
ATOM 2809 N N . ALA A 1 373 ? -19.308 3.009 42.231 1.00 83.81 373 ALA A N 1
ATOM 2810 C CA . ALA A 1 373 ? -18.473 3.827 43.112 1.00 83.81 373 ALA A CA 1
ATOM 2811 C C . ALA A 1 373 ? -17.736 2.969 44.155 1.00 83.81 373 ALA A C 1
ATOM 2813 O O . ALA A 1 373 ? -16.568 3.219 44.452 1.00 83.81 373 ALA A O 1
ATOM 2814 N N . SER A 1 374 ? -18.398 1.920 44.648 1.00 82.56 374 SER A N 1
ATOM 2815 C CA . SER A 1 374 ? -17.841 0.972 45.613 1.00 82.56 374 SER A CA 1
ATOM 2816 C C . SER A 1 374 ? -16.993 -0.161 45.017 1.00 82.56 374 SER A C 1
ATOM 2818 O O . SER A 1 374 ? -16.427 -0.958 45.764 1.00 82.56 374 SER A O 1
ATOM 2820 N N . MET A 1 375 ? -16.891 -0.265 43.690 1.00 84.62 375 MET A N 1
ATOM 2821 C CA . MET A 1 375 ? -16.186 -1.362 43.019 1.00 84.62 375 MET A CA 1
ATOM 2822 C C . MET A 1 375 ? -14.730 -1.447 43.475 1.00 84.62 375 MET A C 1
ATOM 2824 O O . MET A 1 375 ? -14.046 -0.433 43.467 1.00 84.62 375 MET A O 1
ATOM 2828 N N . GLY A 1 376 ? -14.232 -2.633 43.825 1.00 76.31 376 GLY A N 1
ATOM 2829 C CA . GLY A 1 376 ? -12.845 -2.829 44.269 1.00 76.31 376 GLY A CA 1
ATOM 2830 C C . GLY A 1 376 ? -12.574 -2.421 45.722 1.00 76.31 376 GLY A C 1
ATOM 2831 O O . GLY A 1 376 ? -11.443 -2.548 46.177 1.00 76.31 376 GLY A O 1
ATOM 2832 N N . TYR A 1 377 ? -13.592 -1.962 46.455 1.00 82.06 377 TYR A N 1
ATOM 2833 C CA . TYR A 1 377 ? -13.531 -1.830 47.907 1.00 82.06 377 TYR A CA 1
ATOM 2834 C C . TYR A 1 377 ? -14.182 -3.038 48.562 1.00 82.06 377 TYR A C 1
ATOM 2836 O O . TYR A 1 377 ? -15.199 -3.558 48.093 1.00 82.06 377 TYR A O 1
ATOM 2844 N N . THR A 1 378 ? -13.618 -3.478 49.680 1.00 82.69 378 THR A N 1
ATOM 2845 C CA . THR A 1 378 ? -14.227 -4.562 50.440 1.00 82.69 378 THR A CA 1
ATOM 2846 C C . THR A 1 378 ? -15.327 -3.995 51.321 1.00 82.69 378 THR A C 1
ATOM 2848 O O . THR A 1 378 ? -15.068 -3.231 52.252 1.00 82.69 378 THR A O 1
ATOM 2851 N N . ARG A 1 379 ? -16.570 -4.371 51.016 1.00 83.62 379 ARG A N 1
ATOM 2852 C CA . ARG A 1 379 ? -17.730 -4.007 51.828 1.00 83.62 379 ARG A CA 1
ATOM 2853 C C . ARG A 1 379 ? -17.672 -4.714 53.175 1.00 83.62 379 ARG A C 1
ATOM 2855 O O . ARG A 1 379 ? -17.585 -5.941 53.227 1.00 83.62 379 ARG A O 1
ATOM 2862 N N . ILE A 1 380 ? -17.742 -3.923 54.236 1.00 84.94 380 ILE A N 1
ATOM 2863 C CA . ILE A 1 380 ? -17.826 -4.410 55.610 1.00 84.94 380 ILE A CA 1
ATOM 2864 C C . ILE A 1 380 ? -19.248 -4.902 55.859 1.00 84.94 380 ILE A C 1
ATOM 2866 O O . ILE A 1 380 ? -20.222 -4.214 55.529 1.00 84.94 380 ILE A O 1
ATOM 2870 N N . ALA A 1 381 ? -19.369 -6.132 56.363 1.00 83.31 381 ALA A N 1
ATOM 2871 C CA . ALA A 1 381 ? -20.665 -6.715 56.662 1.00 83.31 381 ALA A CA 1
ATOM 2872 C C . ALA A 1 381 ? -21.383 -5.892 57.741 1.00 83.31 381 ALA A C 1
ATOM 2874 O O . ALA A 1 381 ? -20.792 -5.500 58.747 1.00 83.31 381 ALA A O 1
ATOM 2875 N N . LEU A 1 382 ? -22.674 -5.635 57.526 1.00 83.69 382 LEU A N 1
ATOM 2876 C CA . LEU A 1 382 ? -23.509 -5.004 58.541 1.00 83.69 382 LEU A CA 1
ATOM 2877 C C . LEU A 1 382 ? -23.949 -6.068 59.558 1.00 83.69 382 LEU A C 1
ATOM 2879 O O . LEU A 1 382 ? -24.338 -7.165 59.142 1.00 83.69 382 LEU A O 1
ATOM 2883 N N . PRO A 1 383 ? -23.940 -5.770 60.868 1.00 85.88 383 PRO A N 1
ATOM 2884 C CA . PRO A 1 383 ? -24.543 -6.640 61.867 1.00 85.88 383 PRO A CA 1
ATOM 2885 C C . PRO A 1 383 ? -26.030 -6.895 61.580 1.00 85.88 383 PRO A C 1
ATOM 2887 O O . PRO A 1 383 ? -26.721 -6.062 60.992 1.00 85.88 383 PRO A O 1
ATOM 2890 N N . SER A 1 384 ? -26.543 -8.047 62.022 1.00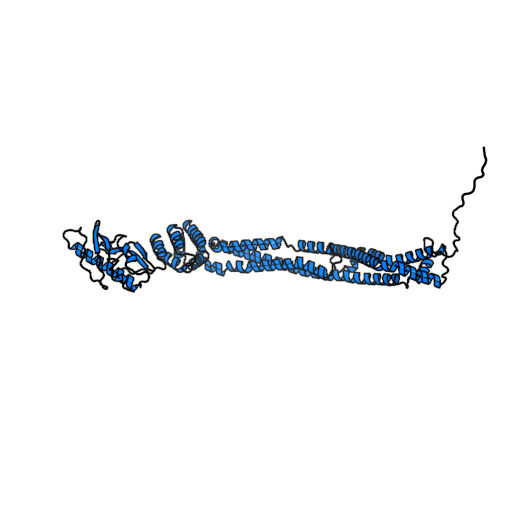 82.69 384 SER A N 1
ATOM 2891 C CA . SER A 1 384 ? -27.950 -8.423 61.823 1.00 82.69 384 SER A CA 1
ATOM 2892 C C . SER A 1 384 ? -28.912 -7.338 62.328 1.00 82.69 384 SER A C 1
ATOM 2894 O O . SER A 1 384 ? -28.709 -6.796 63.418 1.00 82.69 384 SER A O 1
ATOM 2896 N N . GLY A 1 385 ? -29.949 -7.028 61.543 1.00 83.94 385 GLY A N 1
ATOM 2897 C CA . GLY A 1 385 ? -30.951 -6.000 61.854 1.00 83.94 385 GLY A CA 1
ATOM 2898 C C . GLY A 1 385 ? -30.519 -4.555 61.575 1.00 83.94 385 GLY A C 1
ATOM 2899 O O . GLY A 1 385 ? -31.299 -3.644 61.830 1.00 83.94 385 GLY A O 1
ATOM 2900 N N . VAL A 1 386 ? -29.309 -4.334 61.043 1.00 87.69 386 VAL A N 1
ATOM 2901 C CA . VAL A 1 386 ? -28.795 -3.002 60.692 1.00 87.69 386 VAL A CA 1
ATOM 2902 C C . VAL A 1 386 ? -28.893 -2.749 59.189 1.00 87.69 386 VAL A C 1
ATOM 2904 O O . VAL A 1 386 ? -28.500 -3.584 58.375 1.00 87.69 386 VAL A O 1
ATOM 2907 N N . THR A 1 387 ? -29.360 -1.559 58.821 1.00 85.62 387 THR A N 1
ATOM 2908 C CA . THR A 1 387 ? -29.428 -1.069 57.439 1.00 85.62 387 THR A CA 1
ATOM 2909 C C . THR A 1 387 ? -28.534 0.157 57.288 1.00 85.62 387 THR A C 1
ATOM 2911 O O . THR A 1 387 ? -28.618 1.077 58.089 1.00 85.62 387 THR A O 1
ATOM 2914 N N . ALA A 1 388 ? -27.668 0.196 56.275 1.00 82.62 388 ALA A N 1
ATOM 2915 C CA . ALA A 1 388 ? -26.867 1.388 55.986 1.00 82.62 388 ALA A CA 1
ATOM 2916 C C . ALA A 1 388 ? -27.720 2.451 55.280 1.00 82.62 388 ALA A C 1
ATOM 2918 O O . ALA A 1 388 ? -28.418 2.119 54.320 1.00 82.62 388 ALA A O 1
ATOM 2919 N N . ALA A 1 389 ? -27.614 3.706 55.712 1.00 76.19 389 ALA A N 1
ATOM 2920 C CA . ALA A 1 389 ? -28.250 4.850 55.054 1.00 76.19 389 ALA A CA 1
ATOM 2921 C C . ALA A 1 389 ? -27.326 5.503 54.004 1.00 76.19 389 ALA A C 1
ATOM 2923 O O . ALA A 1 389 ? -27.801 6.097 53.039 1.00 76.19 389 ALA A O 1
ATOM 2924 N N . GLY A 1 390 ? -26.015 5.278 54.097 1.00 72.88 390 GLY A N 1
ATOM 2925 C CA . GLY A 1 390 ? -25.054 5.594 53.042 1.00 72.88 390 GLY A CA 1
ATOM 2926 C C . GLY A 1 390 ? -23.716 4.891 53.264 1.00 72.88 390 GLY A C 1
ATOM 2927 O O . GLY A 1 390 ? -23.552 4.130 54.219 1.00 72.88 390 GLY A O 1
ATOM 2928 N N . TRP A 1 391 ? -22.757 5.116 52.364 1.00 78.25 391 TRP A N 1
ATOM 2929 C CA . TRP A 1 391 ? -21.446 4.458 52.382 1.00 78.25 391 TRP A CA 1
ATOM 2930 C C . TRP A 1 391 ? -20.317 5.472 52.214 1.00 78.25 391 TRP A C 1
ATOM 2932 O O . TRP A 1 391 ? -20.416 6.398 51.413 1.00 78.25 391 TRP A O 1
ATOM 2942 N N . GLN A 1 392 ? -19.221 5.253 52.930 1.00 78.56 392 GLN A N 1
ATOM 2943 C CA . GLN A 1 392 ? -17.967 5.983 52.815 1.00 78.56 392 GLN A CA 1
ATOM 2944 C C . GL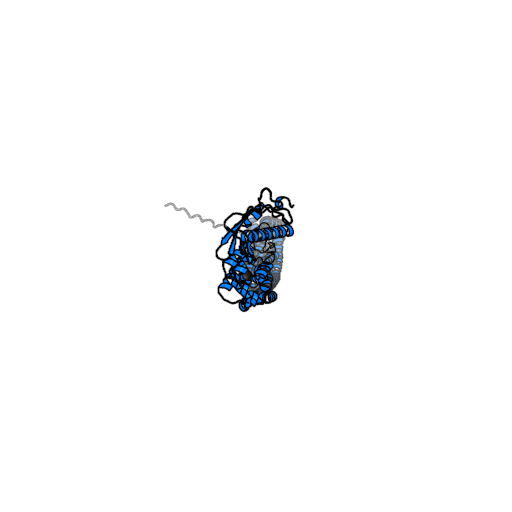N A 1 392 ? -16.805 5.025 52.543 1.00 78.56 392 GLN A C 1
ATOM 2946 O O . GLN A 1 392 ? -16.844 3.840 52.885 1.00 78.56 392 GLN A O 1
ATOM 2951 N N . ILE A 1 393 ? -15.763 5.554 51.911 1.00 77.31 393 ILE A N 1
ATOM 2952 C CA . ILE A 1 393 ? -14.550 4.814 51.571 1.00 77.31 393 ILE A CA 1
ATOM 2953 C C . ILE A 1 393 ? -13.451 5.219 52.550 1.00 77.31 393 ILE A C 1
ATOM 2955 O O . ILE A 1 393 ? -13.119 6.400 52.636 1.00 77.31 393 ILE A O 1
ATOM 2959 N N . ILE A 1 394 ? -12.866 4.243 53.245 1.00 74.44 394 ILE A N 1
ATOM 2960 C CA . ILE A 1 394 ? -11.716 4.442 54.138 1.00 74.44 394 ILE A CA 1
ATOM 2961 C C . ILE A 1 394 ? -10.677 3.367 53.816 1.00 74.44 394 ILE A C 1
ATOM 2963 O O . ILE A 1 394 ? -10.913 2.174 54.009 1.00 74.44 394 ILE A O 1
ATOM 2967 N N . GLY A 1 395 ? -9.521 3.783 53.291 1.00 75.31 395 GLY A N 1
ATOM 2968 C CA . GLY A 1 395 ? -8.503 2.855 52.796 1.00 75.31 395 GLY A CA 1
ATOM 2969 C C . GLY A 1 395 ? -9.067 1.918 51.719 1.00 75.31 395 GLY A C 1
ATOM 2970 O O . GLY A 1 395 ? -9.587 2.371 50.699 1.00 75.31 395 GLY A O 1
ATOM 2971 N N . GLN A 1 396 ? -8.982 0.608 51.959 1.00 77.75 396 GLN A N 1
ATOM 2972 C CA . GLN A 1 396 ? -9.522 -0.444 51.081 1.00 77.75 396 GLN A CA 1
ATOM 2973 C C . GLN A 1 396 ? -10.956 -0.884 51.434 1.00 77.75 396 GLN A C 1
ATOM 2975 O O . GLN A 1 396 ? -11.500 -1.806 50.816 1.00 77.75 396 GLN A O 1
ATOM 2980 N N . TRP A 1 397 ? -11.581 -0.232 52.416 1.00 82.31 397 TRP A N 1
ATOM 2981 C CA . TRP A 1 397 ? -12.859 -0.634 52.995 1.00 82.31 397 TRP A CA 1
ATOM 2982 C C . TRP A 1 397 ? -13.997 0.281 52.546 1.00 82.31 397 TRP A C 1
ATOM 2984 O O . TRP A 1 397 ? -13.852 1.503 52.484 1.00 82.31 397 TRP A O 1
ATOM 2994 N N . LEU A 1 398 ? -15.151 -0.328 52.271 1.00 83.06 398 LEU A N 1
ATOM 2995 C CA . LEU A 1 398 ? -16.419 0.372 52.109 1.00 83.06 398 LEU A CA 1
ATOM 2996 C C . LEU A 1 398 ? -17.241 0.172 53.384 1.00 83.06 398 LEU A C 1
ATOM 2998 O O . LEU A 1 398 ? -17.732 -0.928 53.657 1.00 83.06 398 LEU A O 1
ATOM 3002 N N . LEU A 1 399 ? -17.368 1.247 54.149 1.00 80.50 399 LEU A N 1
ATOM 3003 C CA . LEU A 1 399 ? -18.018 1.292 55.454 1.00 80.50 399 LEU A CA 1
ATOM 3004 C C . LEU A 1 399 ? -19.320 2.085 55.345 1.00 80.50 399 LEU A C 1
ATOM 3006 O O . LEU A 1 399 ? -19.391 2.989 54.512 1.00 80.50 399 LEU A O 1
ATOM 3010 N N . PRO A 1 400 ? -20.361 1.782 56.137 1.00 81.00 400 PRO A N 1
ATOM 3011 C CA . PRO A 1 400 ? -21.506 2.679 56.207 1.00 81.00 400 PRO A CA 1
ATOM 3012 C C . PRO A 1 400 ? -21.025 4.073 56.644 1.00 81.00 400 PRO A C 1
ATOM 3014 O O . PRO A 1 400 ? -20.062 4.170 57.399 1.00 81.00 400 PRO A O 1
ATOM 3017 N N . ASN A 1 401 ? -21.620 5.152 56.133 1.00 78.56 401 ASN A N 1
ATOM 3018 C CA . ASN A 1 401 ? -21.391 6.509 56.662 1.00 78.56 401 ASN A CA 1
ATOM 3019 C C . ASN A 1 401 ? -22.393 6.845 57.785 1.00 78.56 401 ASN A C 1
ATOM 3021 O O . ASN A 1 401 ? -22.086 7.616 58.687 1.00 78.56 401 ASN A O 1
ATOM 3025 N N . SER A 1 402 ? -23.551 6.195 57.740 1.00 82.69 402 SER A N 1
ATOM 3026 C CA . SER A 1 402 ? -24.623 6.189 58.719 1.00 82.69 402 SER A CA 1
ATOM 3027 C C . SER A 1 402 ? -25.402 4.879 58.588 1.00 82.69 402 SER A C 1
ATOM 3029 O O . SER A 1 402 ? -25.376 4.201 57.549 1.00 82.69 402 SER A O 1
ATOM 3031 N N . PHE A 1 403 ? -26.076 4.480 59.658 1.00 86.25 403 PHE A N 1
ATOM 3032 C CA . PHE A 1 403 ? -26.853 3.254 59.704 1.00 86.25 403 PHE A CA 1
ATOM 3033 C C . PHE A 1 403 ? -28.064 3.392 60.623 1.00 86.25 403 PHE A C 1
ATOM 3035 O O . PHE A 1 403 ? -28.105 4.226 61.521 1.00 86.25 403 PHE A O 1
ATOM 3042 N N . ALA A 1 404 ? -29.053 2.541 60.404 1.00 86.12 404 ALA A N 1
ATOM 3043 C CA . ALA A 1 404 ? -30.244 2.444 61.219 1.00 86.12 404 ALA A CA 1
ATOM 3044 C C . ALA A 1 404 ? -30.448 1.004 61.684 1.00 86.12 404 ALA A C 1
ATOM 3046 O O . ALA A 1 404 ? -30.196 0.046 60.953 1.00 86.12 404 ALA A O 1
ATOM 3047 N N . ASP A 1 405 ? -30.931 0.870 62.905 1.00 84.19 405 ASP A N 1
ATOM 3048 C CA . ASP A 1 405 ? -31.605 -0.320 63.409 1.00 84.19 405 ASP A CA 1
ATOM 3049 C C . ASP A 1 405 ? -33.108 0.011 63.438 1.00 84.19 405 ASP A C 1
ATOM 3051 O O . ASP A 1 405 ? -33.481 1.183 63.474 1.00 84.19 405 ASP A O 1
ATOM 3055 N N . GLY A 1 406 ? -34.007 -0.971 63.475 1.00 77.25 406 GLY A N 1
ATOM 3056 C CA . GLY A 1 406 ? -35.458 -0.730 63.540 1.00 77.25 406 GLY A CA 1
ATOM 3057 C C . GLY A 1 406 ? -35.921 0.154 64.716 1.00 77.25 406 GLY A C 1
ATOM 3058 O O . GLY A 1 406 ? -37.087 0.531 64.772 1.00 77.25 406 GLY A O 1
ATOM 3059 N N . ASN A 1 407 ? -35.019 0.498 65.644 1.00 77.25 407 ASN A N 1
ATOM 3060 C CA . ASN A 1 407 ? -35.266 1.292 66.846 1.00 77.25 407 ASN A CA 1
ATOM 3061 C C . ASN A 1 407 ? -34.546 2.657 66.892 1.00 77.25 407 ASN A C 1
ATOM 3063 O O . ASN A 1 407 ? -34.868 3.465 67.770 1.00 77.25 407 ASN A O 1
ATOM 3067 N N . TYR A 1 408 ? -33.549 2.904 66.033 1.00 82.88 408 TYR A N 1
ATOM 3068 C CA . TYR A 1 408 ? -32.791 4.162 65.995 1.00 82.88 408 TYR A CA 1
ATOM 3069 C C . TYR A 1 408 ? -32.066 4.358 64.660 1.00 82.88 408 TYR A C 1
ATOM 3071 O O . TYR A 1 408 ? -31.731 3.395 63.980 1.00 82.88 408 TYR A O 1
ATOM 3079 N N . GLU A 1 409 ? -31.748 5.604 64.333 1.00 84.69 409 GLU A N 1
ATOM 3080 C CA . GLU A 1 409 ? -30.890 5.969 63.198 1.00 84.69 409 GLU A CA 1
ATOM 3081 C C . GLU A 1 409 ? -29.618 6.667 63.704 1.00 84.69 409 GLU A C 1
ATOM 3083 O O . GLU A 1 409 ? -29.624 7.224 64.805 1.00 84.69 409 GLU A O 1
ATOM 3088 N N . THR A 1 410 ? -28.520 6.625 62.947 1.00 83.06 410 THR A N 1
ATOM 3089 C CA . THR A 1 410 ? -27.330 7.450 63.192 1.00 83.06 410 THR A CA 1
ATOM 3090 C C . THR A 1 410 ? -27.264 8.612 62.209 1.00 83.06 410 THR A C 1
ATOM 3092 O O . THR A 1 410 ? -27.585 8.444 61.035 1.00 83.06 410 THR A O 1
ATOM 3095 N N . ASP A 1 411 ? -26.767 9.769 62.637 1.00 77.94 411 ASP A N 1
ATOM 3096 C CA . ASP A 1 411 ? -26.434 10.834 61.688 1.00 77.94 411 ASP A CA 1
ATOM 3097 C C . ASP A 1 411 ? -25.163 10.505 60.874 1.00 77.94 411 ASP A C 1
ATOM 3099 O O . ASP A 1 411 ? -24.422 9.565 61.175 1.00 77.94 411 ASP A O 1
ATOM 3103 N N . GLU A 1 412 ? -24.895 11.286 59.825 1.00 68.44 412 GLU A N 1
ATOM 3104 C CA . GLU A 1 412 ? -23.681 11.143 59.004 1.00 68.44 412 GLU A CA 1
ATOM 3105 C C . GLU A 1 412 ? -22.393 11.521 59.764 1.00 68.44 412 GLU A C 1
ATOM 3107 O O . GLU A 1 412 ? -21.285 11.274 59.287 1.00 68.44 412 GLU A O 1
ATOM 3112 N N . ALA A 1 413 ? -22.505 12.150 60.941 1.00 58.34 413 ALA A N 1
ATOM 3113 C CA . ALA A 1 413 ? -21.363 12.551 61.752 1.00 58.34 413 ALA A CA 1
ATOM 3114 C C . ALA A 1 413 ? -20.832 11.429 62.653 1.00 58.34 413 ALA A C 1
ATOM 3116 O O . ALA A 1 413 ? -19.665 11.486 63.045 1.00 58.34 413 ALA A O 1
ATOM 3117 N N . CYS A 1 414 ? -21.639 10.404 62.937 1.00 65.44 414 CYS A N 1
ATOM 3118 C CA . CYS A 1 414 ? -21.321 9.327 63.876 1.00 65.44 414 CYS A CA 1
ATOM 3119 C C . CYS A 1 414 ? -20.081 8.492 63.522 1.00 65.44 414 CYS A C 1
ATOM 3121 O O . CYS A 1 414 ? -19.554 7.811 64.394 1.00 65.44 414 CYS A O 1
ATOM 3123 N N . LEU A 1 415 ? -19.598 8.530 62.276 1.00 66.06 415 LEU A N 1
ATOM 3124 C CA . LEU A 1 415 ? -18.447 7.735 61.818 1.00 66.06 415 LEU A CA 1
ATOM 3125 C C . LEU A 1 415 ? -17.248 8.586 61.379 1.00 66.06 415 LEU A C 1
ATOM 3127 O O . LEU A 1 415 ? -16.337 8.083 60.722 1.00 66.06 415 LEU A O 1
ATOM 3131 N N . LYS A 1 416 ? -17.225 9.873 61.749 1.00 64.50 416 LYS A N 1
ATOM 3132 C CA . LYS A 1 416 ? -16.145 10.809 61.387 1.00 64.50 416 LYS A CA 1
ATOM 3133 C C . LYS A 1 416 ? -14.788 10.431 61.987 1.00 64.50 416 LYS A C 1
ATOM 3135 O O . LYS A 1 416 ? -13.762 10.637 61.344 1.00 64.50 416 LYS A O 1
ATOM 3140 N N . HIS A 1 417 ? -14.785 9.855 63.186 1.00 64.81 417 HIS A N 1
ATOM 3141 C CA . HIS A 1 417 ? -13.563 9.490 63.913 1.00 64.81 417 HIS A CA 1
ATOM 3142 C C . HIS A 1 417 ? -13.025 8.105 63.540 1.00 64.81 417 HIS A C 1
ATOM 3144 O O . HIS A 1 417 ? -11.904 7.761 63.897 1.00 64.81 417 HIS A O 1
ATOM 3150 N N . LEU A 1 418 ? -13.766 7.349 62.726 1.00 70.88 418 LEU A N 1
ATOM 3151 C CA . LEU A 1 418 ? -13.394 6.009 62.280 1.00 70.88 418 LEU A CA 1
ATOM 3152 C C . LEU A 1 418 ? -12.024 5.965 61.594 1.00 70.88 418 LEU A C 1
ATOM 3154 O O . LEU A 1 418 ? -11.245 5.043 61.805 1.00 70.88 418 LEU A O 1
ATOM 3158 N N . HIS A 1 419 ? -11.725 6.976 60.772 1.00 67.38 419 HIS A N 1
ATOM 3159 C CA . HIS A 1 419 ? -10.439 7.074 60.083 1.00 67.38 419 HIS A CA 1
ATOM 3160 C C . HIS A 1 419 ? -9.277 7.395 61.030 1.00 67.38 419 HIS A C 1
ATOM 3162 O O . HIS A 1 419 ? -8.143 7.037 60.737 1.00 67.38 419 HIS A O 1
ATOM 3168 N N . GLN A 1 420 ? -9.562 8.080 62.138 1.00 69.12 420 GLN A N 1
ATOM 3169 C CA . GLN A 1 420 ? -8.569 8.378 63.161 1.00 69.12 420 GLN A CA 1
ATOM 3170 C C . GLN A 1 420 ? -8.329 7.100 63.979 1.00 69.12 420 GLN A C 1
ATOM 3172 O O . GLN A 1 420 ? -7.206 6.629 64.065 1.00 69.12 420 GLN A O 1
ATOM 3177 N N . GLU A 1 421 ? -9.385 6.458 64.476 1.00 69.56 421 GLU A N 1
ATOM 3178 C CA . GLU A 1 421 ? -9.297 5.290 65.363 1.00 69.56 421 GLU A CA 1
ATOM 3179 C C . GLU A 1 421 ? -8.770 3.999 64.713 1.00 69.56 421 GLU A C 1
ATOM 3181 O O . GLU A 1 421 ? -8.292 3.118 65.429 1.00 69.56 421 GLU A O 1
ATOM 3186 N N . LEU A 1 422 ? -8.847 3.867 63.383 1.00 68.50 422 LEU A N 1
ATOM 3187 C CA . LEU A 1 422 ? -8.363 2.695 62.647 1.00 68.50 422 LEU A CA 1
ATOM 3188 C C . LEU A 1 422 ? -7.051 2.985 61.908 1.00 68.50 422 LEU A C 1
ATOM 3190 O O . LEU A 1 422 ? -6.957 3.912 61.105 1.00 68.50 422 LEU A O 1
ATOM 3194 N N . HIS A 1 423 ? -6.054 2.119 62.101 1.00 65.25 423 HIS A N 1
ATOM 3195 C CA . HIS A 1 423 ? -4.781 2.197 61.383 1.00 65.25 423 HIS A CA 1
ATOM 3196 C C . HIS A 1 423 ? -4.971 2.023 59.851 1.00 65.25 423 HIS A C 1
ATOM 3198 O O . HIS A 1 423 ? -5.825 1.239 59.425 1.00 65.25 423 HIS A O 1
ATOM 3204 N N . PRO A 1 424 ? -4.156 2.660 58.980 1.00 62.91 424 PRO A N 1
ATOM 3205 C CA . PRO A 1 424 ? -4.300 2.557 57.519 1.00 62.91 424 PRO A CA 1
ATOM 3206 C C . PRO A 1 424 ? -4.245 1.133 56.931 1.00 62.91 424 PRO A C 1
ATOM 3208 O O . PRO A 1 424 ? -4.682 0.925 55.801 1.00 62.91 424 PRO A O 1
ATOM 3211 N N . GLN A 1 425 ? -3.711 0.157 57.677 1.00 69.12 425 GLN A N 1
ATOM 3212 C CA . GLN A 1 425 ? -3.507 -1.235 57.243 1.00 69.12 425 GLN A CA 1
ATOM 3213 C C . GLN A 1 425 ? -4.252 -2.280 58.101 1.00 69.12 425 GLN A C 1
ATOM 3215 O O . GLN A 1 425 ? -3.783 -3.401 58.257 1.00 69.12 425 GLN A O 1
ATOM 3220 N N . VAL A 1 426 ? -5.412 -1.943 58.669 1.00 75.62 426 VAL A N 1
ATOM 3221 C CA . VAL A 1 426 ? -6.219 -2.899 59.458 1.00 75.62 426 VAL A CA 1
ATOM 3222 C C . VAL A 1 426 ? -6.807 -4.035 58.612 1.00 75.62 426 VAL A C 1
ATOM 3224 O O . VAL A 1 426 ? -7.199 -3.822 57.463 1.00 75.62 426 VAL A O 1
ATOM 3227 N N . SER A 1 427 ? -6.906 -5.238 59.192 1.00 80.38 427 SER A N 1
ATOM 3228 C CA . SER A 1 427 ? -7.522 -6.416 58.559 1.00 80.38 427 SER A CA 1
ATOM 3229 C C . SER A 1 427 ? -9.050 -6.292 58.442 1.00 80.38 427 SER A C 1
ATOM 3231 O O . SER A 1 427 ? -9.688 -5.607 59.241 1.00 80.38 427 SER A O 1
ATOM 3233 N N . LYS A 1 428 ? -9.667 -7.020 57.496 1.00 81.44 428 LYS A N 1
ATOM 3234 C CA . LYS A 1 428 ? -11.134 -7.035 57.321 1.00 81.44 428 LYS A CA 1
ATOM 3235 C C . LYS A 1 428 ? -11.866 -7.413 58.610 1.00 81.44 428 LYS A C 1
ATOM 3237 O O . LYS A 1 428 ? -12.826 -6.749 58.983 1.00 81.44 428 LYS A O 1
ATOM 3242 N N . ALA A 1 429 ? -11.397 -8.468 59.276 1.00 82.44 429 ALA A N 1
ATOM 3243 C CA . ALA A 1 429 ? -12.010 -8.981 60.496 1.00 82.44 429 ALA A CA 1
ATOM 3244 C C . ALA A 1 429 ? -11.943 -7.951 61.631 1.00 82.44 429 ALA A C 1
ATOM 3246 O O . ALA A 1 429 ? -12.913 -7.793 62.363 1.00 82.44 429 ALA A O 1
ATOM 3247 N N . THR A 1 430 ? -10.839 -7.203 61.734 1.00 80.56 430 THR A N 1
ATOM 3248 C CA . THR A 1 430 ? -10.689 -6.114 62.712 1.00 80.56 430 THR A CA 1
ATOM 3249 C C . THR A 1 430 ? -11.704 -5.004 62.456 1.00 80.56 430 THR A C 1
ATOM 3251 O O . THR A 1 430 ? -12.351 -4.537 63.387 1.00 80.56 430 THR A O 1
ATOM 3254 N N . VAL A 1 431 ? -11.891 -4.610 61.194 1.00 80.50 431 VAL A N 1
ATOM 3255 C CA . VAL A 1 431 ? -12.860 -3.570 60.819 1.00 80.50 431 VAL A CA 1
ATOM 3256 C C . VAL A 1 431 ? -14.305 -4.036 61.036 1.00 80.50 431 VAL A C 1
ATOM 3258 O O . VAL A 1 431 ? -15.137 -3.269 61.516 1.00 80.50 431 VAL A O 1
ATOM 3261 N N . GLU A 1 432 ? -14.614 -5.297 60.724 1.00 84.00 432 GLU A N 1
ATOM 3262 C CA . GLU A 1 432 ? -15.924 -5.897 61.008 1.00 84.00 432 GLU A CA 1
ATOM 3263 C C . GLU A 1 432 ? -16.192 -5.986 62.514 1.00 84.00 432 GLU A C 1
ATOM 3265 O O . GLU A 1 432 ? -17.289 -5.647 62.956 1.00 84.00 432 GLU A O 1
ATOM 3270 N N . ALA A 1 433 ? -15.189 -6.374 63.307 1.00 80.38 433 ALA A N 1
ATOM 3271 C CA . ALA A 1 433 ? -15.283 -6.417 64.762 1.00 80.38 433 ALA A CA 1
ATOM 3272 C C . ALA A 1 433 ? -15.477 -5.017 65.358 1.00 80.38 433 ALA A C 1
ATOM 3274 O O . ALA A 1 433 ? -16.358 -4.839 66.194 1.00 80.38 433 ALA A O 1
ATOM 3275 N N . TYR A 1 434 ? -14.729 -4.017 64.879 1.00 81.31 434 TYR A N 1
ATOM 3276 C CA . TYR A 1 434 ? -14.910 -2.616 65.262 1.00 81.31 434 TYR A CA 1
ATOM 3277 C C . TYR A 1 434 ? -16.349 -2.171 65.008 1.00 81.31 434 TYR A C 1
ATOM 3279 O O . TYR A 1 434 ? -17.013 -1.626 65.890 1.00 81.31 434 TYR A O 1
ATOM 3287 N N . PHE A 1 435 ? -16.859 -2.432 63.801 1.00 82.75 435 PHE A N 1
ATOM 3288 C CA . PHE A 1 435 ? -18.192 -1.982 63.425 1.00 82.75 435 PHE A CA 1
ATOM 3289 C C . PHE A 1 435 ? -19.293 -2.721 64.205 1.00 82.75 435 PHE A C 1
ATOM 3291 O O . PHE A 1 435 ? -20.282 -2.112 64.615 1.00 82.75 435 PHE A O 1
ATOM 3298 N N . ALA A 1 436 ? -19.114 -4.015 64.475 1.00 82.06 436 ALA A N 1
ATOM 3299 C CA . ALA A 1 436 ? -20.017 -4.787 65.324 1.00 82.06 436 ALA A CA 1
ATOM 3300 C C . ALA A 1 436 ? -20.028 -4.291 66.781 1.00 82.06 436 ALA A C 1
ATOM 3302 O O . ALA A 1 436 ? -21.104 -4.179 67.384 1.00 82.06 436 ALA A O 1
ATOM 3303 N N . ASP A 1 437 ? -18.858 -3.953 67.331 1.00 80.69 437 ASP A N 1
ATOM 3304 C CA . ASP A 1 437 ? -18.722 -3.374 68.668 1.00 80.69 437 ASP A CA 1
ATOM 3305 C C . ASP A 1 437 ? -19.425 -2.005 68.724 1.00 80.69 437 ASP A C 1
ATOM 3307 O O . ASP A 1 437 ? -20.247 -1.775 69.613 1.00 80.69 437 ASP A O 1
ATOM 3311 N N . LEU A 1 438 ? -19.226 -1.145 67.722 1.00 81.94 438 LEU A N 1
ATOM 3312 C CA . LEU A 1 438 ? -19.908 0.146 67.619 1.00 81.94 438 LEU A CA 1
ATOM 3313 C C . LEU A 1 438 ? -21.441 0.009 67.593 1.00 81.94 438 LEU A C 1
ATOM 3315 O O . LEU A 1 438 ? -22.143 0.656 68.372 1.00 81.94 438 LEU A O 1
ATOM 3319 N N . VAL A 1 439 ? -21.986 -0.859 66.735 1.00 84.31 439 VAL A N 1
ATOM 3320 C CA . VAL A 1 439 ? -23.438 -1.110 66.677 1.00 84.31 439 VAL A CA 1
ATOM 3321 C C . VAL A 1 439 ? -23.958 -1.604 68.030 1.00 84.31 439 VAL A C 1
ATOM 3323 O O . VAL A 1 439 ? -25.020 -1.177 68.492 1.00 84.31 439 VAL A O 1
ATOM 3326 N N . THR A 1 440 ? -23.209 -2.483 68.697 1.00 82.38 440 THR A N 1
ATOM 3327 C CA . THR A 1 440 ? -23.567 -2.990 70.027 1.00 82.38 440 THR A CA 1
ATOM 3328 C C . THR A 1 440 ? -23.565 -1.875 71.072 1.00 82.38 440 THR A C 1
ATOM 3330 O O . THR A 1 440 ? -24.482 -1.813 71.896 1.00 82.38 440 THR A O 1
ATOM 3333 N N . ALA A 1 441 ? -22.587 -0.967 71.019 1.00 79.38 441 ALA A N 1
ATOM 3334 C CA . ALA A 1 441 ? -22.527 0.208 71.880 1.00 79.38 441 ALA A CA 1
ATOM 3335 C C . ALA A 1 441 ? -23.761 1.102 71.681 1.00 79.38 441 ALA A C 1
ATOM 3337 O O . ALA A 1 441 ? -24.447 1.422 72.653 1.00 79.38 441 ALA A O 1
ATOM 3338 N N . CYS A 1 442 ? -24.115 1.422 70.431 1.00 82.62 442 CYS A N 1
ATOM 3339 C CA . CYS A 1 442 ? -25.292 2.232 70.105 1.00 82.62 442 CYS A CA 1
ATOM 3340 C C . CYS A 1 442 ? -26.600 1.594 70.601 1.00 82.62 442 CYS A C 1
ATOM 3342 O O . CYS A 1 442 ? -27.426 2.275 71.211 1.00 82.62 442 CYS A O 1
ATOM 3344 N N . ARG A 1 443 ? -26.776 0.278 70.410 1.00 84.19 443 ARG A N 1
ATOM 3345 C CA . ARG A 1 443 ? -27.940 -0.466 70.926 1.00 84.19 443 ARG A CA 1
ATOM 3346 C C . ARG A 1 443 ? -28.058 -0.366 72.443 1.00 84.19 443 ARG A C 1
ATOM 3348 O O . ARG A 1 443 ? -29.133 -0.067 72.957 1.00 84.19 443 ARG A O 1
ATOM 3355 N N . ARG A 1 444 ? -26.956 -0.591 73.165 1.00 79.50 444 ARG A N 1
ATOM 3356 C CA . ARG A 1 444 ? -26.933 -0.508 74.635 1.00 79.50 444 ARG A CA 1
ATOM 3357 C C . ARG A 1 444 ? -27.232 0.910 75.118 1.00 79.50 444 ARG A C 1
ATOM 3359 O O . ARG A 1 444 ? -28.079 1.073 75.995 1.00 79.50 444 ARG A O 1
ATOM 3366 N N . ALA A 1 445 ? -26.612 1.918 74.504 1.00 77.88 445 ALA A N 1
ATOM 3367 C CA . ALA A 1 445 ? -26.873 3.323 74.806 1.00 77.88 445 ALA A CA 1
ATOM 3368 C C . ALA A 1 445 ? -28.353 3.678 74.582 1.00 77.88 445 ALA A C 1
ATOM 3370 O O . ALA A 1 445 ? -28.967 4.356 75.407 1.00 77.88 445 ALA A O 1
ATOM 3371 N N . ARG A 1 446 ? -28.972 3.152 73.517 1.00 80.31 446 ARG A N 1
ATOM 3372 C CA . ARG A 1 446 ? -30.395 3.362 73.228 1.00 80.31 446 ARG A CA 1
ATOM 3373 C C . ARG A 1 446 ? -31.326 2.711 74.248 1.00 80.31 446 ARG A C 1
ATOM 3375 O O . ARG A 1 446 ? -32.317 3.339 74.640 1.00 80.31 446 ARG A O 1
ATOM 3382 N N . THR A 1 447 ? -31.034 1.481 74.665 1.00 79.56 447 THR A N 1
ATOM 3383 C CA . THR A 1 447 ? -31.786 0.800 75.729 1.00 79.56 447 THR A CA 1
ATOM 3384 C C . THR A 1 447 ? -31.705 1.602 77.023 1.00 79.56 447 THR A C 1
ATOM 3386 O O . THR A 1 447 ? -32.741 1.924 77.600 1.00 79.56 447 THR A O 1
ATOM 3389 N N . ALA A 1 448 ? -30.501 2.018 77.427 1.00 73.81 448 ALA A N 1
ATOM 3390 C CA . ALA A 1 448 ? -30.291 2.836 78.621 1.00 73.81 448 ALA A CA 1
ATOM 3391 C C . ALA A 1 448 ? -31.063 4.165 78.560 1.00 73.81 448 ALA A C 1
ATOM 3393 O O . ALA A 1 448 ? -31.798 4.492 79.490 1.00 73.81 448 ALA A O 1
ATOM 3394 N N . TRP A 1 449 ? -30.986 4.885 77.436 1.00 75.06 449 TRP A N 1
ATOM 3395 C CA . TRP A 1 449 ? -31.752 6.118 77.214 1.00 75.06 449 TRP A CA 1
ATOM 3396 C C . TRP A 1 449 ? -33.271 5.889 77.291 1.00 75.06 449 TRP A C 1
ATOM 3398 O O . TRP A 1 449 ? -34.008 6.732 77.798 1.00 75.06 449 TRP A O 1
ATOM 3408 N N . GLY A 1 450 ? -33.758 4.727 76.840 1.00 73.56 450 GLY A N 1
ATOM 3409 C CA . GLY A 1 450 ? -35.169 4.341 76.935 1.00 73.56 450 GLY A CA 1
ATOM 3410 C C . GLY A 1 450 ? -35.691 4.185 78.369 1.00 73.56 450 GLY A C 1
ATOM 3411 O O . GLY A 1 450 ? -36.888 4.363 78.585 1.00 73.56 450 GLY A O 1
ATOM 3412 N N . HIS A 1 451 ? -34.812 3.902 79.335 1.00 71.06 451 HIS A N 1
ATOM 3413 C CA . HIS A 1 451 ? -35.152 3.736 80.752 1.00 71.06 451 HIS A CA 1
ATOM 3414 C C . HIS A 1 451 ? -35.054 5.034 81.574 1.00 71.06 451 HIS A C 1
ATOM 3416 O O . HIS A 1 451 ? -35.366 5.023 82.764 1.00 71.06 451 HIS A O 1
ATOM 3422 N N . GLN A 1 452 ? -34.642 6.157 80.974 1.00 65.81 452 GLN A N 1
ATOM 3423 C CA . GLN A 1 452 ? -34.497 7.431 81.681 1.00 65.81 452 GLN A CA 1
ATOM 3424 C C . GLN A 1 452 ? -35.765 8.294 81.635 1.00 65.81 452 GLN A C 1
ATOM 3426 O O . GLN A 1 452 ? -36.431 8.414 80.606 1.00 65.81 452 GLN A O 1
ATOM 3431 N N . ALA A 1 453 ? -36.060 8.954 82.761 1.00 50.72 453 ALA A N 1
ATOM 3432 C CA . ALA A 1 453 ? -37.209 9.848 82.912 1.00 50.72 453 ALA A CA 1
ATOM 3433 C C . ALA A 1 453 ? -37.056 11.183 82.146 1.00 50.72 453 ALA A C 1
ATOM 3435 O O . ALA A 1 453 ? -38.061 11.768 81.755 1.00 50.72 453 ALA A O 1
ATOM 3436 N N . ASN A 1 454 ? -35.820 11.634 81.882 1.00 56.03 454 ASN A N 1
ATOM 3437 C CA . ASN A 1 454 ? -35.509 12.846 81.112 1.00 56.03 454 ASN A CA 1
ATOM 3438 C C . ASN A 1 454 ? -34.615 12.512 79.910 1.00 56.03 454 ASN A C 1
ATOM 3440 O O . ASN A 1 454 ? -33.433 12.213 80.051 1.00 56.03 454 ASN A O 1
ATOM 3444 N N . LYS A 1 455 ? -35.192 12.585 78.709 1.00 59.84 455 LYS A N 1
ATOM 3445 C CA . LYS A 1 455 ? -34.637 12.075 77.442 1.00 59.84 455 LYS A CA 1
ATOM 3446 C C . LYS A 1 455 ? -33.619 12.998 76.742 1.00 59.84 455 LYS A C 1
ATOM 3448 O O . LYS A 1 455 ? -33.502 12.969 75.518 1.00 59.84 455 LYS A O 1
ATOM 3453 N N . THR A 1 456 ? -32.891 13.829 77.481 1.00 50.50 456 THR A N 1
ATOM 3454 C CA . THR A 1 456 ? -32.097 14.942 76.914 1.00 50.50 456 THR A CA 1
ATOM 3455 C C . THR A 1 456 ? -30.659 15.052 77.424 1.00 50.50 456 THR A C 1
ATOM 3457 O O . THR A 1 456 ? -29.975 16.007 77.064 1.00 50.50 456 THR A O 1
ATOM 3460 N N . VAL A 1 457 ? -30.165 14.096 78.215 1.00 46.19 457 VAL A N 1
ATOM 3461 C CA . VAL A 1 457 ? -28.809 14.170 78.788 1.00 46.19 457 VAL A CA 1
ATOM 3462 C C . VAL A 1 457 ? -27.834 13.295 77.981 1.00 46.19 457 VAL A C 1
ATOM 3464 O O . VAL A 1 457 ? -28.174 12.144 77.696 1.00 46.19 457 VAL A O 1
ATOM 3467 N N . PRO A 1 458 ? -26.642 13.796 77.589 1.00 48.09 458 PRO A N 1
ATOM 3468 C CA . PRO A 1 458 ? -25.570 12.946 77.077 1.00 48.09 458 PRO A CA 1
ATOM 3469 C C . PRO A 1 458 ? -25.214 11.896 78.134 1.00 48.09 458 PRO A C 1
ATOM 3471 O O . PRO A 1 458 ? -24.989 12.216 79.299 1.00 48.09 458 PRO A O 1
ATOM 3474 N N . LEU A 1 459 ? -25.226 10.629 77.735 1.00 46.72 459 LEU A N 1
ATOM 3475 C CA . LEU A 1 459 ? -24.862 9.523 78.605 1.00 46.72 459 LEU A CA 1
ATOM 3476 C C . LEU A 1 459 ? -23.366 9.252 78.425 1.00 46.72 459 LEU A C 1
ATOM 3478 O O . LEU A 1 459 ? -22.980 8.523 77.514 1.00 46.72 459 LEU A O 1
ATOM 3482 N N . ASP A 1 460 ? -22.543 9.794 79.325 1.00 43.28 460 ASP A N 1
ATOM 3483 C CA . ASP A 1 460 ? -21.215 9.238 79.603 1.00 43.28 460 ASP A CA 1
ATOM 3484 C C . ASP A 1 460 ? -21.440 7.905 80.321 1.00 43.28 460 ASP A C 1
ATOM 3486 O O . ASP A 1 460 ? -21.499 7.814 81.550 1.00 43.28 460 ASP A O 1
ATOM 3490 N N . HIS A 1 461 ? -21.718 6.858 79.548 1.00 43.94 461 HIS A N 1
ATOM 3491 C CA . HIS A 1 461 ? -21.926 5.545 80.128 1.00 43.94 461 HIS A CA 1
ATOM 3492 C C . HIS A 1 461 ? -20.566 5.024 80.620 1.00 43.94 461 HIS A C 1
ATOM 3494 O O . HIS A 1 461 ? -19.612 5.015 79.839 1.00 43.94 461 HIS A O 1
ATOM 3500 N N . PRO A 1 462 ? -20.438 4.551 81.875 1.00 38.38 462 PRO A N 1
ATOM 3501 C CA . PRO A 1 462 ? -19.211 3.913 82.326 1.00 38.38 462 PRO A CA 1
ATOM 3502 C C . PRO A 1 462 ? -18.931 2.709 81.426 1.00 38.38 462 PRO A C 1
ATOM 3504 O O . PRO A 1 462 ? -19.752 1.796 81.342 1.00 38.38 462 PRO A O 1
ATOM 3507 N N . ALA A 1 463 ? -17.801 2.783 80.722 1.00 43.00 463 ALA A N 1
ATOM 3508 C CA . ALA A 1 463 ? -17.095 1.717 80.024 1.00 43.00 463 ALA A CA 1
ATOM 3509 C C . ALA A 1 463 ? -17.957 0.498 79.666 1.00 43.00 463 ALA A C 1
ATOM 3511 O O . ALA A 1 463 ? -17.993 -0.496 80.393 1.00 43.00 463 ALA A O 1
ATOM 3512 N N . VAL A 1 464 ? -18.624 0.536 78.512 1.00 43.94 464 VAL A N 1
ATOM 3513 C CA . VAL A 1 464 ? -19.131 -0.701 77.919 1.00 43.94 464 VAL A CA 1
ATOM 3514 C C . VAL A 1 464 ? -17.907 -1.521 77.522 1.00 43.94 464 VAL A C 1
ATOM 3516 O O . VAL A 1 464 ? -17.342 -1.296 76.463 1.00 43.94 464 VAL A O 1
ATOM 3519 N N . THR A 1 465 ? -17.462 -2.456 78.363 1.00 45.78 465 THR A N 1
ATOM 3520 C CA . THR A 1 465 ? -16.402 -3.392 77.975 1.00 45.78 465 THR A CA 1
ATOM 3521 C C . THR A 1 465 ? -16.965 -4.298 76.885 1.00 45.78 465 THR A C 1
ATOM 3523 O O . THR A 1 465 ? -17.675 -5.269 77.147 1.00 45.78 465 THR A O 1
ATOM 3526 N N . LEU A 1 466 ? -16.740 -3.902 75.638 1.00 55.31 466 LEU A N 1
ATOM 3527 C CA . LEU A 1 466 ? -16.948 -4.737 74.465 1.00 55.31 466 LEU A CA 1
ATOM 3528 C C . LEU A 1 466 ? -15.713 -5.612 74.262 1.00 55.31 466 LEU A C 1
ATOM 3530 O O . LEU A 1 466 ? -14.769 -5.543 75.048 1.00 55.31 466 LEU A O 1
ATOM 3534 N N . THR A 1 467 ? -15.734 -6.450 73.232 1.00 52.19 467 THR A N 1
ATOM 3535 C CA . THR A 1 467 ? -14.808 -7.565 72.983 1.00 52.19 467 THR A CA 1
ATOM 3536 C C . THR A 1 467 ? -13.312 -7.189 73.063 1.00 52.19 467 THR A C 1
ATOM 3538 O O . THR A 1 467 ? -12.482 -8.063 73.295 1.00 52.19 467 THR A O 1
ATOM 3541 N N . HIS A 1 468 ? -12.977 -5.892 72.971 1.00 56.16 468 HIS A N 1
ATOM 3542 C CA . HIS A 1 468 ? -11.618 -5.335 73.057 1.00 56.16 468 HIS A CA 1
ATOM 3543 C C . HIS A 1 468 ? -11.442 -4.184 74.079 1.00 56.16 468 HIS A C 1
ATOM 3545 O O . HIS A 1 468 ? -10.441 -3.475 74.047 1.00 56.16 468 HIS A O 1
ATOM 3551 N N . GLY A 1 469 ? -12.404 -3.957 74.983 1.00 57.97 469 GLY A N 1
ATOM 3552 C CA . GLY A 1 469 ? -12.300 -2.950 76.053 1.00 57.97 469 GLY A CA 1
ATOM 3553 C C . GLY A 1 469 ? -12.523 -1.485 75.641 1.00 57.97 469 GLY A C 1
ATOM 3554 O O . GLY A 1 469 ? -12.228 -0.591 76.431 1.00 57.97 469 GLY A O 1
ATOM 3555 N N . ALA A 1 470 ? -13.046 -1.227 74.437 1.00 62.09 470 ALA A N 1
ATOM 3556 C CA . ALA A 1 470 ? -13.287 0.126 73.921 1.00 62.09 470 ALA A CA 1
ATOM 3557 C C . ALA A 1 470 ? -14.378 0.873 74.703 1.00 62.09 470 ALA A C 1
ATOM 3559 O O . ALA A 1 470 ? -15.448 0.321 74.953 1.00 62.09 470 ALA A O 1
ATOM 3560 N N . GLN A 1 471 ? -14.122 2.135 75.057 1.00 68.75 471 GLN A N 1
ATOM 3561 C CA . GLN A 1 471 ? -15.107 3.019 75.684 1.00 68.75 471 GLN A CA 1
ATOM 3562 C C . GLN A 1 471 ? -15.695 3.954 74.626 1.00 68.75 471 GLN A C 1
ATOM 3564 O O . GLN A 1 471 ? -14.951 4.562 73.867 1.00 68.75 471 GLN A O 1
ATOM 3569 N N . TRP A 1 472 ? -17.024 4.053 74.584 1.00 72.75 472 TRP A N 1
ATOM 3570 C CA . TRP A 1 472 ? -17.754 4.863 73.610 1.00 72.75 472 TRP A CA 1
ATOM 3571 C C . TRP A 1 472 ? -18.629 5.880 74.330 1.00 72.75 472 TRP A C 1
ATOM 3573 O O . TRP A 1 472 ? -19.510 5.495 75.102 1.00 72.75 472 TRP A O 1
ATOM 3583 N N . ASN A 1 473 ? -18.442 7.154 74.015 1.00 74.25 473 ASN A N 1
ATOM 3584 C CA . ASN A 1 473 ? -19.329 8.232 74.425 1.00 74.25 473 ASN A CA 1
ATOM 3585 C C . ASN A 1 473 ? -20.387 8.412 73.335 1.00 74.25 473 ASN A C 1
ATOM 3587 O O . ASN A 1 473 ? -20.074 8.798 72.208 1.00 74.25 473 ASN A O 1
ATOM 3591 N N . ILE A 1 474 ? -21.644 8.086 73.648 1.00 78.69 474 ILE A N 1
ATOM 3592 C CA . ILE A 1 474 ? -22.738 8.065 72.669 1.00 78.69 474 ILE A CA 1
ATOM 3593 C C . ILE A 1 474 ? -23.838 9.010 73.116 1.00 78.69 474 ILE A C 1
ATOM 3595 O O . ILE A 1 474 ? -24.459 8.830 74.163 1.00 78.69 474 ILE A O 1
ATOM 3599 N N . SER A 1 475 ? -24.131 9.995 72.273 1.00 78.31 475 SER A N 1
ATOM 3600 C CA . SER A 1 475 ? -25.208 10.941 72.530 1.00 78.31 475 SER A CA 1
ATOM 3601 C C . SER A 1 475 ? -26.439 10.624 71.680 1.00 78.31 475 SER A C 1
ATOM 3603 O O . SER A 1 475 ? -26.361 10.492 70.455 1.00 78.31 475 SER A O 1
ATOM 3605 N N . ILE A 1 476 ? -27.597 10.532 72.341 1.00 79.81 476 ILE A N 1
ATOM 3606 C CA . ILE A 1 476 ? -28.883 10.176 71.728 1.00 79.81 476 ILE A CA 1
ATOM 3607 C C . ILE A 1 476 ? -29.890 11.305 71.950 1.00 79.81 476 ILE A C 1
ATOM 3609 O O . ILE A 1 476 ? -30.008 11.840 73.051 1.00 79.81 476 ILE A O 1
ATOM 3613 N N . LYS A 1 477 ? -30.636 11.656 70.900 1.00 79.56 477 LYS A N 1
ATOM 3614 C CA . LYS A 1 477 ? -31.739 12.627 70.932 1.00 79.56 477 LYS A CA 1
ATOM 3615 C C . LYS A 1 477 ? -33.030 11.977 70.454 1.00 79.56 477 LYS A C 1
ATOM 3617 O O . LYS A 1 477 ? -33.010 11.050 69.646 1.00 79.56 477 LYS A O 1
ATOM 3622 N N . ALA A 1 478 ? -34.164 12.503 70.905 1.00 78.19 478 ALA A N 1
ATOM 3623 C CA . ALA A 1 478 ? -35.433 12.234 70.239 1.00 78.19 478 ALA A CA 1
ATOM 3624 C C . ALA A 1 478 ? -35.439 12.929 68.866 1.00 78.19 478 ALA A C 1
ATOM 3626 O O . ALA A 1 478 ? -35.119 14.115 68.777 1.00 78.19 478 ALA A O 1
ATOM 3627 N N . TYR A 1 479 ? -35.792 12.200 67.811 1.00 73.06 479 TYR A N 1
ATOM 3628 C CA . TYR A 1 479 ? -35.887 12.718 66.450 1.00 73.06 479 TYR A CA 1
ATOM 3629 C C . TYR A 1 479 ? -37.158 12.189 65.788 1.00 73.06 479 TYR A C 1
ATOM 3631 O O . TYR A 1 479 ? -37.253 11.017 65.423 1.00 73.06 479 TYR A O 1
ATOM 3639 N N . LEU A 1 480 ? -38.157 13.066 65.656 1.00 76.44 480 LEU A N 1
ATOM 3640 C CA . LEU A 1 480 ? -39.502 12.699 65.208 1.00 76.44 480 LEU A CA 1
ATOM 3641 C C . LEU A 1 480 ? -40.052 11.515 66.032 1.00 76.44 480 LEU A C 1
ATOM 3643 O O . LEU A 1 480 ? -40.097 11.585 67.260 1.00 76.44 480 LEU A O 1
ATOM 3647 N N . SER A 1 481 ? -40.472 10.437 65.366 1.00 69.06 481 SER A N 1
ATOM 3648 C CA . SER A 1 481 ? -40.998 9.211 65.974 1.00 69.06 481 SER A CA 1
ATOM 3649 C C . SER A 1 481 ? -39.923 8.180 66.340 1.00 69.06 481 SER A C 1
ATOM 3651 O O . SER A 1 481 ? -40.269 7.092 66.796 1.00 69.06 481 SER A O 1
ATOM 3653 N N . THR A 1 482 ? -38.636 8.485 66.145 1.00 72.50 482 THR A N 1
ATOM 3654 C CA . THR A 1 482 ? -37.514 7.595 66.472 1.00 72.50 482 THR A CA 1
ATOM 3655 C C . THR A 1 482 ? -36.488 8.292 67.374 1.00 72.50 482 THR A C 1
ATOM 3657 O O . THR A 1 482 ? -36.621 9.457 67.748 1.00 72.50 482 THR A O 1
ATOM 3660 N N . SER A 1 483 ? -35.463 7.563 67.792 1.00 78.81 483 SER A N 1
ATOM 3661 C CA . SER A 1 483 ? -34.267 8.142 68.408 1.00 78.81 483 SER A CA 1
ATOM 3662 C C . SER A 1 483 ? -33.151 8.262 67.379 1.00 78.81 483 SER A C 1
ATOM 3664 O O . SER A 1 483 ? -32.922 7.319 66.622 1.00 78.81 483 SER A O 1
ATOM 3666 N N . LEU A 1 484 ? -32.411 9.362 67.425 1.00 83.75 484 LEU A N 1
ATOM 3667 C CA . LEU A 1 484 ? -31.230 9.586 66.601 1.00 83.75 484 LEU A CA 1
ATOM 3668 C C . LEU A 1 484 ? -29.978 9.546 67.480 1.00 83.75 484 LEU A C 1
ATOM 3670 O O . LEU A 1 484 ? -29.857 10.318 68.437 1.00 83.75 484 LEU A O 1
ATOM 3674 N N . VAL A 1 485 ? -29.045 8.661 67.144 1.00 82.62 485 VAL A N 1
ATOM 3675 C CA . VAL A 1 485 ? -27.662 8.717 67.621 1.00 82.62 485 VAL A CA 1
ATOM 3676 C C . VAL A 1 485 ? -26.970 9.790 66.786 1.00 82.62 485 VAL A C 1
ATOM 3678 O O . VAL A 1 485 ? -26.830 9.636 65.580 1.00 82.62 485 VAL A O 1
ATOM 3681 N N . PHE A 1 486 ? -26.610 10.914 67.398 1.00 77.00 486 PHE A N 1
ATOM 3682 C CA . PHE A 1 486 ? -26.101 12.083 66.661 1.00 77.00 486 PHE A CA 1
ATOM 3683 C C . PHE A 1 486 ? -24.618 12.366 66.935 1.00 77.00 486 PHE A C 1
ATOM 3685 O O . PHE A 1 486 ? -24.034 13.287 66.374 1.00 77.00 486 PHE A O 1
ATOM 3692 N N . HIS A 1 487 ? -24.013 11.639 67.872 1.00 76.19 487 HIS A N 1
ATOM 3693 C CA . HIS A 1 487 ? -22.590 11.740 68.143 1.00 76.19 487 HIS A CA 1
ATOM 3694 C C . HIS A 1 487 ? -22.084 10.445 68.766 1.00 76.19 487 HIS A C 1
ATOM 3696 O O . HIS A 1 487 ? -22.714 9.907 69.684 1.00 76.19 487 HIS A O 1
ATOM 3702 N N . VAL A 1 488 ? -20.942 9.985 68.264 1.00 76.00 488 VAL A N 1
ATOM 3703 C CA . VAL A 1 488 ? -20.169 8.880 68.816 1.00 76.00 488 VAL A CA 1
ATOM 3704 C C . VAL A 1 488 ? -18.714 9.325 68.886 1.00 76.00 488 VAL A C 1
ATOM 3706 O O . VAL A 1 488 ? -18.160 9.765 67.879 1.00 76.00 488 VAL A O 1
ATOM 3709 N N . ASP A 1 489 ? -18.115 9.193 70.063 1.00 71.44 489 ASP A N 1
ATOM 3710 C CA . ASP A 1 489 ? -16.696 9.439 70.301 1.00 71.44 489 ASP A CA 1
ATOM 3711 C C . ASP A 1 489 ? -16.096 8.231 71.032 1.00 71.44 489 ASP A C 1
ATOM 3713 O O . ASP A 1 489 ? -16.500 7.911 72.152 1.00 71.44 489 ASP A O 1
ATOM 3717 N N . GLY A 1 490 ? -15.173 7.521 70.378 1.00 65.38 490 GLY A N 1
ATOM 3718 C CA . GLY A 1 490 ? -14.435 6.398 70.961 1.00 65.38 490 GLY A CA 1
ATOM 3719 C C . GLY A 1 490 ? -13.214 6.831 71.779 1.00 65.38 490 GLY A C 1
ATOM 3720 O O . GLY A 1 490 ? -12.449 5.980 72.236 1.00 65.38 490 GLY A O 1
ATOM 3721 N N . GLY A 1 491 ? -12.990 8.143 71.935 1.00 66.94 491 GLY A N 1
ATOM 3722 C CA . GLY A 1 491 ? -11.824 8.703 72.604 1.00 66.94 491 GLY A CA 1
ATOM 3723 C C . GLY A 1 491 ? -10.543 8.375 71.845 1.00 66.94 491 GLY A C 1
ATOM 3724 O O . GLY A 1 491 ? -9.681 7.689 72.390 1.00 66.94 491 GLY A O 1
ATOM 3725 N N . TYR A 1 492 ? -10.427 8.857 70.599 1.00 65.19 492 TYR A N 1
ATOM 3726 C CA . TYR A 1 492 ? -9.370 8.527 69.624 1.00 65.19 492 TYR A CA 1
ATOM 3727 C C . TYR A 1 492 ? -7.974 8.266 70.225 1.00 65.19 492 TYR A C 1
ATOM 3729 O O . TYR A 1 492 ? -7.385 7.220 69.960 1.00 65.19 492 TYR A O 1
ATOM 3737 N N . GLU A 1 493 ? -7.470 9.161 71.081 1.00 66.31 493 GLU A N 1
ATOM 3738 C CA . GLU A 1 493 ? -6.129 9.061 71.688 1.00 66.31 493 GLU A CA 1
ATOM 3739 C C . GLU A 1 493 ? -5.925 7.832 72.593 1.00 66.31 493 GLU A C 1
ATOM 3741 O O . GLU A 1 493 ? -4.795 7.413 72.833 1.00 66.31 493 GLU A O 1
ATOM 3746 N N . LYS A 1 494 ? -7.010 7.267 73.127 1.00 68.94 494 LYS A N 1
ATOM 3747 C CA . LYS A 1 494 ? -7.016 6.134 74.065 1.00 68.94 494 LYS A CA 1
ATOM 3748 C C . LYS A 1 494 ? -7.768 4.925 73.508 1.00 68.94 494 LYS A C 1
ATOM 3750 O O . LYS A 1 494 ? -8.000 3.966 74.245 1.00 68.94 494 LYS A O 1
ATOM 3755 N N . SER A 1 495 ? -8.162 4.966 72.234 1.00 69.88 495 SER A N 1
ATOM 3756 C CA . SER A 1 495 ? -8.930 3.890 71.618 1.00 69.88 495 SER A CA 1
ATOM 3757 C C . SER A 1 495 ? -8.082 2.614 71.560 1.00 69.88 495 SER A C 1
ATOM 3759 O O . SER A 1 495 ? -6.993 2.630 70.977 1.00 69.88 495 SER A O 1
ATOM 3761 N N . PRO A 1 496 ? -8.551 1.479 72.115 1.00 69.12 496 PRO A N 1
ATOM 3762 C CA . PRO A 1 496 ? -7.806 0.220 72.052 1.00 69.12 496 PRO A CA 1
ATOM 3763 C C . PRO A 1 496 ? -7.652 -0.283 70.612 1.00 69.12 496 PRO A C 1
ATOM 3765 O O . PRO A 1 496 ? -6.749 -1.064 70.327 1.00 69.12 496 PRO A O 1
ATOM 3768 N N . TRP A 1 497 ? -8.475 0.216 69.685 1.00 71.56 497 TRP A N 1
ATOM 3769 C CA . TRP A 1 497 ? -8.381 -0.072 68.257 1.00 71.56 497 TRP A CA 1
ATOM 3770 C C . TRP A 1 497 ? -7.136 0.525 67.591 1.00 71.56 497 TRP A C 1
ATOM 3772 O O . TRP A 1 497 ? -6.702 0.008 66.566 1.00 71.56 497 TRP A O 1
ATOM 3782 N N . HIS A 1 498 ? -6.501 1.526 68.213 1.00 67.50 498 HIS A N 1
ATOM 3783 C CA . HIS A 1 498 ? -5.226 2.085 67.758 1.00 67.50 498 HIS A CA 1
ATOM 3784 C C . HIS A 1 498 ? -4.041 1.124 67.993 1.00 67.50 498 HIS A C 1
ATOM 3786 O O . HIS A 1 498 ? -3.017 1.214 67.315 1.00 67.50 498 HIS A O 1
ATOM 3792 N N . ALA A 1 499 ? -4.155 0.212 68.966 1.00 58.03 499 ALA A N 1
ATOM 3793 C CA . ALA A 1 499 ? -3.086 -0.709 69.366 1.00 58.03 499 ALA A CA 1
ATOM 3794 C C . ALA A 1 499 ? -3.155 -2.084 68.673 1.00 58.03 499 ALA A C 1
ATOM 3796 O O . ALA A 1 499 ? -2.237 -2.889 68.825 1.00 58.03 499 ALA A O 1
ATOM 3797 N N . ILE A 1 500 ? -4.229 -2.367 67.927 1.00 60.66 500 ILE A N 1
ATOM 3798 C CA . ILE A 1 500 ? -4.431 -3.641 67.226 1.00 60.66 500 ILE A CA 1
ATOM 3799 C C . ILE A 1 500 ? -3.720 -3.559 65.865 1.00 60.66 500 ILE A C 1
ATOM 3801 O O . ILE A 1 500 ? -4.270 -3.014 64.905 1.00 60.66 500 ILE A O 1
ATOM 3805 N N . GLN A 1 501 ? -2.478 -4.057 65.821 1.00 53.34 501 GLN A N 1
ATOM 3806 C CA . GLN A 1 501 ? -1.659 -4.224 64.609 1.00 53.34 501 GLN A CA 1
ATOM 3807 C C . GLN A 1 501 ? -1.894 -5.579 63.946 1.00 53.34 501 GLN A C 1
ATOM 3809 O O . GLN A 1 501 ? -1.940 -6.594 64.681 1.00 53.34 501 GLN A O 1
#